Protein 5KWP (pdb70)

Nearest PDB structures (foldseek):
  5kwp-assembly1_A  TM=8.739E-01  e=9.782E-02  synthetic construct
  5kwp-assembly1_A  TM=9.108E-01  e=1.069E-01  synthetic construct
  5kwp-assembly1_A  TM=9.038E-01  e=1.187E-01  synthetic construct
  5kwp-assembly1_A  TM=9.074E-01  e=8.639E-02  synthetic construct
  5kwp-assembly1_A  TM=8.697E-01  e=1.250E-01  synthetic construct

Solvent-accessible surface area: 2198 Å² total

Structure (mmCIF, N/CA/C/O backbone):
data_5KWP
#
_entry.id   5KWP
#
loop_
_atom_site.group_PDB
_atom_site.id
_atom_site.type_symbol
_atom_site.label_atom_id
_atom_site.label_alt_id
_atom_site.label_comp_id
_atom_site.label_asym_id
_atom_site.label_entity_id
_atom_site.label_seq_id
_atom_site.pdbx_PDB_ins_code
_atom_site.Cartn_x
_atom_site.Cartn_y
_atom_site.Cartn_z
_atom_site.occupancy
_atom_site.B_iso_or_equiv
_atom_site.auth_seq_id
_atom_site.auth_comp_id
_atom_site.auth_asym_id
_atom_site.auth_atom_id
_atom_site.pdbx_PDB_model_num
ATOM 1 N N . THR A 1 1 ? -3.806 -7.267 1.559 1.00 0.00 1 THR A N 1
ATOM 2 C CA . THR A 1 1 ? -3.726 -6.264 2.571 1.00 0.00 1 THR A CA 1
ATOM 3 C C . THR A 1 1 ? -3.686 -4.885 1.898 1.00 0.00 1 THR A C 1
ATOM 4 O O . THR A 1 1 ? -2.903 -4.667 0.961 1.00 0.00 1 THR A O 1
ATOM 17 N N . CYS A 1 2 ? -4.524 -3.983 2.344 1.00 0.00 2 CYS A N 1
ATOM 18 C CA . CYS A 1 2 ? -4.603 -2.667 1.759 1.00 0.00 2 CYS A CA 1
ATOM 19 C C . CYS A 1 2 ? -4.123 -1.614 2.731 1.00 0.00 2 CYS A C 1
ATOM 20 O O . CYS A 1 2 ? -4.683 -1.460 3.817 1.00 0.00 2 CYS A O 1
ATOM 27 N N . VAL A 1 3 ? -3.078 -0.930 2.364 1.00 0.00 3 VAL A N 1
ATOM 28 C CA . VAL A 1 3 ? -2.586 0.178 3.135 1.00 0.00 3 VAL A CA 1
ATOM 29 C C . VAL A 1 3 ? -3.029 1.449 2.437 1.00 0.00 3 VAL A C 1
ATOM 30 O O . VAL A 1 3 ? -2.984 1.541 1.201 1.00 0.00 3 VAL A O 1
ATOM 43 N N . GLU A 1 4 ? -3.516 2.385 3.188 1.00 0.00 4 GLU A N 1
ATOM 44 C CA . GLU A 1 4 ? -4.068 3.583 2.618 1.00 0.00 4 GLU A CA 1
ATOM 45 C C . GLU A 1 4 ? -3.355 4.796 3.169 1.00 0.00 4 GLU A C 1
ATOM 46 O O . GLU A 1 4 ? -3.253 4.972 4.394 1.00 0.00 4 GLU A O 1
ATOM 58 N N . CYS A 1 5 ? -2.842 5.601 2.289 1.00 0.00 5 CYS A N 1
ATOM 59 C CA . CYS A 1 5 ? -2.113 6.786 2.657 1.00 0.00 5 CYS A CA 1
ATOM 60 C C . CYS A 1 5 ? -2.537 7.948 1.775 1.00 0.00 5 CYS A C 1
ATOM 61 O O . CYS A 1 5 ? -2.432 7.876 0.560 1.00 0.00 5 CYS A O 1
ATOM 92 N N . VAL A 1 8 ? -4.524 7.327 -1.302 1.00 0.00 8 VAL A N 1
ATOM 93 C CA . VAL A 1 8 ? -3.880 6.299 -2.099 1.00 0.00 8 VAL A CA 1
ATOM 94 C C . VAL A 1 8 ? -4.147 4.966 -1.427 1.00 0.00 8 VAL A C 1
ATOM 95 O O . VAL A 1 8 ? -3.941 4.823 -0.225 1.00 0.00 8 VAL A O 1
ATOM 108 N N . LYS A 1 9 ? -4.635 4.025 -2.182 1.00 0.00 9 LYS A N 1
ATOM 109 C CA . LYS A 1 9 ? -5.040 2.748 -1.663 1.00 0.00 9 LYS A CA 1
ATOM 110 C C . LYS A 1 9 ? -4.160 1.676 -2.295 1.00 0.00 9 LYS A C 1
ATOM 111 O O . LYS A 1 9 ? -4.277 1.392 -3.491 1.00 0.00 9 LYS A O 1
ATOM 130 N N . VAL A 1 10 ? -3.256 1.128 -1.536 1.00 0.00 10 VAL A N 1
ATOM 131 C CA . VAL A 1 10 ? -2.369 0.118 -2.062 1.00 0.00 10 VAL A CA 1
ATOM 132 C C . VAL A 1 10 ? -2.756 -1.252 -1.532 1.00 0.00 10 VAL A C 1
ATOM 133 O O . VAL A 1 10 ? -2.591 -1.543 -0.339 1.00 0.00 10 VAL A O 1
ATOM 146 N N . CYS A 1 11 ? -3.287 -2.071 -2.399 1.00 0.00 11 CYS A N 1
ATOM 147 C CA . CYS A 1 11 ? -3.704 -3.401 -2.035 1.00 0.00 11 CYS A CA 1
ATOM 148 C C . CYS A 1 11 ? -2.778 -4.429 -2.650 1.00 0.00 11 CYS A C 1
ATOM 149 O O . CYS A 1 11 ? -2.772 -4.632 -3.867 1.00 0.00 11 CYS A O 1
ATOM 156 N N . ARG A 1 12 ? -1.987 -5.058 -1.818 1.00 0.00 12 ARG A N 1
ATOM 157 C CA . ARG A 1 12 ? -1.061 -6.093 -2.245 1.00 0.00 12 ARG A CA 1
ATOM 158 C C . ARG A 1 12 ? -1.199 -7.249 -1.262 1.00 0.00 12 ARG A C 1
ATOM 159 O O . ARG A 1 12 ? -1.680 -7.028 -0.144 1.00 0.00 12 ARG A O 1
ATOM 180 N N . PRO A 1 13 ? -0.811 -8.486 -1.643 1.00 0.00 13 PRO A N 1
ATOM 181 C CA . PRO A 1 13 ? -0.927 -9.658 -0.761 1.00 0.00 13 PRO A CA 1
ATOM 182 C C . PRO A 1 13 ? -0.213 -9.455 0.569 1.00 0.00 13 PRO A C 1
ATOM 183 O O . PRO A 1 13 ? -0.770 -9.714 1.636 1.00 0.00 13 PRO A O 1
ATOM 194 N N . ASP A 1 14 ? 1.002 -8.968 0.503 1.00 0.00 14 ASP A N 1
ATOM 195 C CA . ASP A 1 14 ? 1.785 -8.752 1.694 1.00 0.00 14 ASP A CA 1
ATOM 196 C C . ASP A 1 14 ? 1.784 -7.292 2.062 1.00 0.00 14 ASP A C 1
ATOM 197 O O . ASP A 1 14 ? 2.014 -6.434 1.201 1.00 0.00 14 ASP A O 1
ATOM 206 N N . PRO A 1 15 ? 1.532 -6.975 3.347 1.00 0.00 15 PRO A N 1
ATOM 207 C CA . PRO A 1 15 ? 1.504 -5.588 3.847 1.00 0.00 15 PRO A CA 1
ATOM 208 C C . PRO A 1 15 ? 2.837 -4.879 3.631 1.00 0.00 15 PRO A C 1
ATOM 209 O O . PRO A 1 15 ? 2.886 -3.691 3.333 1.00 0.00 15 PRO A O 1
ATOM 220 N N . GLU A 1 16 ? 3.902 -5.638 3.750 1.00 0.00 16 GLU A N 1
ATOM 221 C CA . GLU A 1 16 ? 5.249 -5.135 3.592 1.00 0.00 16 GLU A CA 1
ATOM 222 C C . GLU A 1 16 ? 5.506 -4.739 2.141 1.00 0.00 16 GLU A C 1
ATOM 223 O O . GLU A 1 16 ? 6.082 -3.690 1.876 1.00 0.00 16 GLU A O 1
ATOM 235 N N . GLU A 1 17 ? 5.025 -5.557 1.210 1.00 0.00 17 GLU A N 1
ATOM 236 C CA . GLU A 1 17 ? 5.160 -5.264 -0.209 1.00 0.00 17 GLU A CA 1
ATOM 237 C C . GLU A 1 17 ? 4.316 -4.036 -0.549 1.00 0.00 17 GLU A C 1
ATOM 238 O O . GLU A 1 17 ? 4.737 -3.155 -1.320 1.00 0.00 17 GLU A O 1
ATOM 250 N N . ALA A 1 18 ? 3.132 -3.978 0.054 1.00 0.00 18 ALA A N 1
ATOM 251 C CA . ALA A 1 18 ? 2.228 -2.862 -0.117 1.00 0.00 18 ALA A CA 1
ATOM 252 C C . ALA A 1 18 ? 2.899 -1.580 0.345 1.00 0.00 18 ALA A C 1
ATOM 253 O O . ALA A 1 18 ? 2.990 -0.617 -0.407 1.00 0.00 18 ALA A O 1
ATOM 260 N N . ARG A 1 19 ? 3.418 -1.605 1.564 1.00 0.00 19 ARG A N 1
ATOM 261 C CA . ARG A 1 19 ? 4.130 -0.474 2.140 1.00 0.00 19 ARG A CA 1
ATOM 262 C C . ARG A 1 19 ? 5.319 -0.062 1.314 1.00 0.00 19 ARG A C 1
ATOM 263 O O . ARG A 1 19 ? 5.558 1.125 1.141 1.00 0.00 19 ARG A O 1
ATOM 284 N N . ARG A 1 20 ? 6.051 -1.045 0.803 1.00 0.00 20 ARG A N 1
ATOM 285 C CA . ARG A 1 20 ? 7.246 -0.799 0.011 1.00 0.00 20 ARG A CA 1
ATOM 286 C C . ARG A 1 20 ? 6.984 0.171 -1.151 1.00 0.00 20 ARG A C 1
ATOM 287 O O . ARG A 1 20 ? 7.807 1.059 -1.421 1.00 0.00 20 ARG A O 1
ATOM 308 N N . GLU A 1 21 ? 5.843 0.038 -1.813 1.00 0.00 21 GLU A N 1
ATOM 309 C CA . GLU A 1 21 ? 5.484 1.001 -2.847 1.00 0.00 21 GLU A CA 1
ATOM 310 C C . GLU A 1 21 ? 4.697 2.191 -2.265 1.00 0.00 21 GLU A C 1
ATOM 311 O O . GLU A 1 21 ? 4.899 3.331 -2.675 1.00 0.00 21 GLU A O 1
ATOM 323 N N . ALA A 1 22 ? 3.841 1.921 -1.273 1.00 0.00 22 ALA A N 1
ATOM 324 C CA . ALA A 1 22 ? 2.993 2.948 -0.654 1.00 0.00 22 ALA A CA 1
ATOM 325 C C . ALA A 1 22 ? 3.804 4.053 -0.013 1.00 0.00 22 ALA A C 1
ATOM 326 O O . ALA A 1 22 ? 3.621 5.209 -0.329 1.00 0.00 22 ALA A O 1
ATOM 333 N N . GLU A 1 23 ? 4.749 3.688 0.837 1.00 0.00 23 GLU A N 1
ATOM 334 C CA . GLU A 1 23 ? 5.564 4.665 1.562 1.00 0.00 23 GLU A CA 1
ATOM 335 C C . GLU A 1 23 ? 6.577 5.312 0.631 1.00 0.00 23 GLU A C 1
ATOM 336 O O . GLU A 1 23 ? 7.163 6.338 0.944 1.00 0.00 23 GLU A O 1
ATOM 348 N N . GLU A 1 24 ? 6.758 4.706 -0.523 1.00 0.00 24 GLU A N 1
ATOM 349 C CA . GLU A 1 24 ? 7.623 5.243 -1.548 1.00 0.00 24 GLU A CA 1
ATOM 350 C C . GLU A 1 24 ? 6.900 6.411 -2.233 1.00 0.00 24 GLU A C 1
ATOM 351 O O . GLU A 1 24 ? 7.507 7.257 -2.876 1.00 0.00 24 GLU A O 1
ATOM 363 N N . ARG A 1 25 ? 5.595 6.431 -2.113 1.00 0.00 25 ARG A N 1
ATOM 364 C CA . ARG A 1 25 ? 4.803 7.519 -2.640 1.00 0.00 25 ARG A CA 1
ATOM 365 C C . ARG A 1 25 ? 4.397 8.441 -1.501 1.00 0.00 25 ARG A C 1
ATOM 366 O O . ARG A 1 25 ? 4.514 9.655 -1.595 1.00 0.00 25 ARG A O 1
ATOM 387 N N . CYS A 1 26 ? 3.945 7.846 -0.432 1.00 0.00 26 CYS A N 1
ATOM 388 C CA . CYS A 1 26 ? 3.503 8.559 0.734 1.00 0.00 26 CYS A CA 1
ATOM 389 C C . CYS A 1 26 ? 4.641 8.646 1.747 1.00 0.00 26 CYS A C 1
ATOM 390 O O . CYS A 1 26 ? 4.749 7.824 2.667 1.00 0.00 26 CYS A O 1
ATOM 400 N N . THR A 1 1 ? -3.983 -7.347 1.411 1.00 0.00 1 THR A N 2
ATOM 401 C CA . THR A 1 1 ? -3.932 -6.244 2.342 1.00 0.00 1 THR A CA 2
ATOM 402 C C . THR A 1 1 ? -3.879 -4.920 1.580 1.00 0.00 1 THR A C 2
ATOM 403 O O . THR A 1 1 ? -2.953 -4.682 0.798 1.00 0.00 1 THR A O 2
ATOM 416 N N . CYS A 1 2 ? -4.873 -4.092 1.777 1.00 0.00 2 CYS A N 2
ATOM 417 C CA . CYS A 1 2 ? -4.907 -2.789 1.176 1.00 0.00 2 CYS A CA 2
ATOM 418 C C . CYS A 1 2 ? -4.556 -1.747 2.213 1.00 0.00 2 CYS A C 2
ATOM 419 O O . CYS A 1 2 ? -5.224 -1.626 3.242 1.00 0.00 2 CYS A O 2
ATOM 426 N N . VAL A 1 3 ? -3.486 -1.046 1.975 1.00 0.00 3 VAL A N 2
ATOM 427 C CA . VAL A 1 3 ? -3.044 -0.005 2.859 1.00 0.00 3 VAL A CA 2
ATOM 428 C C . VAL A 1 3 ? -3.414 1.341 2.280 1.00 0.00 3 VAL A C 2
ATOM 429 O O . VAL A 1 3 ? -3.575 1.480 1.048 1.00 0.00 3 VAL A O 2
ATOM 442 N N . GLU A 1 4 ? -3.567 2.307 3.139 1.00 0.00 4 GLU A N 2
ATOM 443 C CA . GLU A 1 4 ? -3.975 3.612 2.740 1.00 0.00 4 GLU A CA 2
ATOM 444 C C . GLU A 1 4 ? -3.073 4.664 3.374 1.00 0.00 4 GLU A C 2
ATOM 445 O O . GLU A 1 4 ? -2.652 4.513 4.530 1.00 0.00 4 GLU A O 2
ATOM 457 N N . CYS A 1 5 ? -2.749 5.682 2.617 1.00 0.00 5 CYS A N 2
ATOM 458 C CA . CYS A 1 5 ? -2.038 6.840 3.129 1.00 0.00 5 CYS A CA 2
ATOM 459 C C . CYS A 1 5 ? -2.299 8.041 2.251 1.00 0.00 5 CYS A C 2
ATOM 460 O O . CYS A 1 5 ? -1.881 8.056 1.105 1.00 0.00 5 CYS A O 2
ATOM 491 N N . VAL A 1 8 ? -3.595 7.481 -1.198 1.00 0.00 8 VAL A N 2
ATOM 492 C CA . VAL A 1 8 ? -2.884 6.366 -1.786 1.00 0.00 8 VAL A CA 2
ATOM 493 C C . VAL A 1 8 ? -3.459 5.046 -1.274 1.00 0.00 8 VAL A C 2
ATOM 494 O O . VAL A 1 8 ? -3.495 4.806 -0.062 1.00 0.00 8 VAL A O 2
ATOM 507 N N . LYS A 1 9 ? -3.952 4.243 -2.188 1.00 0.00 9 LYS A N 2
ATOM 508 C CA . LYS A 1 9 ? -4.483 2.919 -1.904 1.00 0.00 9 LYS A CA 2
ATOM 509 C C . LYS A 1 9 ? -3.569 1.888 -2.544 1.00 0.00 9 LYS A C 2
ATOM 510 O O . LYS A 1 9 ? -3.334 1.930 -3.761 1.00 0.00 9 LYS A O 2
ATOM 529 N N . VAL A 1 10 ? -3.043 0.995 -1.756 1.00 0.00 10 VAL A N 2
ATOM 530 C CA . VAL A 1 10 ? -2.150 -0.053 -2.261 1.00 0.00 10 VAL A CA 2
ATOM 531 C C . VAL A 1 10 ? -2.599 -1.417 -1.752 1.00 0.00 10 VAL A C 2
ATOM 532 O O . VAL A 1 10 ? -2.657 -1.638 -0.548 1.00 0.00 10 VAL A O 2
ATOM 545 N N . CYS A 1 11 ? -2.912 -2.314 -2.651 1.00 0.00 11 CYS A N 2
ATOM 546 C CA . CYS A 1 11 ? -3.343 -3.642 -2.278 1.00 0.00 11 CYS A CA 2
ATOM 547 C C . CYS A 1 11 ? -2.291 -4.676 -2.658 1.00 0.00 11 CYS A C 2
ATOM 548 O O . CYS A 1 11 ? -1.977 -4.860 -3.832 1.00 0.00 11 CYS A O 2
ATOM 555 N N . ARG A 1 12 ? -1.730 -5.321 -1.665 1.00 0.00 12 ARG A N 2
ATOM 556 C CA . ARG A 1 12 ? -0.734 -6.359 -1.858 1.00 0.00 12 ARG A CA 2
ATOM 557 C C . ARG A 1 12 ? -0.977 -7.490 -0.873 1.00 0.00 12 ARG A C 2
ATOM 558 O O . ARG A 1 12 ? -1.504 -7.250 0.224 1.00 0.00 12 ARG A O 2
ATOM 579 N N . PRO A 1 13 ? -0.634 -8.737 -1.253 1.00 0.00 13 PRO A N 2
ATOM 580 C CA . PRO A 1 13 ? -0.777 -9.912 -0.375 1.00 0.00 13 PRO A CA 2
ATOM 581 C C . PRO A 1 13 ? 0.020 -9.746 0.926 1.00 0.00 13 PRO A C 2
ATOM 582 O O . PRO A 1 13 ? -0.469 -10.062 2.022 1.00 0.00 13 PRO A O 2
ATOM 593 N N . ASP A 1 14 ? 1.235 -9.264 0.801 1.00 0.00 14 ASP A N 2
ATOM 594 C CA . ASP A 1 14 ? 2.067 -8.970 1.953 1.00 0.00 14 ASP A CA 2
ATOM 595 C C . ASP A 1 14 ? 1.944 -7.521 2.323 1.00 0.00 14 ASP A C 2
ATOM 596 O O . ASP A 1 14 ? 1.910 -6.650 1.438 1.00 0.00 14 ASP A O 2
ATOM 605 N N . PRO A 1 15 ? 1.910 -7.211 3.630 1.00 0.00 15 PRO A N 2
ATOM 606 C CA . PRO A 1 15 ? 1.894 -5.827 4.106 1.00 0.00 15 PRO A CA 2
ATOM 607 C C . PRO A 1 15 ? 3.233 -5.165 3.801 1.00 0.00 15 PRO A C 2
ATOM 608 O O . PRO A 1 15 ? 3.350 -3.945 3.778 1.00 0.00 15 PRO A O 2
ATOM 619 N N . GLU A 1 16 ? 4.239 -6.008 3.570 1.00 0.00 16 GLU A N 2
ATOM 620 C CA . GLU A 1 16 ? 5.560 -5.589 3.182 1.00 0.00 16 GLU A CA 2
ATOM 621 C C . GLU A 1 16 ? 5.481 -4.838 1.855 1.00 0.00 16 GLU A C 2
ATOM 622 O O . GLU A 1 16 ? 5.784 -3.652 1.781 1.00 0.00 16 GLU A O 2
ATOM 634 N N . GLU A 1 17 ? 4.974 -5.518 0.839 1.00 0.00 17 GLU A N 2
ATOM 635 C CA . GLU A 1 17 ? 4.880 -4.951 -0.493 1.00 0.00 17 GLU A CA 2
ATOM 636 C C . GLU A 1 17 ? 3.893 -3.806 -0.538 1.00 0.00 17 GLU A C 2
ATOM 637 O O . GLU A 1 17 ? 4.104 -2.825 -1.256 1.00 0.00 17 GLU A O 2
ATOM 649 N N . ALA A 1 18 ? 2.837 -3.922 0.257 1.00 0.00 18 ALA A N 2
ATOM 650 C CA . ALA A 1 18 ? 1.835 -2.883 0.357 1.00 0.00 18 ALA A CA 2
ATOM 651 C C . ALA A 1 18 ? 2.478 -1.598 0.859 1.00 0.00 18 ALA A C 2
ATOM 652 O O . ALA A 1 18 ? 2.362 -0.536 0.233 1.00 0.00 18 ALA A O 2
ATOM 659 N N . ARG A 1 19 ? 3.210 -1.722 1.956 1.00 0.00 19 ARG A N 2
ATOM 660 C CA . ARG A 1 19 ? 3.899 -0.602 2.549 1.00 0.00 19 ARG A CA 2
ATOM 661 C C . ARG A 1 19 ? 4.891 0.008 1.583 1.00 0.00 19 ARG A C 2
ATOM 662 O O . ARG A 1 19 ? 4.919 1.214 1.421 1.00 0.00 19 ARG A O 2
ATOM 683 N N . ARG A 1 20 ? 5.673 -0.830 0.919 1.00 0.00 20 ARG A N 2
ATOM 684 C CA . ARG A 1 20 ? 6.746 -0.336 0.065 1.00 0.00 20 ARG A CA 2
ATOM 685 C C . ARG A 1 20 ? 6.226 0.495 -1.094 1.00 0.00 20 ARG A C 2
ATOM 686 O O . ARG A 1 20 ? 6.814 1.531 -1.424 1.00 0.00 20 ARG A O 2
ATOM 707 N N . GLU A 1 21 ? 5.116 0.090 -1.682 1.00 0.00 21 GLU A N 2
ATOM 708 C CA . GLU A 1 21 ? 4.540 0.877 -2.755 1.00 0.00 21 GLU A CA 2
ATOM 709 C C . GLU A 1 21 ? 3.876 2.120 -2.192 1.00 0.00 21 GLU A C 2
ATOM 710 O O . GLU A 1 21 ? 3.927 3.195 -2.803 1.00 0.00 21 GLU A O 2
ATOM 722 N N . ALA A 1 22 ? 3.269 1.978 -1.021 1.00 0.00 22 ALA A N 2
ATOM 723 C CA . ALA A 1 22 ? 2.602 3.083 -0.371 1.00 0.00 22 ALA A CA 2
ATOM 724 C C . ALA A 1 22 ? 3.587 4.168 0.024 1.00 0.00 22 ALA A C 2
ATOM 725 O O . ALA A 1 22 ? 3.391 5.325 -0.315 1.00 0.00 22 ALA A O 2
ATOM 732 N N . GLU A 1 23 ? 4.678 3.784 0.681 1.00 0.00 23 GLU A N 2
ATOM 733 C CA . GLU A 1 23 ? 5.657 4.742 1.194 1.00 0.00 23 GLU A CA 2
ATOM 734 C C . GLU A 1 23 ? 6.469 5.414 0.082 1.00 0.00 23 GLU A C 2
ATOM 735 O O . GLU A 1 23 ? 7.191 6.384 0.328 1.00 0.00 23 GLU A O 2
ATOM 747 N N . GLU A 1 24 ? 6.353 4.903 -1.127 1.00 0.00 24 GLU A N 2
ATOM 748 C CA . GLU A 1 24 ? 6.999 5.517 -2.265 1.00 0.00 24 GLU A CA 2
ATOM 749 C C . GLU A 1 24 ? 6.289 6.841 -2.590 1.00 0.00 24 GLU A C 2
ATOM 750 O O . GLU A 1 24 ? 6.925 7.849 -2.917 1.00 0.00 24 GLU A O 2
ATOM 762 N N . ARG A 1 25 ? 4.977 6.836 -2.464 1.00 0.00 25 ARG A N 2
ATOM 763 C CA . ARG A 1 25 ? 4.176 8.023 -2.718 1.00 0.00 25 ARG A CA 2
ATOM 764 C C . ARG A 1 25 ? 3.900 8.747 -1.391 1.00 0.00 25 ARG A C 2
ATOM 765 O O . ARG A 1 25 ? 3.871 9.970 -1.324 1.00 0.00 25 ARG A O 2
ATOM 786 N N . CYS A 1 26 ? 3.715 7.973 -0.357 1.00 0.00 26 CYS A N 2
ATOM 787 C CA . CYS A 1 26 ? 3.487 8.460 0.987 1.00 0.00 26 CYS A CA 2
ATOM 788 C C . CYS A 1 26 ? 4.803 8.498 1.758 1.00 0.00 26 CYS A C 2
ATOM 789 O O . CYS A 1 26 ? 5.189 7.524 2.403 1.00 0.00 26 CYS A O 2
ATOM 799 N N . THR A 1 1 ? -4.066 -7.458 1.131 1.00 0.00 1 THR A N 3
ATOM 800 C CA . THR A 1 1 ? -4.883 -6.447 1.756 1.00 0.00 1 THR A CA 3
ATOM 801 C C . THR A 1 1 ? -4.361 -5.071 1.281 1.00 0.00 1 THR A C 3
ATOM 802 O O . THR A 1 1 ? -3.339 -5.014 0.575 1.00 0.00 1 THR A O 3
ATOM 815 N N . CYS A 1 2 ? -5.036 -3.990 1.610 1.00 0.00 2 CYS A N 3
ATOM 816 C CA . CYS A 1 2 ? -4.611 -2.694 1.154 1.00 0.00 2 CYS A CA 3
ATOM 817 C C . CYS A 1 2 ? -4.214 -1.831 2.337 1.00 0.00 2 CYS A C 3
ATOM 818 O O . CYS A 1 2 ? -4.688 -2.050 3.454 1.00 0.00 2 CYS A O 3
ATOM 825 N N . VAL A 1 3 ? -3.307 -0.913 2.114 1.00 0.00 3 VAL A N 3
ATOM 826 C CA . VAL A 1 3 ? -2.917 0.048 3.127 1.00 0.00 3 VAL A CA 3
ATOM 827 C C . VAL A 1 3 ? -3.358 1.432 2.691 1.00 0.00 3 VAL A C 3
ATOM 828 O O . VAL A 1 3 ? -3.328 1.750 1.484 1.00 0.00 3 VAL A O 3
ATOM 841 N N . GLU A 1 4 ? -3.771 2.235 3.638 1.00 0.00 4 GLU A N 3
ATOM 842 C CA . GLU A 1 4 ? -4.261 3.561 3.352 1.00 0.00 4 GLU A CA 3
ATOM 843 C C . GLU A 1 4 ? -3.093 4.532 3.496 1.00 0.00 4 GLU A C 3
ATOM 844 O O . GLU A 1 4 ? -2.559 4.709 4.601 1.00 0.00 4 GLU A O 3
ATOM 856 N N . CYS A 1 5 ? -2.662 5.113 2.421 1.00 0.00 5 CYS A N 3
ATOM 857 C CA . CYS A 1 5 ? -1.578 6.061 2.485 1.00 0.00 5 CYS A CA 3
ATOM 858 C C . CYS A 1 5 ? -1.941 7.316 1.721 1.00 0.00 5 CYS A C 3
ATOM 859 O O . CYS A 1 5 ? -1.987 7.311 0.498 1.00 0.00 5 CYS A O 3
ATOM 890 N N . VAL A 1 8 ? -4.438 7.194 -0.993 1.00 0.00 8 VAL A N 3
ATOM 891 C CA . VAL A 1 8 ? -4.056 6.149 -1.905 1.00 0.00 8 VAL A CA 3
ATOM 892 C C . VAL A 1 8 ? -4.134 4.825 -1.174 1.00 0.00 8 VAL A C 3
ATOM 893 O O . VAL A 1 8 ? -3.498 4.640 -0.135 1.00 0.00 8 VAL A O 3
ATOM 906 N N . LYS A 1 9 ? -4.932 3.937 -1.671 1.00 0.00 9 LYS A N 3
ATOM 907 C CA . LYS A 1 9 ? -5.069 2.639 -1.084 1.00 0.00 9 LYS A CA 3
ATOM 908 C C . LYS A 1 9 ? -4.259 1.648 -1.893 1.00 0.00 9 LYS A C 3
ATOM 909 O O . LYS A 1 9 ? -4.621 1.287 -3.020 1.00 0.00 9 LYS A O 3
ATOM 928 N N . VAL A 1 10 ? -3.143 1.262 -1.349 1.00 0.00 10 VAL A N 3
ATOM 929 C CA . VAL A 1 10 ? -2.226 0.372 -2.026 1.00 0.00 10 VAL A CA 3
ATOM 930 C C . VAL A 1 10 ? -2.508 -1.058 -1.630 1.00 0.00 10 VAL A C 3
ATOM 931 O O . VAL A 1 10 ? -2.321 -1.441 -0.474 1.00 0.00 10 VAL A O 3
ATOM 944 N N . CYS A 1 11 ? -2.988 -1.814 -2.567 1.00 0.00 11 CYS A N 3
ATOM 945 C CA . CYS A 1 11 ? -3.325 -3.192 -2.354 1.00 0.00 11 CYS A CA 3
ATOM 946 C C . CYS A 1 11 ? -2.179 -4.069 -2.795 1.00 0.00 11 CYS A C 3
ATOM 947 O O . CYS A 1 11 ? -1.562 -3.816 -3.835 1.00 0.00 11 CYS A O 3
ATOM 954 N N . ARG A 1 12 ? -1.865 -5.060 -2.001 1.00 0.00 12 ARG A N 3
ATOM 955 C CA . ARG A 1 12 ? -0.756 -5.944 -2.262 1.00 0.00 12 ARG A CA 3
ATOM 956 C C . ARG A 1 12 ? -0.927 -7.155 -1.345 1.00 0.00 12 ARG A C 3
ATOM 957 O O . ARG A 1 12 ? -1.305 -6.977 -0.190 1.00 0.00 12 ARG A O 3
ATOM 978 N N . PRO A 1 13 ? -0.705 -8.392 -1.838 1.00 0.00 13 PRO A N 3
ATOM 979 C CA . PRO A 1 13 ? -0.812 -9.617 -1.006 1.00 0.00 13 PRO A CA 3
ATOM 980 C C . PRO A 1 13 ? 0.109 -9.571 0.231 1.00 0.00 13 PRO A C 3
ATOM 981 O O . PRO A 1 13 ? -0.218 -10.108 1.287 1.00 0.00 13 PRO A O 3
ATOM 992 N N . ASP A 1 14 ? 1.251 -8.938 0.080 1.00 0.00 14 ASP A N 3
ATOM 993 C CA . ASP A 1 14 ? 2.175 -8.731 1.187 1.00 0.00 14 ASP A CA 3
ATOM 994 C C . ASP A 1 14 ? 1.988 -7.353 1.763 1.00 0.00 14 ASP A C 3
ATOM 995 O O . ASP A 1 14 ? 2.207 -6.366 1.062 1.00 0.00 14 ASP A O 3
ATOM 1004 N N . PRO A 1 15 ? 1.594 -7.237 3.044 1.00 0.00 15 PRO A N 3
ATOM 1005 C CA . PRO A 1 15 ? 1.434 -5.932 3.711 1.00 0.00 15 PRO A CA 3
ATOM 1006 C C . PRO A 1 15 ? 2.770 -5.191 3.801 1.00 0.00 15 PRO A C 3
ATOM 1007 O O . PRO A 1 15 ? 2.821 -3.954 3.835 1.00 0.00 15 PRO A O 3
ATOM 1018 N N . GLU A 1 16 ? 3.843 -5.965 3.819 1.00 0.00 16 GLU A N 3
ATOM 1019 C CA . GLU A 1 16 ? 5.190 -5.438 3.827 1.00 0.00 16 GLU A CA 3
ATOM 1020 C C . GLU A 1 16 ? 5.446 -4.672 2.528 1.00 0.00 16 GLU A C 3
ATOM 1021 O O . GLU A 1 16 ? 5.827 -3.490 2.549 1.00 0.00 16 GLU A O 3
ATOM 1033 N N . GLU A 1 17 ? 5.176 -5.328 1.399 1.00 0.00 17 GLU A N 3
ATOM 1034 C CA . GLU A 1 17 ? 5.331 -4.692 0.105 1.00 0.00 17 GLU A CA 3
ATOM 1035 C C . GLU A 1 17 ? 4.320 -3.572 -0.060 1.00 0.00 17 GLU A C 3
ATOM 1036 O O . GLU A 1 17 ? 4.626 -2.564 -0.665 1.00 0.00 17 GLU A O 3
ATOM 1048 N N . ALA A 1 18 ? 3.112 -3.771 0.482 1.00 0.00 18 ALA A N 3
ATOM 1049 C CA . ALA A 1 18 ? 2.054 -2.760 0.429 1.00 0.00 18 ALA A CA 3
ATOM 1050 C C . ALA A 1 18 ? 2.555 -1.460 1.009 1.00 0.00 18 ALA A C 3
ATOM 1051 O O . ALA A 1 18 ? 2.439 -0.405 0.388 1.00 0.00 18 ALA A O 3
ATOM 1058 N N . ARG A 1 19 ? 3.153 -1.559 2.184 1.00 0.00 19 ARG A N 3
ATOM 1059 C CA . ARG A 1 19 ? 3.698 -0.418 2.866 1.00 0.00 19 ARG A CA 3
ATOM 1060 C C . ARG A 1 19 ? 4.842 0.196 2.067 1.00 0.00 19 ARG A C 3
ATOM 1061 O O . ARG A 1 19 ? 4.865 1.403 1.853 1.00 0.00 19 ARG A O 3
ATOM 1082 N N . ARG A 1 20 ? 5.768 -0.644 1.610 1.00 0.00 20 ARG A N 3
ATOM 1083 C CA . ARG A 1 20 ? 6.915 -0.172 0.837 1.00 0.00 20 ARG A CA 3
ATOM 1084 C C . ARG A 1 20 ? 6.496 0.569 -0.422 1.00 0.00 20 ARG A C 3
ATOM 1085 O O . ARG A 1 20 ? 7.026 1.640 -0.718 1.00 0.00 20 ARG A O 3
ATOM 1106 N N . GLU A 1 21 ? 5.533 0.021 -1.138 1.00 0.00 21 GLU A N 3
ATOM 1107 C CA . GLU A 1 21 ? 5.003 0.672 -2.315 1.00 0.00 21 GLU A CA 3
ATOM 1108 C C . GLU A 1 21 ? 4.357 1.997 -1.947 1.00 0.00 21 GLU A C 3
ATOM 1109 O O . GLU A 1 21 ? 4.666 3.029 -2.538 1.00 0.00 21 GLU A O 3
ATOM 1121 N N . ALA A 1 22 ? 3.509 1.963 -0.933 1.00 0.00 22 ALA A N 3
ATOM 1122 C CA . ALA A 1 22 ? 2.778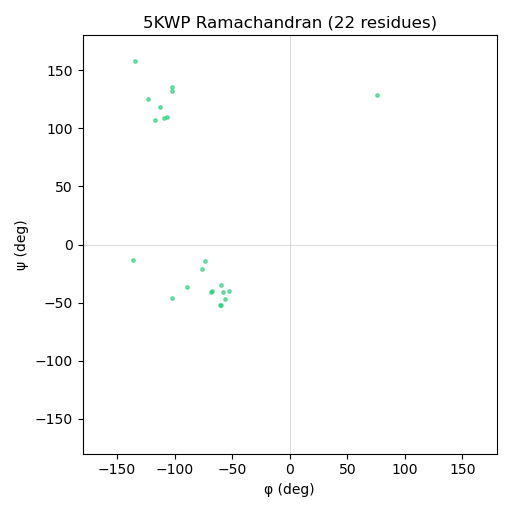 3.133 -0.480 1.00 0.00 22 ALA A CA 3
ATOM 1123 C C . ALA A 1 22 ? 3.702 4.267 -0.073 1.00 0.00 22 ALA A C 3
ATOM 1124 O O . ALA A 1 22 ? 3.635 5.352 -0.644 1.00 0.00 22 ALA A O 3
ATOM 1131 N N . GLU A 1 23 ? 4.596 3.995 0.863 1.00 0.00 23 GLU A N 3
ATOM 1132 C CA . GLU A 1 23 ? 5.470 5.015 1.429 1.00 0.00 23 GLU A CA 3
ATOM 1133 C C . GLU A 1 23 ? 6.375 5.670 0.384 1.00 0.00 23 GLU A C 3
ATOM 1134 O O . GLU A 1 23 ? 6.598 6.876 0.438 1.00 0.00 23 GLU A O 3
ATOM 1146 N N . GLU A 1 24 ? 6.866 4.890 -0.576 1.00 0.00 24 GLU A N 3
ATOM 1147 C CA . GLU A 1 24 ? 7.708 5.442 -1.639 1.00 0.00 24 GLU A CA 3
ATOM 1148 C C . GLU A 1 24 ? 6.909 6.370 -2.544 1.00 0.00 24 GLU A C 3
ATOM 1149 O O . GLU A 1 24 ? 7.419 7.401 -3.001 1.00 0.00 24 GLU A O 3
ATOM 1161 N N . ARG A 1 25 ? 5.662 6.012 -2.798 1.00 0.00 25 ARG A N 3
ATOM 1162 C CA . ARG A 1 25 ? 4.790 6.825 -3.638 1.00 0.00 25 ARG A CA 3
ATOM 1163 C C . ARG A 1 25 ? 4.374 8.077 -2.890 1.00 0.00 25 ARG A C 3
ATOM 1164 O O . ARG A 1 25 ? 4.440 9.180 -3.426 1.00 0.00 25 ARG A O 3
ATOM 1185 N N . CYS A 1 26 ? 3.952 7.888 -1.655 1.00 0.00 26 CYS A N 3
ATOM 1186 C CA . CYS A 1 26 ? 3.524 8.967 -0.783 1.00 0.00 26 CYS A CA 3
ATOM 1187 C C . CYS A 1 26 ? 4.657 9.965 -0.530 1.00 0.00 26 CYS A C 3
ATOM 1188 O O . CYS A 1 26 ? 4.636 11.087 -1.045 1.00 0.00 26 CYS A O 3
ATOM 1198 N N . THR A 1 1 ? -3.054 -6.325 3.300 1.00 0.00 1 THR A N 4
ATOM 1199 C CA . THR A 1 1 ? -3.345 -6.251 1.895 1.00 0.00 1 THR A CA 4
ATOM 1200 C C . THR A 1 1 ? -3.527 -4.791 1.436 1.00 0.00 1 THR A C 4
ATOM 1201 O O . THR A 1 1 ? -2.854 -4.346 0.517 1.00 0.00 1 THR A O 4
ATOM 1214 N N . CYS A 1 2 ? -4.399 -4.042 2.075 1.00 0.00 2 CYS A N 4
ATOM 1215 C CA . CYS A 1 2 ? -4.649 -2.685 1.644 1.00 0.00 2 CYS A CA 4
ATOM 1216 C C . CYS A 1 2 ? -4.059 -1.672 2.592 1.00 0.00 2 CYS A C 4
ATOM 1217 O O . CYS A 1 2 ? -4.492 -1.529 3.746 1.00 0.00 2 CYS A O 4
ATOM 1224 N N . VAL A 1 3 ? -3.064 -0.997 2.120 1.00 0.00 3 VAL A N 4
ATOM 1225 C CA . VAL A 1 3 ? -2.429 0.051 2.858 1.00 0.00 3 VAL A CA 4
ATOM 1226 C C . VAL A 1 3 ? -2.824 1.380 2.228 1.00 0.00 3 VAL A C 4
ATOM 1227 O O . VAL A 1 3 ? -3.263 1.418 1.072 1.00 0.00 3 VAL A O 4
ATOM 1240 N N . GLU A 1 4 ? -2.689 2.443 2.949 1.00 0.00 4 GLU A N 4
ATOM 1241 C CA . GLU A 1 4 ? -3.157 3.716 2.477 1.00 0.00 4 GLU A CA 4
ATOM 1242 C C . GLU A 1 4 ? -2.039 4.719 2.395 1.00 0.00 4 GLU A C 4
ATOM 1243 O O . GLU A 1 4 ? -1.086 4.682 3.187 1.00 0.00 4 GLU A O 4
ATOM 1255 N N . CYS A 1 5 ? -2.135 5.587 1.428 1.00 0.00 5 CYS A N 4
ATOM 1256 C CA . CYS A 1 5 ? -1.233 6.693 1.308 1.00 0.00 5 CYS A CA 4
ATOM 1257 C C . CYS A 1 5 ? -2.002 7.892 0.808 1.00 0.00 5 CYS A C 4
ATOM 1258 O O . CYS A 1 5 ? -2.349 7.966 -0.372 1.00 0.00 5 CYS A O 4
ATOM 1289 N N . VAL A 1 8 ? -5.069 7.233 -1.225 1.00 0.00 8 VAL A N 4
ATOM 1290 C CA . VAL A 1 8 ? -4.801 6.212 -2.211 1.00 0.00 8 VAL A CA 4
ATOM 1291 C C . VAL A 1 8 ? -4.771 4.865 -1.515 1.00 0.00 8 VAL A C 4
ATOM 1292 O O . VAL A 1 8 ? -4.118 4.715 -0.471 1.00 0.00 8 VAL A O 4
ATOM 1305 N N . LYS A 1 9 ? -5.489 3.920 -2.059 1.00 0.00 9 LYS A N 4
ATOM 1306 C CA . LYS A 1 9 ? -5.581 2.596 -1.504 1.00 0.00 9 LYS A CA 4
ATOM 1307 C C . LYS A 1 9 ? -4.650 1.686 -2.267 1.00 0.00 9 LYS A C 4
ATOM 1308 O O . LYS A 1 9 ? -4.866 1.402 -3.454 1.00 0.00 9 LYS A O 4
ATOM 1327 N N . VAL A 1 10 ? -3.627 1.263 -1.627 1.00 0.00 10 VAL A N 4
ATOM 1328 C CA . VAL A 1 10 ? -2.675 0.383 -2.241 1.00 0.00 10 VAL A CA 4
ATOM 1329 C C . VAL A 1 10 ? -2.937 -1.024 -1.750 1.00 0.00 10 VAL A C 4
ATOM 1330 O O . VAL A 1 10 ? -2.588 -1.382 -0.624 1.00 0.00 10 VAL A O 4
ATOM 1343 N N . CYS A 1 11 ? -3.607 -1.789 -2.554 1.00 0.00 11 CYS A N 4
ATOM 1344 C CA . CYS A 1 11 ? -3.925 -3.138 -2.207 1.00 0.00 11 CYS A CA 4
ATOM 1345 C C . CYS A 1 11 ? -2.975 -4.084 -2.890 1.00 0.00 11 CYS A C 4
ATOM 1346 O O . CYS A 1 11 ? -2.944 -4.185 -4.116 1.00 0.00 11 CYS A O 4
ATOM 1353 N N . ARG A 1 12 ? -2.168 -4.717 -2.095 1.00 0.00 12 ARG A N 4
ATOM 1354 C CA . ARG A 1 12 ? -1.192 -5.647 -2.530 1.00 0.00 12 ARG A CA 4
ATOM 1355 C C . ARG A 1 12 ? -1.101 -6.722 -1.451 1.00 0.00 12 ARG A C 4
ATOM 1356 O O . ARG A 1 12 ? -0.919 -6.395 -0.288 1.00 0.00 12 ARG A O 4
ATOM 1377 N N . PRO A 1 13 ? -1.295 -8.007 -1.826 1.00 0.00 13 PRO A N 4
ATOM 1378 C CA . PRO A 1 13 ? -1.405 -9.161 -0.885 1.00 0.00 13 PRO A CA 4
ATOM 1379 C C . PRO A 1 13 ? -0.382 -9.201 0.252 1.00 0.00 13 PRO A C 4
ATOM 1380 O O . PRO A 1 13 ? -0.729 -9.494 1.400 1.00 0.00 13 PRO A O 4
ATOM 1391 N N . ASP A 1 14 ? 0.850 -8.915 -0.057 1.00 0.00 14 ASP A N 4
ATOM 1392 C CA . ASP A 1 14 ? 1.906 -8.974 0.934 1.00 0.00 14 ASP A CA 4
ATOM 1393 C C . ASP A 1 14 ? 2.029 -7.639 1.678 1.00 0.00 14 ASP A C 4
ATOM 1394 O O . ASP A 1 14 ? 2.177 -6.596 1.055 1.00 0.00 14 ASP A O 4
ATOM 1403 N N . PRO A 1 15 ? 1.943 -7.663 3.026 1.00 0.00 15 PRO A N 4
ATOM 1404 C CA . PRO A 1 15 ? 1.955 -6.455 3.880 1.00 0.00 15 PRO A CA 4
ATOM 1405 C C . PRO A 1 15 ? 3.182 -5.531 3.711 1.00 0.00 15 PRO A C 4
ATOM 1406 O O . PRO A 1 15 ? 3.022 -4.358 3.395 1.00 0.00 15 PRO A O 4
ATOM 1417 N N . GLU A 1 16 ? 4.394 -6.066 3.894 1.00 0.00 16 GLU A N 4
ATOM 1418 C CA . GLU A 1 16 ? 5.639 -5.261 3.833 1.00 0.00 16 GLU A CA 4
ATOM 1419 C C . GLU A 1 16 ? 5.784 -4.752 2.409 1.00 0.00 16 GLU A C 4
ATOM 1420 O O . GLU A 1 16 ? 6.073 -3.584 2.166 1.00 0.00 16 GLU A O 4
ATOM 1432 N N . GLU A 1 17 ? 5.529 -5.659 1.504 1.00 0.00 17 GLU A N 4
ATOM 1433 C CA . GLU A 1 17 ? 5.509 -5.429 0.062 1.00 0.00 17 GLU A CA 4
ATOM 1434 C C . GLU A 1 17 ? 4.596 -4.216 -0.279 1.00 0.00 17 GLU A C 4
ATOM 1435 O O . GLU A 1 17 ? 4.989 -3.315 -1.020 1.00 0.00 17 GLU A O 4
ATOM 1447 N N . ALA A 1 18 ? 3.388 -4.206 0.288 1.00 0.00 18 ALA A N 4
ATOM 1448 C CA . ALA A 1 18 ? 2.426 -3.124 0.072 1.00 0.00 18 ALA A CA 4
ATOM 1449 C C . ALA A 1 18 ? 2.882 -1.834 0.746 1.00 0.00 18 ALA A C 4
ATOM 1450 O O . ALA A 1 18 ? 2.776 -0.746 0.164 1.00 0.00 18 ALA A O 4
ATOM 1457 N N . ARG A 1 19 ? 3.395 -1.964 1.972 1.00 0.00 19 ARG A N 4
ATOM 1458 C CA . ARG A 1 19 ? 3.923 -0.828 2.746 1.00 0.00 19 ARG A CA 4
ATOM 1459 C C . ARG A 1 19 ? 4.999 -0.113 1.965 1.00 0.00 19 ARG A C 4
ATOM 1460 O O . ARG A 1 19 ? 5.007 1.109 1.883 1.00 0.00 19 ARG A O 4
ATOM 1481 N N . ARG A 1 20 ? 5.871 -0.905 1.375 1.00 0.00 20 ARG A N 4
ATOM 1482 C CA . ARG A 1 20 ? 6.986 -0.450 0.559 1.00 0.00 20 ARG A CA 4
ATOM 1483 C C . ARG A 1 20 ? 6.488 0.478 -0.540 1.00 0.00 20 ARG A C 4
ATOM 1484 O O . ARG A 1 20 ? 7.004 1.579 -0.728 1.00 0.00 20 ARG A O 4
ATOM 1505 N N . GLU A 1 21 ? 5.462 0.030 -1.226 1.00 0.00 21 GLU A N 4
ATOM 1506 C CA . GLU A 1 21 ? 4.842 0.784 -2.285 1.00 0.00 21 GLU A CA 4
ATOM 1507 C C . GLU A 1 21 ? 4.233 2.077 -1.762 1.00 0.00 21 GLU A C 4
ATOM 1508 O O . GLU A 1 21 ? 4.578 3.167 -2.230 1.00 0.00 21 GLU A O 4
ATOM 1520 N N . ALA A 1 22 ? 3.373 1.953 -0.768 1.00 0.00 22 ALA A N 4
ATOM 1521 C CA . ALA A 1 22 ? 2.633 3.081 -0.223 1.00 0.00 22 ALA A CA 4
ATOM 1522 C C . ALA A 1 22 ? 3.536 4.153 0.352 1.00 0.00 22 ALA A C 4
ATOM 1523 O O . ALA A 1 22 ? 3.435 5.312 -0.026 1.00 0.00 22 ALA A O 4
ATOM 1530 N N . GLU A 1 23 ? 4.441 3.761 1.216 1.00 0.00 23 GLU A N 4
ATOM 1531 C CA . GLU A 1 23 ? 5.301 4.709 1.902 1.00 0.00 23 GLU A CA 4
ATOM 1532 C C . GLU A 1 23 ? 6.280 5.396 0.957 1.00 0.00 23 GLU A C 4
ATOM 1533 O O . GLU A 1 23 ? 6.694 6.535 1.203 1.00 0.00 23 GLU A O 4
ATOM 1545 N N . GLU A 1 24 ? 6.619 4.723 -0.135 1.00 0.00 24 GLU A N 4
ATOM 1546 C CA . GLU A 1 24 ? 7.429 5.331 -1.183 1.00 0.00 24 GLU A CA 4
ATOM 1547 C C . GLU A 1 24 ? 6.601 6.400 -1.900 1.00 0.00 24 GLU A C 4
ATOM 1548 O O . GLU A 1 24 ? 7.097 7.491 -2.219 1.00 0.00 24 GLU A O 4
ATOM 1560 N N . ARG A 1 25 ? 5.321 6.085 -2.117 1.00 0.00 25 ARG A N 4
ATOM 1561 C CA . ARG A 1 25 ? 4.386 6.993 -2.777 1.00 0.00 25 ARG A CA 4
ATOM 1562 C C . ARG A 1 25 ? 4.125 8.208 -1.913 1.00 0.00 25 ARG A C 4
ATOM 1563 O O . ARG A 1 25 ? 3.836 9.281 -2.422 1.00 0.00 25 ARG A O 4
ATOM 1584 N N . CYS A 1 26 ? 4.181 8.018 -0.615 1.00 0.00 26 CYS A N 4
ATOM 1585 C CA . CYS A 1 26 ? 4.001 9.103 0.324 1.00 0.00 26 CYS A CA 4
ATOM 1586 C C . CYS A 1 26 ? 5.200 10.052 0.268 1.00 0.00 26 CYS A C 4
ATOM 1587 O O . CYS A 1 26 ? 5.132 11.120 -0.356 1.00 0.00 26 CYS A O 4
ATOM 1597 N N . THR A 1 1 ? -3.935 -7.027 1.321 1.00 0.00 1 THR A N 5
ATOM 1598 C CA . THR A 1 1 ? -4.194 -5.968 2.278 1.00 0.00 1 THR A CA 5
ATOM 1599 C C . THR A 1 1 ? -4.055 -4.624 1.576 1.00 0.00 1 THR A C 5
ATOM 1600 O O . THR A 1 1 ? -3.258 -4.488 0.636 1.00 0.00 1 THR A O 5
ATOM 1613 N N . CYS A 1 2 ? -4.842 -3.658 1.987 1.00 0.00 2 CYS A N 5
ATOM 1614 C CA . CYS A 1 2 ? -4.802 -2.347 1.399 1.00 0.00 2 CYS A CA 5
ATOM 1615 C C . CYS A 1 2 ? -4.363 -1.323 2.422 1.00 0.00 2 CYS A C 5
ATOM 1616 O O . CYS A 1 2 ? -5.044 -1.091 3.432 1.00 0.00 2 CYS A O 5
ATOM 1623 N N . VAL A 1 3 ? -3.216 -0.755 2.202 1.00 0.00 3 VAL A N 5
ATOM 1624 C CA . VAL A 1 3 ? -2.721 0.300 3.051 1.00 0.00 3 VAL A CA 5
ATOM 1625 C C . VAL A 1 3 ? -3.147 1.625 2.443 1.00 0.00 3 VAL A C 5
ATOM 1626 O O . VAL A 1 3 ? -3.041 1.819 1.225 1.00 0.00 3 VAL A O 5
ATOM 1639 N N . GLU A 1 4 ? -3.677 2.494 3.251 1.00 0.00 4 GLU A N 5
ATOM 1640 C CA . GLU A 1 4 ? -4.240 3.722 2.758 1.00 0.00 4 GLU A CA 5
ATOM 1641 C C . GLU A 1 4 ? -3.433 4.906 3.241 1.00 0.00 4 GLU A C 5
ATOM 1642 O O . GLU A 1 4 ? -3.476 5.258 4.414 1.00 0.00 4 GLU A O 5
ATOM 1654 N N . CYS A 1 5 ? -2.681 5.494 2.366 1.00 0.00 5 CYS A N 5
ATOM 1655 C CA . CYS A 1 5 ? -1.906 6.650 2.711 1.00 0.00 5 CYS A CA 5
ATOM 1656 C C . CYS A 1 5 ? -2.442 7.871 1.981 1.00 0.00 5 CYS A C 5
ATOM 1657 O O . CYS A 1 5 ? -2.258 8.021 0.784 1.00 0.00 5 CYS A O 5
ATOM 1688 N N . VAL A 1 8 ? -4.276 7.358 -1.252 1.00 0.00 8 VAL A N 5
ATOM 1689 C CA . VAL A 1 8 ? -3.568 6.380 -2.040 1.00 0.00 8 VAL A CA 5
ATOM 1690 C C . VAL A 1 8 ? -3.723 5.025 -1.363 1.00 0.00 8 VAL A C 5
ATOM 1691 O O . VAL A 1 8 ? -3.249 4.827 -0.245 1.00 0.00 8 VAL A O 5
ATOM 1704 N N . LYS A 1 9 ? -4.441 4.126 -1.995 1.00 0.00 9 LYS A N 5
ATOM 1705 C CA . LYS A 1 9 ? -4.656 2.818 -1.435 1.00 0.00 9 LYS A CA 5
ATOM 1706 C C . LYS A 1 9 ? -3.805 1.810 -2.165 1.00 0.00 9 LYS A C 5
ATOM 1707 O O . LYS A 1 9 ? -4.019 1.545 -3.348 1.00 0.00 9 LYS A O 5
ATOM 1726 N N . VAL A 1 10 ? -2.838 1.277 -1.490 1.00 0.00 10 VAL A N 5
ATOM 1727 C CA . VAL A 1 10 ? -1.984 0.278 -2.073 1.00 0.00 10 VAL A CA 5
ATOM 1728 C C . VAL A 1 10 ? -2.441 -1.091 -1.613 1.00 0.00 10 VAL A C 5
ATOM 1729 O O . VAL A 1 10 ? -2.360 -1.422 -0.422 1.00 0.00 10 VAL A O 5
ATOM 1742 N N . CYS A 1 11 ? -2.964 -1.847 -2.526 1.00 0.00 11 CYS A N 5
ATOM 1743 C CA . CYS A 1 11 ? -3.445 -3.167 -2.230 1.00 0.00 11 CYS A CA 5
ATOM 1744 C C . CYS A 1 11 ? -2.468 -4.206 -2.744 1.00 0.00 11 CYS A C 5
ATOM 1745 O O . CYS A 1 11 ? -2.191 -4.275 -3.938 1.00 0.00 11 CYS A O 5
ATOM 1752 N N . ARG A 1 12 ? -1.920 -4.976 -1.847 1.00 0.00 12 ARG A N 5
ATOM 1753 C CA . ARG A 1 12 ? -0.989 -6.019 -2.199 1.00 0.00 12 ARG A CA 5
ATOM 1754 C C . ARG A 1 12 ? -1.204 -7.154 -1.194 1.00 0.00 12 ARG A C 5
ATOM 1755 O O . ARG A 1 12 ? -1.504 -6.876 -0.025 1.00 0.00 12 ARG A O 5
ATOM 1776 N N . PRO A 1 13 ? -1.129 -8.440 -1.614 1.00 0.00 13 PRO A N 5
ATOM 1777 C CA . PRO A 1 13 ? -1.296 -9.583 -0.695 1.00 0.00 13 PRO A CA 5
ATOM 1778 C C . PRO A 1 13 ? -0.212 -9.630 0.381 1.00 0.00 13 PRO A C 5
ATOM 1779 O O . PRO A 1 13 ? -0.428 -10.148 1.478 1.00 0.00 13 PRO A O 5
ATOM 1790 N N . ASP A 1 14 ? 0.930 -9.070 0.068 1.00 0.00 14 ASP A N 5
ATOM 1791 C CA . ASP A 1 14 ? 2.039 -9.040 0.989 1.00 0.00 14 ASP A CA 5
ATOM 1792 C C . ASP A 1 14 ? 2.102 -7.672 1.645 1.00 0.00 14 ASP A C 5
ATOM 1793 O O . ASP A 1 14 ? 2.314 -6.660 0.962 1.00 0.00 14 ASP A O 5
ATOM 1802 N N . PRO A 1 15 ? 1.909 -7.610 2.976 1.00 0.00 15 PRO A N 5
ATOM 1803 C CA . PRO A 1 15 ? 1.863 -6.344 3.730 1.00 0.00 15 PRO A CA 5
ATOM 1804 C C . PRO A 1 15 ? 3.164 -5.541 3.661 1.00 0.00 15 PRO A C 5
ATOM 1805 O O . PRO A 1 15 ? 3.135 -4.314 3.579 1.00 0.00 15 PRO A O 5
ATOM 1816 N N . GLU A 1 16 ? 4.292 -6.233 3.677 1.00 0.00 16 GLU A N 5
ATOM 1817 C CA . GLU A 1 16 ? 5.593 -5.574 3.639 1.00 0.00 16 GLU A CA 5
ATOM 1818 C C . GLU A 1 16 ? 5.761 -4.857 2.292 1.00 0.00 16 GLU A C 5
ATOM 1819 O O . GLU A 1 16 ? 6.185 -3.691 2.228 1.00 0.00 16 GLU A O 5
ATOM 1831 N N . GLU A 1 17 ? 5.370 -5.557 1.230 1.00 0.00 17 GLU A N 5
ATOM 1832 C CA . GLU A 1 17 ? 5.408 -5.027 -0.128 1.00 0.00 17 GLU A CA 5
ATOM 1833 C C . GLU A 1 17 ? 4.515 -3.793 -0.229 1.00 0.00 17 GLU A C 5
ATOM 1834 O O . GLU A 1 17 ? 4.944 -2.747 -0.718 1.00 0.00 17 GLU A O 5
ATOM 1846 N N . ALA A 1 18 ? 3.292 -3.922 0.290 1.00 0.00 18 ALA A N 5
ATOM 1847 C CA . ALA A 1 18 ? 2.311 -2.840 0.289 1.00 0.00 18 ALA A CA 5
ATOM 1848 C C . ALA A 1 18 ? 2.857 -1.609 0.997 1.00 0.00 18 ALA A C 5
ATOM 1849 O O . ALA A 1 18 ? 2.749 -0.504 0.495 1.00 0.00 18 ALA A O 5
ATOM 1856 N N . ARG A 1 19 ? 3.473 -1.830 2.144 1.00 0.00 19 ARG A N 5
ATOM 1857 C CA . ARG A 1 19 ? 4.060 -0.771 2.957 1.00 0.00 19 ARG A CA 5
ATOM 1858 C C . ARG A 1 19 ? 5.142 -0.025 2.175 1.00 0.00 19 ARG A C 5
ATOM 1859 O O . ARG A 1 19 ? 5.185 1.234 2.160 1.00 0.00 19 ARG A O 5
ATOM 1880 N N . ARG A 1 20 ? 6.006 -0.790 1.522 1.00 0.00 20 ARG A N 5
ATOM 1881 C CA . ARG A 1 20 ? 7.083 -0.219 0.733 1.00 0.00 20 ARG A CA 5
ATOM 1882 C C . ARG A 1 20 ? 6.520 0.627 -0.402 1.00 0.00 20 ARG A C 5
ATOM 1883 O O . ARG A 1 20 ? 6.917 1.786 -0.581 1.00 0.00 20 ARG A O 5
ATOM 1904 N N . GLU A 1 21 ? 5.583 0.048 -1.146 1.00 0.00 21 GLU A N 5
ATOM 1905 C CA . GLU A 1 21 ? 4.953 0.719 -2.274 1.00 0.00 21 GLU A CA 5
ATOM 1906 C C . GLU A 1 21 ? 4.198 1.966 -1.821 1.00 0.00 21 GLU A C 5
ATOM 1907 O O . GLU A 1 21 ? 4.228 2.997 -2.499 1.00 0.00 21 GLU A O 5
ATOM 1919 N N . ALA A 1 22 ? 3.551 1.871 -0.665 1.00 0.00 22 ALA A N 5
ATOM 1920 C CA . ALA A 1 22 ? 2.825 2.985 -0.083 1.00 0.00 22 ALA A CA 5
ATOM 1921 C C . ALA A 1 22 ? 3.741 4.155 0.150 1.00 0.00 22 ALA A C 5
ATOM 1922 O O . ALA A 1 22 ? 3.507 5.228 -0.366 1.00 0.00 22 ALA A O 5
ATOM 1929 N N . GLU A 1 23 ? 4.826 3.939 0.870 1.00 0.00 23 GLU A N 5
ATOM 1930 C CA . GLU A 1 23 ? 5.731 5.041 1.176 1.00 0.00 23 GLU A CA 5
ATOM 1931 C C . GLU A 1 23 ? 6.589 5.473 -0.007 1.00 0.00 23 GLU A C 5
ATOM 1932 O O . GLU A 1 23 ? 7.258 6.512 0.040 1.00 0.00 23 GLU A O 5
ATOM 1944 N N . GLU A 1 24 ? 6.563 4.685 -1.062 1.00 0.00 24 GLU A N 5
ATOM 1945 C CA . GLU A 1 24 ? 7.236 5.037 -2.296 1.00 0.00 24 GLU A CA 5
ATOM 1946 C C . GLU A 1 24 ? 6.426 6.135 -3.001 1.00 0.00 24 GLU A C 5
ATOM 1947 O O . GLU A 1 24 ? 6.960 6.954 -3.746 1.00 0.00 24 GLU A O 5
ATOM 1959 N N . ARG A 1 25 ? 5.140 6.149 -2.748 1.00 0.00 25 ARG A N 5
ATOM 1960 C CA . ARG A 1 25 ? 4.282 7.179 -3.283 1.00 0.00 25 ARG A CA 5
ATOM 1961 C C . ARG A 1 25 ? 4.016 8.243 -2.212 1.00 0.00 25 ARG A C 5
ATOM 1962 O O . ARG A 1 25 ? 4.078 9.442 -2.479 1.00 0.00 25 ARG A O 5
ATOM 1983 N N . CYS A 1 26 ? 3.731 7.791 -1.023 1.00 0.00 26 CYS A N 5
ATOM 1984 C CA . CYS A 1 26 ? 3.426 8.651 0.094 1.00 0.00 26 CYS A CA 5
ATOM 1985 C C . CYS A 1 26 ? 4.665 8.834 0.968 1.00 0.00 26 CYS A C 5
ATOM 1986 O O . CYS A 1 26 ? 4.907 8.063 1.905 1.00 0.00 26 CYS A O 5
ATOM 1996 N N . THR A 1 1 ? -3.888 -7.514 0.923 1.00 0.00 1 THR A N 6
ATOM 1997 C CA . THR A 1 1 ? -4.191 -6.542 1.952 1.00 0.00 1 THR A CA 6
ATOM 1998 C C . THR A 1 1 ? -4.021 -5.134 1.387 1.00 0.00 1 THR A C 6
ATOM 1999 O O . THR A 1 1 ? -3.156 -4.896 0.526 1.00 0.00 1 THR A O 6
ATOM 2012 N N . CYS A 1 2 ? -4.847 -4.223 1.828 1.00 0.00 2 CYS A N 6
ATOM 2013 C CA . CYS A 1 2 ? -4.791 -2.863 1.360 1.00 0.00 2 CYS A CA 6
ATOM 2014 C C . CYS A 1 2 ? -4.330 -1.952 2.469 1.00 0.00 2 CYS A C 6
ATOM 2015 O O . CYS A 1 2 ? -4.761 -2.092 3.626 1.00 0.00 2 CYS A O 6
ATOM 2022 N N . VAL A 1 3 ? -3.434 -1.065 2.145 1.00 0.00 3 VAL A N 6
ATOM 2023 C CA . VAL A 1 3 ? -2.984 -0.064 3.071 1.00 0.00 3 VAL A CA 6
ATOM 2024 C C . VAL A 1 3 ? -3.269 1.291 2.446 1.00 0.00 3 VAL A C 6
ATOM 2025 O O . VAL A 1 3 ? -3.291 1.418 1.203 1.00 0.00 3 VAL A O 6
ATOM 2038 N N . GLU A 1 4 ? -3.525 2.268 3.254 1.00 0.00 4 GLU A N 6
ATOM 2039 C CA . GLU A 1 4 ? -3.842 3.574 2.763 1.00 0.00 4 GLU A CA 6
ATOM 2040 C C . GLU A 1 4 ? -2.862 4.585 3.287 1.00 0.00 4 GLU A C 6
ATOM 2041 O O . GLU A 1 4 ? -2.559 4.616 4.491 1.00 0.00 4 GLU A O 6
ATOM 2053 N N . CYS A 1 5 ? -2.346 5.365 2.397 1.00 0.00 5 CYS A N 6
ATOM 2054 C CA . CYS A 1 5 ? -1.394 6.389 2.714 1.00 0.00 5 CYS A CA 6
ATOM 2055 C C . CYS A 1 5 ? -1.721 7.623 1.905 1.00 0.00 5 CYS A C 6
ATOM 2056 O O . CYS A 1 5 ? -1.661 7.595 0.681 1.00 0.00 5 CYS A O 6
ATOM 2087 N N . VAL A 1 8 ? -3.875 7.457 -1.162 1.00 0.00 8 VAL A N 6
ATOM 2088 C CA . VAL A 1 8 ? -3.389 6.387 -1.985 1.00 0.00 8 VAL A CA 6
ATOM 2089 C C . VAL A 1 8 ? -3.762 5.071 -1.335 1.00 0.00 8 VAL A C 6
ATOM 2090 O O . VAL A 1 8 ? -3.358 4.787 -0.199 1.00 0.00 8 VAL A O 6
ATOM 2103 N N . LYS A 1 9 ? -4.567 4.313 -2.021 1.00 0.00 9 LYS A N 6
ATOM 2104 C CA . LYS A 1 9 ? -5.005 3.020 -1.560 1.00 0.00 9 LYS A CA 6
ATOM 2105 C C . LYS A 1 9 ? -4.254 1.981 -2.353 1.00 0.00 9 LYS A C 6
ATOM 2106 O O . LYS A 1 9 ? -4.473 1.848 -3.560 1.00 0.00 9 LYS A O 6
ATOM 2125 N N . VAL A 1 10 ? -3.363 1.288 -1.723 1.00 0.00 10 VAL A N 6
ATOM 2126 C CA . VAL A 1 10 ? -2.586 0.301 -2.413 1.00 0.00 10 VAL A CA 6
ATOM 2127 C C . VAL A 1 10 ? -2.800 -1.079 -1.801 1.00 0.00 10 VAL A C 6
ATOM 2128 O O . VAL A 1 10 ? -2.774 -1.247 -0.575 1.00 0.00 10 VAL A O 6
ATOM 2141 N N . CYS A 1 11 ? -3.054 -2.041 -2.647 1.00 0.00 11 CYS A N 6
ATOM 2142 C CA . CYS A 1 11 ? -3.345 -3.379 -2.225 1.00 0.00 11 CYS A CA 6
ATOM 2143 C C . CYS A 1 11 ? -2.314 -4.341 -2.788 1.00 0.00 11 CYS A C 6
ATOM 2144 O O . CYS A 1 11 ? -2.085 -4.383 -4.002 1.00 0.00 11 CYS A O 6
ATOM 21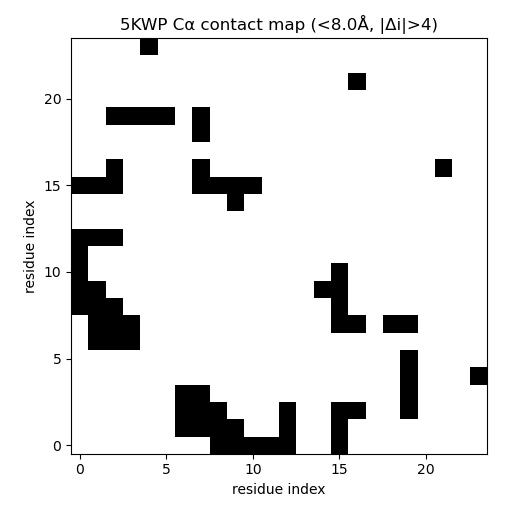51 N N . ARG A 1 12 ? -1.669 -5.070 -1.907 1.00 0.00 12 ARG A N 6
ATOM 2152 C CA . ARG A 1 12 ? -0.659 -6.049 -2.270 1.00 0.00 12 ARG A CA 6
ATOM 2153 C C . ARG A 1 12 ? -0.878 -7.273 -1.397 1.00 0.00 12 ARG A C 6
ATOM 2154 O O . ARG A 1 12 ? -1.476 -7.143 -0.322 1.00 0.00 12 ARG A O 6
ATOM 2175 N N . PRO A 1 13 ? -0.457 -8.473 -1.836 1.00 0.00 13 PRO A N 6
ATOM 2176 C CA . PRO A 1 13 ? -0.595 -9.698 -1.038 1.00 0.00 13 PRO A CA 6
ATOM 2177 C C . PRO A 1 13 ? 0.112 -9.584 0.310 1.00 0.00 13 PRO A C 6
ATOM 2178 O O . PRO A 1 13 ? -0.493 -9.780 1.363 1.00 0.00 13 PRO A O 6
ATOM 2189 N N . ASP A 1 14 ? 1.373 -9.235 0.278 1.00 0.00 14 ASP A N 6
ATOM 2190 C CA . ASP A 1 14 ? 2.138 -9.121 1.497 1.00 0.00 14 ASP A CA 6
ATOM 2191 C C . ASP A 1 14 ? 2.078 -7.704 2.025 1.00 0.00 14 ASP A C 6
ATOM 2192 O O . ASP A 1 14 ? 2.213 -6.739 1.254 1.00 0.00 14 ASP A O 6
ATOM 2201 N N . PRO A 1 15 ? 1.877 -7.542 3.350 1.00 0.00 15 PRO A N 6
ATOM 2202 C CA . PRO A 1 15 ? 1.771 -6.222 3.989 1.00 0.00 15 PRO A CA 6
ATOM 2203 C C . PRO A 1 15 ? 3.040 -5.400 3.818 1.00 0.00 15 PRO A C 6
ATOM 2204 O O . PRO A 1 15 ? 2.987 -4.181 3.707 1.00 0.00 15 PRO A O 6
ATOM 2215 N N . GLU A 1 16 ? 4.169 -6.087 3.762 1.00 0.00 16 GLU A N 6
ATOM 2216 C CA . GLU A 1 16 ? 5.467 -5.453 3.592 1.00 0.00 16 GLU A CA 6
ATOM 2217 C C . GLU A 1 16 ? 5.529 -4.724 2.263 1.00 0.00 16 GLU A C 6
ATOM 2218 O O . GLU A 1 16 ? 5.946 -3.566 2.190 1.00 0.00 16 GLU A O 6
ATOM 2230 N N . GLU A 1 17 ? 5.074 -5.403 1.227 1.00 0.00 17 GLU A N 6
ATOM 2231 C CA . GLU A 1 17 ? 5.056 -4.863 -0.110 1.00 0.00 17 GLU A CA 6
ATOM 2232 C C . GLU A 1 17 ? 4.112 -3.673 -0.167 1.00 0.00 17 GLU A C 6
ATOM 2233 O O . GLU A 1 17 ? 4.452 -2.622 -0.706 1.00 0.00 17 GLU A O 6
ATOM 2245 N N . ALA A 1 18 ? 2.947 -3.846 0.441 1.00 0.00 18 ALA A N 6
ATOM 2246 C CA . ALA A 1 18 ? 1.930 -2.810 0.491 1.00 0.00 18 ALA A CA 6
ATOM 2247 C C . ALA A 1 18 ? 2.476 -1.550 1.159 1.00 0.00 18 ALA A C 6
ATOM 2248 O O . ALA A 1 18 ? 2.317 -0.446 0.637 1.00 0.00 18 ALA A O 6
ATOM 2255 N N . ARG A 1 19 ? 3.152 -1.736 2.293 1.00 0.00 19 ARG A N 6
ATOM 2256 C CA . ARG A 1 19 ? 3.786 -0.641 3.025 1.00 0.00 19 ARG A CA 6
ATOM 2257 C C . ARG A 1 19 ? 4.808 0.075 2.170 1.00 0.00 19 ARG A C 6
ATOM 2258 O O . ARG A 1 19 ? 4.810 1.308 2.088 1.00 0.00 19 ARG A O 6
ATOM 2279 N N . ARG A 1 20 ? 5.669 -0.705 1.530 1.00 0.00 20 ARG A N 6
ATOM 2280 C CA . ARG A 1 20 ? 6.724 -0.168 0.695 1.00 0.00 20 ARG A CA 6
ATOM 2281 C C . ARG A 1 20 ? 6.154 0.651 -0.453 1.00 0.00 20 ARG A C 6
ATOM 2282 O O . ARG A 1 20 ? 6.632 1.748 -0.732 1.00 0.00 20 ARG A O 6
ATOM 2303 N N . GLU A 1 21 ? 5.132 0.127 -1.091 1.00 0.00 21 GLU A N 6
ATOM 2304 C CA . GLU A 1 21 ? 4.452 0.841 -2.147 1.00 0.00 21 GLU A CA 6
ATOM 2305 C C . GLU A 1 21 ? 3.883 2.153 -1.626 1.00 0.00 21 GLU A C 6
ATOM 2306 O O . GLU A 1 21 ? 4.115 3.208 -2.212 1.00 0.00 21 GLU A O 6
ATOM 2318 N N . ALA A 1 22 ? 3.194 2.080 -0.496 1.00 0.00 22 ALA A N 6
ATOM 2319 C CA . ALA A 1 22 ? 2.548 3.229 0.118 1.00 0.00 22 ALA A CA 6
ATOM 2320 C C . ALA A 1 22 ? 3.532 4.356 0.419 1.00 0.00 22 ALA A C 6
ATOM 2321 O O . ALA A 1 22 ? 3.311 5.500 0.012 1.00 0.00 22 ALA A O 6
ATOM 2328 N N . GLU A 1 23 ? 4.631 4.031 1.091 1.00 0.00 23 GLU A N 6
ATOM 2329 C CA . GLU A 1 23 ? 5.613 5.043 1.474 1.00 0.00 23 GLU A CA 6
ATOM 2330 C C . GLU A 1 23 ? 6.277 5.675 0.257 1.00 0.00 23 GLU A C 6
ATOM 2331 O O . GLU A 1 23 ? 6.599 6.859 0.272 1.00 0.00 23 GLU A O 6
ATOM 2343 N N . GLU A 1 24 ? 6.465 4.902 -0.802 1.00 0.00 24 GLU A N 6
ATOM 2344 C CA . GLU A 1 24 ? 7.053 5.449 -2.002 1.00 0.00 24 GLU A CA 6
ATOM 2345 C C . GLU A 1 24 ? 6.058 6.320 -2.738 1.00 0.00 24 GLU A C 6
ATOM 2346 O O . GLU A 1 24 ? 6.439 7.308 -3.365 1.00 0.00 24 GLU A O 6
ATOM 2358 N N . ARG A 1 25 ? 4.782 5.965 -2.662 1.00 0.00 25 ARG A N 6
ATOM 2359 C CA . ARG A 1 25 ? 3.743 6.763 -3.305 1.00 0.00 25 ARG A CA 6
ATOM 2360 C C . ARG A 1 25 ? 3.606 8.098 -2.582 1.00 0.00 25 ARG A C 6
ATOM 2361 O O . ARG A 1 25 ? 3.406 9.137 -3.202 1.00 0.00 25 ARG A O 6
ATOM 2382 N N . CYS A 1 26 ? 3.719 8.047 -1.279 1.00 0.00 26 CYS A N 6
ATOM 2383 C CA . CYS A 1 26 ? 3.649 9.225 -0.442 1.00 0.00 26 CYS A CA 6
ATOM 2384 C C . CYS A 1 26 ? 4.997 9.932 -0.379 1.00 0.00 26 CYS A C 6
ATOM 2385 O O . CYS A 1 26 ? 5.830 9.634 0.474 1.00 0.00 26 CYS A O 6
ATOM 2395 N N . THR A 1 1 ? -3.819 -6.674 3.074 1.00 0.00 1 THR A N 7
ATOM 2396 C CA . THR A 1 1 ? -4.230 -6.592 1.689 1.00 0.00 1 THR A CA 7
ATOM 2397 C C . THR A 1 1 ? -4.008 -5.178 1.153 1.00 0.00 1 THR A C 7
ATOM 2398 O O . THR A 1 1 ? -3.266 -4.985 0.211 1.00 0.00 1 THR A O 7
ATOM 2411 N N . CYS A 1 2 ? -4.624 -4.191 1.758 1.00 0.00 2 CYS A N 7
ATOM 2412 C CA . CYS A 1 2 ? -4.484 -2.837 1.283 1.00 0.00 2 CYS A CA 7
ATOM 2413 C C . CYS A 1 2 ? -3.996 -1.934 2.387 1.00 0.00 2 CYS A C 7
ATOM 2414 O O . CYS A 1 2 ? -4.271 -2.184 3.563 1.00 0.00 2 CYS A O 7
ATOM 2421 N N . VAL A 1 3 ? -3.219 -0.954 2.028 1.00 0.00 3 VAL A N 7
ATOM 2422 C CA . VAL A 1 3 ? -2.785 0.064 2.944 1.00 0.00 3 VAL A CA 7
ATOM 2423 C C . VAL A 1 3 ? -3.212 1.411 2.395 1.00 0.00 3 VAL A C 7
ATOM 2424 O O . VAL A 1 3 ? -3.088 1.675 1.184 1.00 0.00 3 VAL A O 7
ATOM 2437 N N . GLU A 1 4 ? -3.785 2.207 3.234 1.00 0.00 4 GLU A N 7
ATOM 2438 C CA . GLU A 1 4 ? -4.220 3.505 2.853 1.00 0.00 4 GLU A CA 7
ATOM 2439 C C . GLU A 1 4 ? -3.147 4.502 3.218 1.00 0.00 4 GLU A C 7
ATOM 2440 O O . GLU A 1 4 ? -2.791 4.635 4.390 1.00 0.00 4 GLU A O 7
ATOM 2452 N N . CYS A 1 5 ? -2.593 5.147 2.242 1.00 0.00 5 CYS A N 7
ATOM 2453 C CA . CYS A 1 5 ? -1.595 6.159 2.484 1.00 0.00 5 CYS A CA 7
ATOM 2454 C C . CYS A 1 5 ? -1.961 7.387 1.694 1.00 0.00 5 CYS A C 7
ATOM 2455 O O . CYS A 1 5 ? -2.051 7.334 0.466 1.00 0.00 5 CYS A O 7
ATOM 2486 N N . VAL A 1 8 ? -4.612 7.149 -0.935 1.00 0.00 8 VAL A N 7
ATOM 2487 C CA . VAL A 1 8 ? -4.250 6.176 -1.937 1.00 0.00 8 VAL A CA 7
ATOM 2488 C C . VAL A 1 8 ? -4.296 4.778 -1.342 1.00 0.00 8 VAL A C 7
ATOM 2489 O O . VAL A 1 8 ? -3.653 4.507 -0.317 1.00 0.00 8 VAL A O 7
ATOM 2502 N N . LYS A 1 9 ? -5.087 3.913 -1.944 1.00 0.00 9 LYS A N 7
ATOM 2503 C CA . LYS A 1 9 ? -5.156 2.539 -1.512 1.00 0.00 9 LYS A CA 7
ATOM 2504 C C . LYS A 1 9 ? -4.141 1.730 -2.285 1.00 0.00 9 LYS A C 7
ATOM 2505 O O . LYS A 1 9 ? -4.249 1.585 -3.507 1.00 0.00 9 LYS A O 7
ATOM 2524 N N . VAL A 1 10 ? -3.154 1.249 -1.602 1.00 0.00 10 VAL A N 7
ATOM 2525 C CA . VAL A 1 10 ? -2.158 0.399 -2.205 1.00 0.00 10 VAL A CA 7
ATOM 2526 C C . VAL A 1 10 ? -2.443 -1.022 -1.763 1.00 0.00 10 VAL A C 7
ATOM 2527 O O . VAL A 1 10 ? -2.463 -1.303 -0.570 1.00 0.00 10 VAL A O 7
ATOM 2540 N N . CYS A 1 11 ? -2.693 -1.896 -2.694 1.00 0.00 11 CYS A N 7
ATOM 2541 C CA . CYS A 1 11 ? -3.062 -3.244 -2.365 1.00 0.00 11 CYS A CA 7
ATOM 2542 C C . CYS A 1 11 ? -2.034 -4.242 -2.861 1.00 0.00 11 CYS A C 7
ATOM 2543 O O . CYS A 1 11 ? -1.550 -4.155 -3.992 1.00 0.00 11 CYS A O 7
ATOM 2550 N N . ARG A 1 12 ? -1.687 -5.153 -1.999 1.00 0.00 12 ARG A N 7
ATOM 2551 C CA . ARG A 1 12 ? -0.754 -6.193 -2.275 1.00 0.00 12 ARG A CA 7
ATOM 2552 C C . ARG A 1 12 ? -1.018 -7.283 -1.228 1.00 0.00 12 ARG A C 7
ATOM 2553 O O . ARG A 1 12 ? -1.232 -6.956 -0.060 1.00 0.00 12 ARG A O 7
ATOM 2574 N N . PRO A 1 13 ? -1.063 -8.581 -1.617 1.00 0.00 13 PRO A N 7
ATOM 2575 C CA . PRO A 1 13 ? -1.247 -9.716 -0.663 1.00 0.00 13 PRO A CA 7
ATOM 2576 C C . PRO A 1 13 ? -0.154 -9.755 0.422 1.00 0.00 13 PRO A C 7
ATOM 2577 O O . PRO A 1 13 ? -0.260 -10.469 1.433 1.00 0.00 13 PRO A O 7
ATOM 2588 N N . ASP A 1 14 ? 0.890 -9.002 0.185 1.00 0.00 14 ASP A N 7
ATOM 2589 C CA . ASP A 1 14 ? 1.983 -8.854 1.099 1.00 0.00 14 ASP A CA 7
ATOM 2590 C C . ASP A 1 14 ? 1.919 -7.444 1.661 1.00 0.00 14 ASP A C 7
ATOM 2591 O O . ASP A 1 14 ? 2.211 -6.479 0.946 1.00 0.00 14 ASP A O 7
ATOM 2600 N N . PRO A 1 15 ? 1.510 -7.287 2.930 1.00 0.00 15 PRO A N 7
ATOM 2601 C CA . PRO A 1 15 ? 1.325 -5.967 3.554 1.00 0.00 15 PRO A CA 7
ATOM 2602 C C . PRO A 1 15 ? 2.612 -5.150 3.617 1.00 0.00 15 PRO A C 7
ATOM 2603 O O . PRO A 1 15 ? 2.578 -3.925 3.494 1.00 0.00 15 PRO A O 7
ATOM 2614 N N . GLU A 1 16 ? 3.746 -5.830 3.781 1.00 0.00 16 GLU A N 7
ATOM 2615 C CA . GLU A 1 16 ? 5.031 -5.158 3.821 1.00 0.00 16 GLU A CA 7
ATOM 2616 C C . GLU A 1 16 ? 5.314 -4.510 2.472 1.00 0.00 16 GLU A C 7
ATOM 2617 O O . GLU A 1 16 ? 5.704 -3.351 2.405 1.00 0.00 16 GLU A O 7
ATOM 2629 N N . GLU A 1 17 ? 5.059 -5.255 1.403 1.00 0.00 17 GLU A N 7
ATOM 2630 C CA . GLU A 1 17 ? 5.257 -4.757 0.047 1.00 0.00 17 GLU A CA 7
ATOM 2631 C C . GLU A 1 17 ? 4.280 -3.625 -0.245 1.00 0.00 17 GLU A C 7
ATOM 2632 O O . GLU A 1 17 ? 4.635 -2.647 -0.887 1.00 0.00 17 GLU A O 7
ATOM 2644 N N . ALA A 1 18 ? 3.063 -3.757 0.267 1.00 0.00 18 ALA A N 7
ATOM 2645 C CA . ALA A 1 18 ? 2.046 -2.724 0.114 1.00 0.00 18 ALA A CA 7
ATOM 2646 C C . ALA A 1 18 ? 2.512 -1.422 0.768 1.00 0.00 18 ALA A C 7
ATOM 2647 O O . ALA A 1 18 ? 2.486 -0.358 0.142 1.00 0.00 18 ALA A O 7
ATOM 2654 N N . ARG A 1 19 ? 2.965 -1.522 2.020 1.00 0.00 19 ARG A N 7
ATOM 2655 C CA . ARG A 1 19 ? 3.468 -0.371 2.772 1.00 0.00 19 ARG A CA 7
ATOM 2656 C C . ARG A 1 19 ? 4.671 0.223 2.035 1.00 0.00 19 ARG A C 7
ATOM 2657 O O . ARG A 1 19 ? 4.785 1.427 1.878 1.00 0.00 19 ARG A O 7
ATOM 2678 N N . ARG A 1 20 ? 5.538 -0.664 1.582 1.00 0.00 20 ARG A N 7
ATOM 2679 C CA . ARG A 1 20 ? 6.742 -0.337 0.824 1.00 0.00 20 ARG A CA 7
ATOM 2680 C C . ARG A 1 20 ? 6.399 0.516 -0.401 1.00 0.00 20 ARG A C 7
ATOM 2681 O O . ARG A 1 20 ? 6.997 1.584 -0.618 1.00 0.00 20 ARG A O 7
ATOM 2702 N N . GLU A 1 21 ? 5.432 0.055 -1.181 1.00 0.00 21 GLU A N 7
ATOM 2703 C CA . GLU A 1 21 ? 4.964 0.777 -2.348 1.00 0.00 21 GLU A CA 7
ATOM 2704 C C . GLU A 1 21 ? 4.336 2.110 -1.945 1.00 0.00 21 GLU A C 7
ATOM 2705 O O . GLU A 1 21 ? 4.574 3.129 -2.581 1.00 0.00 21 GLU A O 7
ATOM 2717 N N . ALA A 1 22 ? 3.565 2.091 -0.872 1.00 0.00 22 ALA A N 7
ATOM 2718 C CA . ALA A 1 22 ? 2.887 3.282 -0.363 1.00 0.00 22 ALA A CA 7
ATOM 2719 C C . ALA A 1 22 ? 3.876 4.368 0.058 1.00 0.00 22 ALA A C 7
ATOM 2720 O O . ALA A 1 22 ? 3.795 5.498 -0.420 1.00 0.00 22 ALA A O 7
ATOM 2727 N N . GLU A 1 23 ? 4.830 4.012 0.908 1.00 0.00 23 GLU A N 7
ATOM 2728 C CA . GLU A 1 23 ? 5.831 4.961 1.420 1.00 0.00 23 GLU A CA 7
ATOM 2729 C C . GLU A 1 23 ? 6.657 5.573 0.284 1.00 0.00 23 GLU A C 7
ATOM 2730 O O . GLU A 1 23 ? 7.030 6.742 0.333 1.00 0.00 23 GLU A O 7
ATOM 2742 N N . GLU A 1 24 ? 6.888 4.790 -0.757 1.00 0.00 24 GLU A N 7
ATOM 2743 C CA . GLU A 1 24 ? 7.684 5.222 -1.902 1.00 0.00 24 GLU A CA 7
ATOM 2744 C C . GLU A 1 24 ? 6.880 6.218 -2.780 1.00 0.00 24 GLU A C 7
ATOM 2745 O O . GLU A 1 24 ? 7.425 6.893 -3.652 1.00 0.00 24 GLU A O 7
ATOM 2757 N N . ARG A 1 25 ? 5.587 6.295 -2.544 1.00 0.00 25 ARG A N 7
ATOM 2758 C CA . ARG A 1 25 ? 4.727 7.204 -3.289 1.00 0.00 25 ARG A CA 7
ATOM 2759 C C . ARG A 1 25 ? 4.345 8.392 -2.423 1.00 0.00 25 ARG A C 7
ATOM 2760 O O . ARG A 1 25 ? 4.239 9.523 -2.908 1.00 0.00 25 ARG A O 7
ATOM 2781 N N . CYS A 1 26 ? 4.175 8.142 -1.148 1.00 0.00 26 CYS A N 7
ATOM 2782 C CA . CYS A 1 26 ? 3.853 9.175 -0.182 1.00 0.00 26 CYS A CA 7
ATOM 2783 C C . CYS A 1 26 ? 5.104 9.959 0.210 1.00 0.00 26 CYS A C 7
ATOM 2784 O O . CYS A 1 26 ? 5.820 9.591 1.144 1.00 0.00 26 CYS A O 7
ATOM 2794 N N . THR A 1 1 ? -3.085 -7.368 2.091 1.00 0.00 1 THR A N 8
ATOM 2795 C CA . THR A 1 1 ? -4.310 -6.916 1.483 1.00 0.00 1 THR A CA 8
ATOM 2796 C C . THR A 1 1 ? -4.194 -5.460 0.997 1.00 0.00 1 THR A C 8
ATOM 2797 O O . THR A 1 1 ? -3.773 -5.232 -0.113 1.00 0.00 1 THR A O 8
ATOM 2810 N N . CYS A 1 2 ? -4.478 -4.479 1.843 1.00 0.00 2 CYS A N 8
ATOM 2811 C CA . CYS A 1 2 ? -4.460 -3.087 1.410 1.00 0.00 2 CYS A CA 8
ATOM 2812 C C . CYS A 1 2 ? -3.935 -2.177 2.508 1.00 0.00 2 CYS A C 8
ATOM 2813 O O . CYS A 1 2 ? -4.227 -2.382 3.693 1.00 0.00 2 CYS A O 8
ATOM 2820 N N . VAL A 1 3 ? -3.137 -1.213 2.122 1.00 0.00 3 VAL A N 8
ATOM 2821 C CA . VAL A 1 3 ? -2.644 -0.192 3.024 1.00 0.00 3 VAL A CA 8
ATOM 2822 C C . VAL A 1 3 ? -3.074 1.158 2.477 1.00 0.00 3 VAL A C 8
ATOM 2823 O O . VAL A 1 3 ? -3.254 1.304 1.253 1.00 0.00 3 VAL A O 8
ATOM 2836 N N . GLU A 1 4 ? -3.261 2.125 3.340 1.00 0.00 4 GLU A N 8
ATOM 2837 C CA . GLU A 1 4 ? -3.726 3.422 2.909 1.00 0.00 4 GLU A CA 8
ATOM 2838 C C . GLU A 1 4 ? -2.878 4.531 3.498 1.00 0.00 4 GLU A C 8
ATOM 2839 O O . GLU A 1 4 ? -2.794 4.689 4.724 1.00 0.00 4 GLU A O 8
ATOM 2851 N N . CYS A 1 5 ? -2.245 5.276 2.632 1.00 0.00 5 CYS A N 8
ATOM 2852 C CA . CYS A 1 5 ? -1.414 6.389 3.025 1.00 0.00 5 CYS A CA 8
ATOM 2853 C C . CYS A 1 5 ? -1.912 7.632 2.327 1.00 0.00 5 CYS A C 8
ATOM 2854 O O . CYS A 1 5 ? -1.780 7.741 1.115 1.00 0.00 5 CYS A O 8
ATOM 2885 N N . VAL A 1 8 ? -3.872 7.281 -0.863 1.00 0.00 8 VAL A N 8
ATOM 2886 C CA . VAL A 1 8 ? -3.210 6.299 -1.681 1.00 0.00 8 VAL A CA 8
ATOM 2887 C C . VAL A 1 8 ? -3.474 4.924 -1.084 1.00 0.00 8 VAL A C 8
ATOM 2888 O O . VAL A 1 8 ? -3.004 4.613 0.014 1.00 0.00 8 VAL A O 8
ATOM 2901 N N . LYS A 1 9 ? -4.260 4.145 -1.772 1.00 0.00 9 LYS A N 8
ATOM 2902 C CA . LYS A 1 9 ? -4.606 2.814 -1.341 1.00 0.00 9 LYS A CA 8
ATOM 2903 C C . LYS A 1 9 ? -3.826 1.824 -2.186 1.00 0.00 9 LYS A C 8
ATOM 2904 O O . LYS A 1 9 ? -4.004 1.772 -3.414 1.00 0.00 9 LYS A O 8
ATOM 2923 N N . VAL A 1 10 ? -2.967 1.071 -1.559 1.00 0.00 10 VAL A N 8
ATOM 2924 C CA . VAL A 1 10 ? -2.168 0.093 -2.258 1.00 0.00 10 VAL A CA 8
ATOM 2925 C C . VAL A 1 10 ? -2.563 -1.292 -1.794 1.00 0.00 10 VAL A C 8
ATOM 2926 O O . VAL A 1 10 ? -2.488 -1.600 -0.595 1.00 0.00 10 VAL A O 8
ATOM 2939 N N . CYS A 1 11 ? -3.012 -2.097 -2.710 1.00 0.00 11 CYS A N 8
ATOM 2940 C CA . CYS A 1 11 ? -3.429 -3.424 -2.398 1.00 0.00 11 CYS A CA 8
ATOM 2941 C C . CYS A 1 11 ? -2.476 -4.473 -2.957 1.00 0.00 11 CYS A C 8
ATOM 2942 O O . CYS A 1 11 ? -2.355 -4.652 -4.171 1.00 0.00 11 CYS A O 8
ATOM 2949 N N . ARG A 1 12 ? -1.800 -5.151 -2.050 1.00 0.00 12 ARG A N 8
ATOM 2950 C CA . ARG A 1 12 ? -0.855 -6.214 -2.351 1.00 0.00 12 ARG A CA 8
ATOM 2951 C C . ARG A 1 12 ? -1.123 -7.310 -1.358 1.00 0.00 12 ARG A C 8
ATOM 2952 O O . ARG A 1 12 ? -1.569 -7.010 -0.233 1.00 0.00 12 ARG A O 8
ATOM 2973 N N . PRO A 1 13 ? -0.864 -8.580 -1.713 1.00 0.00 13 PRO A N 8
ATOM 2974 C CA . PRO A 1 13 ? -1.066 -9.706 -0.799 1.00 0.00 13 PRO A CA 8
ATOM 2975 C C . PRO A 1 13 ? -0.300 -9.476 0.496 1.00 0.00 13 PRO A C 8
ATOM 2976 O O . PRO A 1 13 ? -0.846 -9.585 1.592 1.00 0.00 13 PRO A O 8
ATOM 2987 N N . ASP A 1 14 ? 0.941 -9.073 0.342 1.00 0.00 14 ASP A N 8
ATOM 2988 C CA . ASP A 1 14 ? 1.798 -8.771 1.459 1.00 0.00 14 ASP A CA 8
ATOM 2989 C C . ASP A 1 14 ? 1.599 -7.318 1.871 1.00 0.00 14 ASP A C 8
ATOM 2990 O O . ASP A 1 14 ? 1.872 -6.405 1.081 1.00 0.00 14 ASP A O 8
ATOM 2999 N N . PRO A 1 15 ? 1.115 -7.075 3.098 1.00 0.00 15 PRO A N 8
ATOM 3000 C CA . PRO A 1 15 ? 0.854 -5.717 3.603 1.00 0.00 15 PRO A CA 8
ATOM 3001 C C . PRO A 1 15 ? 2.116 -4.853 3.636 1.00 0.00 15 PRO A C 8
ATOM 3002 O O . PRO A 1 15 ? 2.085 -3.680 3.279 1.00 0.00 15 PRO A O 8
ATOM 3013 N N . GLU A 1 16 ? 3.225 -5.455 4.016 1.00 0.00 16 GLU A N 8
ATOM 3014 C CA . GLU A 1 16 ? 4.487 -4.752 4.112 1.00 0.00 16 GLU A CA 8
ATOM 3015 C C . GLU A 1 16 ? 5.023 -4.401 2.718 1.00 0.00 16 GLU A C 8
ATOM 3016 O O . GLU A 1 16 ? 5.642 -3.340 2.522 1.00 0.00 16 GLU A O 8
ATOM 3028 N N . GLU A 1 17 ? 4.732 -5.263 1.748 1.00 0.00 17 GLU A N 8
ATOM 3029 C CA . GLU A 1 17 ? 5.080 -5.017 0.355 1.00 0.00 17 GLU A CA 8
ATOM 3030 C C . GLU A 1 17 ? 4.323 -3.797 -0.130 1.00 0.00 17 GLU A C 8
ATOM 3031 O O . GLU A 1 17 ? 4.904 -2.884 -0.747 1.00 0.00 17 GLU A O 8
ATOM 3043 N N . ALA A 1 18 ? 3.034 -3.780 0.189 1.00 0.00 18 ALA A N 8
ATOM 3044 C CA . ALA A 1 18 ? 2.157 -2.682 -0.151 1.00 0.00 18 ALA A CA 8
ATOM 3045 C C . ALA A 1 18 ? 2.642 -1.411 0.506 1.00 0.00 18 ALA A C 8
ATOM 3046 O O . ALA A 1 18 ? 2.760 -0.384 -0.142 1.00 0.00 18 ALA A O 8
ATOM 3053 N N . ARG A 1 19 ? 2.950 -1.512 1.797 1.00 0.00 19 ARG A N 8
ATOM 3054 C CA . ARG A 1 19 ? 3.437 -0.396 2.598 1.00 0.00 19 ARG A CA 8
ATOM 3055 C C . ARG A 1 19 ? 4.674 0.232 1.970 1.00 0.00 19 ARG A C 8
ATOM 3056 O O . ARG A 1 19 ? 4.775 1.446 1.889 1.00 0.00 19 ARG A O 8
ATOM 3077 N N . ARG A 1 20 ? 5.587 -0.605 1.500 1.00 0.00 20 ARG A N 8
ATOM 3078 C CA . ARG A 1 20 ? 6.834 -0.122 0.924 1.00 0.00 20 ARG A CA 8
ATOM 3079 C C . ARG A 1 20 ? 6.599 0.748 -0.312 1.00 0.00 20 ARG A C 8
ATOM 3080 O O . ARG A 1 20 ? 7.084 1.880 -0.372 1.00 0.00 20 ARG A O 8
ATOM 3101 N N . GLU A 1 21 ? 5.822 0.258 -1.262 1.00 0.00 21 GLU A N 8
ATOM 3102 C CA . GLU A 1 21 ? 5.574 1.040 -2.461 1.00 0.00 21 GLU A CA 8
ATOM 3103 C C . GLU A 1 21 ? 4.619 2.209 -2.172 1.00 0.00 21 GLU A C 8
ATOM 3104 O O . GLU A 1 21 ? 4.655 3.243 -2.854 1.00 0.00 21 GLU A O 8
ATOM 3116 N N . ALA A 1 22 ? 3.785 2.044 -1.145 1.00 0.00 22 ALA A N 8
ATOM 3117 C CA . ALA A 1 22 ? 2.893 3.098 -0.703 1.00 0.00 22 ALA A CA 8
ATOM 3118 C C . ALA A 1 22 ? 3.701 4.271 -0.204 1.00 0.00 22 ALA A C 8
ATOM 3119 O O . ALA A 1 22 ? 3.579 5.358 -0.728 1.00 0.00 22 ALA A O 8
ATOM 3126 N N . GLU A 1 23 ? 4.580 4.023 0.768 1.00 0.00 23 GLU A N 8
ATOM 3127 C CA . GLU A 1 23 ? 5.434 5.070 1.357 1.00 0.00 23 GLU A CA 8
ATOM 3128 C C . GLU A 1 23 ? 6.302 5.736 0.298 1.00 0.00 23 GLU A C 8
ATOM 3129 O O . GLU A 1 23 ? 6.616 6.928 0.387 1.00 0.00 23 GLU A O 8
ATOM 3141 N N . GLU A 1 24 ? 6.667 4.967 -0.704 1.00 0.00 24 GLU A N 8
ATOM 3142 C CA . GLU A 1 24 ? 7.497 5.434 -1.784 1.00 0.00 24 GLU A CA 8
ATOM 3143 C C . GLU A 1 24 ? 6.770 6.498 -2.630 1.00 0.00 24 GLU A C 8
ATOM 3144 O O . GLU A 1 24 ? 7.363 7.503 -3.023 1.00 0.00 24 GLU A O 8
ATOM 3156 N N . ARG A 1 25 ? 5.496 6.286 -2.894 1.00 0.00 25 ARG A N 8
ATOM 3157 C CA . ARG A 1 25 ? 4.745 7.203 -3.753 1.00 0.00 25 ARG A CA 8
ATOM 3158 C C . ARG A 1 25 ? 3.888 8.184 -2.946 1.00 0.00 25 ARG A C 8
ATOM 3159 O O . ARG A 1 25 ? 3.418 9.197 -3.470 1.00 0.00 25 ARG A O 8
ATOM 3180 N N . CYS A 1 26 ? 3.683 7.874 -1.694 1.00 0.00 26 CYS A N 8
ATOM 3181 C CA . CYS A 1 26 ? 2.913 8.710 -0.789 1.00 0.00 26 CYS A CA 8
ATOM 3182 C C . CYS A 1 26 ? 3.778 9.867 -0.285 1.00 0.00 26 CYS A C 8
ATOM 3183 O O . CYS A 1 26 ? 3.551 11.025 -0.642 1.00 0.00 26 CYS A O 8
ATOM 3193 N N . THR A 1 1 ? -3.363 -6.254 3.703 1.00 0.00 1 THR A N 9
ATOM 3194 C CA . THR A 1 1 ? -3.444 -6.305 2.254 1.00 0.00 1 THR A CA 9
ATOM 3195 C C . THR A 1 1 ? -3.544 -4.885 1.662 1.00 0.00 1 THR A C 9
ATOM 3196 O O . THR A 1 1 ? -2.804 -4.541 0.738 1.00 0.00 1 THR A O 9
ATOM 3209 N N . CYS A 1 2 ? -4.430 -4.065 2.195 1.00 0.00 2 CYS A N 9
ATOM 3210 C CA . CYS A 1 2 ? -4.595 -2.722 1.703 1.00 0.00 2 CYS A CA 9
ATOM 3211 C C . CYS A 1 2 ? -4.258 -1.713 2.773 1.00 0.00 2 CYS A C 9
ATOM 3212 O O . CYS A 1 2 ? -4.646 -1.869 3.947 1.00 0.00 2 CYS A O 9
ATOM 3219 N N . VAL A 1 3 ? -3.511 -0.725 2.389 1.00 0.00 3 VAL A N 9
ATOM 3220 C CA . VAL A 1 3 ? -3.175 0.387 3.244 1.00 0.00 3 VAL A CA 9
ATOM 3221 C C . VAL A 1 3 ? -3.450 1.686 2.502 1.00 0.00 3 VAL A C 9
ATOM 3222 O O . VAL A 1 3 ? -3.060 1.838 1.333 1.00 0.00 3 VAL A O 9
ATOM 3235 N N . GLU A 1 4 ? -4.144 2.589 3.140 1.00 0.00 4 GLU A N 9
ATOM 3236 C CA . GLU A 1 4 ? -4.479 3.844 2.528 1.00 0.00 4 GLU A CA 9
ATOM 3237 C C . GLU A 1 4 ? -3.636 4.931 3.147 1.00 0.00 4 GLU A C 9
ATOM 3238 O O . GLU A 1 4 ? -3.785 5.254 4.327 1.00 0.00 4 GLU A O 9
ATOM 3250 N N . CYS A 1 5 ? -2.754 5.473 2.386 1.00 0.00 5 CYS A N 9
ATOM 3251 C CA . CYS A 1 5 ? -1.898 6.513 2.864 1.00 0.00 5 CYS A CA 9
ATOM 3252 C C . CYS A 1 5 ? -2.063 7.725 1.986 1.00 0.00 5 CYS A C 9
ATOM 3253 O O . CYS A 1 5 ? -1.744 7.671 0.797 1.00 0.00 5 CYS A O 9
ATOM 3284 N N . VAL A 1 8 ? -3.503 7.438 -1.455 1.00 0.00 8 VAL A N 9
ATOM 3285 C CA . VAL A 1 8 ? -2.876 6.328 -2.127 1.00 0.00 8 VAL A CA 9
ATOM 3286 C C . VAL A 1 8 ? -3.236 5.044 -1.401 1.00 0.00 8 VAL A C 9
ATOM 3287 O O . VAL A 1 8 ? -2.805 4.817 -0.270 1.00 0.00 8 VAL A O 9
ATOM 3300 N N . LYS A 1 9 ? -4.045 4.238 -2.027 1.00 0.00 9 LYS A N 9
ATOM 3301 C CA . LYS A 1 9 ? -4.437 2.972 -1.469 1.00 0.00 9 LYS A CA 9
ATOM 3302 C C . LYS A 1 9 ? -3.666 1.854 -2.139 1.00 0.00 9 LYS A C 9
ATOM 3303 O O . LYS A 1 9 ? -3.848 1.573 -3.326 1.00 0.00 9 LYS A O 9
ATOM 3322 N N . VAL A 1 10 ? -2.781 1.258 -1.412 1.00 0.00 10 VAL A N 9
ATOM 3323 C CA . VAL A 1 10 ? -1.961 0.202 -1.944 1.00 0.00 10 VAL A CA 9
ATOM 3324 C C . VAL A 1 10 ? -2.486 -1.129 -1.475 1.00 0.00 10 VAL A C 9
ATOM 3325 O O . VAL A 1 10 ? -2.651 -1.345 -0.275 1.00 0.00 10 VAL A O 9
ATOM 3338 N N . CYS A 1 11 ? -2.779 -1.987 -2.405 1.00 0.00 11 CYS A N 9
ATOM 3339 C CA . CYS A 1 11 ? -3.252 -3.302 -2.102 1.00 0.00 11 CYS A CA 9
ATOM 3340 C C . CYS A 1 11 ? -2.331 -4.344 -2.692 1.00 0.00 11 CYS A C 9
ATOM 3341 O O . CYS A 1 11 ? -2.194 -4.454 -3.910 1.00 0.00 11 CYS A O 9
ATOM 3348 N N . ARG A 1 12 ? -1.667 -5.063 -1.832 1.00 0.00 12 ARG A N 9
ATOM 3349 C CA . ARG A 1 12 ? -0.786 -6.137 -2.218 1.00 0.00 12 ARG A CA 9
ATOM 3350 C C . ARG A 1 12 ? -1.080 -7.305 -1.298 1.00 0.00 12 ARG A C 9
ATOM 3351 O O . ARG A 1 12 ? -1.403 -7.088 -0.131 1.00 0.00 12 ARG A O 9
ATOM 3372 N N . PRO A 1 13 ? -0.998 -8.551 -1.791 1.00 0.00 13 PRO A N 9
ATOM 3373 C CA . PRO A 1 13 ? -1.219 -9.749 -0.957 1.00 0.00 13 PRO A CA 9
ATOM 3374 C C . PRO A 1 13 ? -0.154 -9.876 0.147 1.00 0.00 13 PRO A C 9
ATOM 3375 O O . PRO A 1 13 ? -0.331 -10.591 1.139 1.00 0.00 13 PRO A O 9
ATOM 3386 N N . ASP A 1 14 ? 0.933 -9.162 -0.039 1.00 0.00 14 ASP A N 9
ATOM 3387 C CA . ASP A 1 14 ? 2.014 -9.112 0.910 1.00 0.00 14 ASP A CA 9
ATOM 3388 C C . ASP A 1 14 ? 1.989 -7.774 1.600 1.00 0.00 14 ASP A C 9
ATOM 3389 O O . ASP A 1 14 ? 2.039 -6.735 0.929 1.00 0.00 14 ASP A O 9
ATOM 3398 N N . PRO A 1 15 ? 1.937 -7.753 2.938 1.00 0.00 15 PRO A N 9
ATOM 3399 C CA . PRO A 1 15 ? 1.908 -6.499 3.710 1.00 0.00 15 PRO A CA 9
ATOM 3400 C C . PRO A 1 15 ? 3.187 -5.685 3.500 1.00 0.00 15 PRO A C 9
ATOM 3401 O O . PRO A 1 15 ? 3.168 -4.448 3.493 1.00 0.00 15 PRO A O 9
ATOM 3412 N N . GLU A 1 16 ? 4.280 -6.401 3.286 1.00 0.00 16 GLU A N 9
ATOM 3413 C CA . GLU A 1 16 ? 5.582 -5.806 3.077 1.00 0.00 16 GLU A CA 9
ATOM 3414 C C . GLU A 1 16 ? 5.603 -4.980 1.800 1.00 0.00 16 GLU A C 9
ATOM 3415 O O . GLU A 1 16 ? 5.985 -3.794 1.809 1.00 0.00 16 GLU A O 9
ATOM 3427 N N . GLU A 1 17 ? 5.148 -5.595 0.720 1.00 0.00 17 GLU A N 9
ATOM 3428 C CA . GLU A 1 17 ? 5.124 -4.967 -0.589 1.00 0.00 17 GLU A CA 9
ATOM 3429 C C . GLU A 1 17 ? 4.182 -3.772 -0.562 1.00 0.00 17 GLU A C 9
ATOM 3430 O O . GLU A 1 17 ? 4.464 -2.721 -1.151 1.00 0.00 17 GLU A O 9
ATOM 3442 N N . ALA A 1 18 ? 3.077 -3.939 0.160 1.00 0.00 18 ALA A N 9
ATOM 3443 C CA . ALA A 1 18 ? 2.082 -2.900 0.303 1.00 0.00 18 ALA A CA 9
ATOM 3444 C C . ALA A 1 18 ? 2.665 -1.684 1.001 1.00 0.00 18 ALA A C 9
ATOM 3445 O O . ALA A 1 18 ? 2.533 -0.570 0.510 1.00 0.00 18 ALA A O 9
ATOM 3452 N N . ARG A 1 19 ? 3.363 -1.912 2.116 1.00 0.00 19 ARG A N 9
ATOM 3453 C CA . ARG A 1 19 ? 3.955 -0.821 2.887 1.00 0.00 19 ARG A CA 9
ATOM 3454 C C . ARG A 1 19 ? 5.010 -0.095 2.059 1.00 0.00 19 ARG A C 9
ATOM 3455 O O . ARG A 1 19 ? 5.090 1.141 2.082 1.00 0.00 19 ARG A O 9
ATOM 3476 N N . ARG A 1 20 ? 5.795 -0.875 1.309 1.00 0.00 20 ARG A N 9
ATOM 3477 C CA . ARG A 1 20 ? 6.841 -0.336 0.445 1.00 0.00 20 ARG A CA 9
ATOM 3478 C C . ARG A 1 20 ? 6.258 0.693 -0.521 1.00 0.00 20 ARG A C 9
ATOM 3479 O O . ARG A 1 20 ? 6.673 1.855 -0.527 1.00 0.00 20 ARG A O 9
ATOM 3500 N N . GLU A 1 21 ? 5.273 0.261 -1.310 1.00 0.00 21 GLU A N 9
ATOM 3501 C CA . GLU A 1 21 ? 4.644 1.128 -2.297 1.00 0.00 21 GLU A CA 9
ATOM 3502 C C . GLU A 1 21 ? 3.900 2.274 -1.633 1.00 0.00 21 GLU A C 9
ATOM 3503 O O . GLU A 1 21 ? 3.859 3.393 -2.170 1.00 0.00 21 GLU A O 9
ATOM 3515 N N . ALA A 1 22 ? 3.327 1.995 -0.466 1.00 0.00 22 ALA A N 9
ATOM 3516 C CA . ALA A 1 22 ? 2.572 2.977 0.282 1.00 0.00 22 ALA A CA 9
ATOM 3517 C C . ALA A 1 22 ? 3.414 4.178 0.604 1.00 0.00 22 ALA A C 9
ATOM 3518 O O . ALA A 1 22 ? 3.136 5.254 0.133 1.00 0.00 22 ALA A O 9
ATOM 3525 N N . GLU A 1 23 ? 4.490 3.989 1.331 1.00 0.00 23 GLU A N 9
ATOM 3526 C CA . GLU A 1 23 ? 5.308 5.125 1.733 1.00 0.00 23 GLU A CA 9
ATOM 3527 C C . GLU A 1 23 ? 6.138 5.690 0.577 1.00 0.00 23 GLU A C 9
ATOM 3528 O O . GLU A 1 23 ? 6.652 6.801 0.664 1.00 0.00 23 GLU A O 9
ATOM 3540 N N . GLU A 1 24 ? 6.246 4.936 -0.497 1.00 0.00 24 GLU A N 9
ATOM 3541 C CA . GLU A 1 24 ? 6.974 5.373 -1.672 1.00 0.00 24 GLU A CA 9
ATOM 3542 C C . GLU A 1 24 ? 6.156 6.417 -2.432 1.00 0.00 24 GLU A C 9
ATOM 3543 O O . GLU A 1 24 ? 6.670 7.454 -2.843 1.00 0.00 24 GLU A O 9
ATOM 3555 N N . ARG A 1 25 ? 4.880 6.135 -2.607 1.00 0.00 25 ARG A N 9
ATOM 3556 C CA . ARG A 1 25 ? 4.012 7.019 -3.362 1.00 0.00 25 ARG A CA 9
ATOM 3557 C C . ARG A 1 25 ? 3.208 7.958 -2.473 1.00 0.00 25 ARG A C 9
ATOM 3558 O O . ARG A 1 25 ? 2.611 8.914 -2.952 1.00 0.00 25 ARG A O 9
ATOM 3579 N N . CYS A 1 26 ? 3.187 7.678 -1.202 1.00 0.00 26 CYS A N 9
ATOM 3580 C CA . CYS A 1 26 ? 2.543 8.544 -0.234 1.00 0.00 26 CYS A CA 9
ATOM 3581 C C . CYS A 1 26 ? 3.586 9.425 0.441 1.00 0.00 26 CYS A C 9
ATOM 3582 O O . CYS A 1 26 ? 3.752 10.591 0.081 1.00 0.00 26 CYS A O 9
ATOM 3592 N N . THR A 1 1 ? -2.742 -7.032 2.334 1.00 0.00 1 THR A N 10
ATOM 3593 C CA . THR A 1 1 ? -4.055 -6.689 1.841 1.00 0.00 1 THR A CA 10
ATOM 3594 C C . THR A 1 1 ? -4.067 -5.278 1.243 1.00 0.00 1 THR A C 10
ATOM 3595 O O . THR A 1 1 ? -3.668 -5.085 0.094 1.00 0.00 1 THR A O 10
ATOM 3608 N N . CYS A 1 2 ? -4.455 -4.287 2.026 1.00 0.00 2 CYS A N 10
ATOM 3609 C CA . CYS A 1 2 ? -4.521 -2.928 1.547 1.00 0.00 2 CYS A CA 10
ATOM 3610 C C . CYS A 1 2 ? -4.119 -1.938 2.630 1.00 0.00 2 CYS A C 10
ATOM 3611 O O . CYS A 1 2 ? -4.394 -2.139 3.819 1.00 0.00 2 CYS A O 10
ATOM 3618 N N . VAL A 1 3 ? -3.437 -0.904 2.223 1.00 0.00 3 VAL A N 10
ATOM 3619 C CA . VAL A 1 3 ? -3.080 0.196 3.074 1.00 0.00 3 VAL A CA 10
ATOM 3620 C C . VAL A 1 3 ? -3.487 1.473 2.365 1.00 0.00 3 VAL A C 10
ATOM 3621 O O . VAL A 1 3 ? -3.391 1.571 1.139 1.00 0.00 3 VAL A O 10
ATOM 3634 N N . GLU A 1 4 ? -3.997 2.398 3.093 1.00 0.00 4 GLU A N 10
ATOM 3635 C CA . GLU A 1 4 ? -4.434 3.639 2.531 1.00 0.00 4 GLU A CA 10
ATOM 3636 C C . GLU A 1 4 ? -3.552 4.749 3.010 1.00 0.00 4 GLU A C 10
ATOM 3637 O O . GLU A 1 4 ? -3.620 5.165 4.169 1.00 0.00 4 GLU A O 10
ATOM 3649 N N . CYS A 1 5 ? -2.719 5.215 2.135 1.00 0.00 5 CYS A N 10
ATOM 3650 C CA . CYS A 1 5 ? -1.757 6.216 2.477 1.00 0.00 5 CYS A CA 10
ATOM 3651 C C . CYS A 1 5 ? -2.149 7.529 1.843 1.00 0.00 5 CYS A C 10
ATOM 3652 O O . CYS A 1 5 ? -2.039 7.692 0.638 1.00 0.00 5 CYS A O 10
ATOM 3683 N N . VAL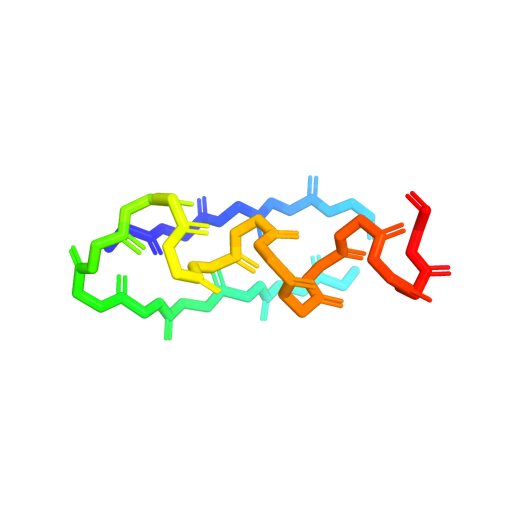 A 1 8 ? -4.335 7.417 -1.113 1.00 0.00 8 VAL A N 10
ATOM 3684 C CA . VAL A 1 8 ? -3.785 6.475 -2.063 1.00 0.00 8 VAL A CA 10
ATOM 3685 C C . VAL A 1 8 ? -4.107 5.058 -1.604 1.00 0.00 8 VAL A C 10
ATOM 3686 O O . VAL A 1 8 ? -3.709 4.629 -0.504 1.00 0.00 8 VAL A O 10
ATOM 3699 N N . LYS A 1 9 ? -4.855 4.372 -2.422 1.00 0.00 9 LYS A N 10
ATOM 3700 C CA . LYS A 1 9 ? -5.310 3.031 -2.158 1.00 0.00 9 LYS A CA 10
ATOM 3701 C C . LYS A 1 9 ? -4.226 2.060 -2.601 1.00 0.00 9 LYS A C 10
ATOM 3702 O O . LYS A 1 9 ? -4.044 1.822 -3.793 1.00 0.00 9 LYS A O 10
ATOM 3721 N N . VAL A 1 10 ? -3.481 1.546 -1.670 1.00 0.00 10 VAL A N 10
ATOM 3722 C CA . VAL A 1 10 ? -2.407 0.640 -1.985 1.00 0.00 10 VAL A CA 10
ATOM 3723 C C . VAL A 1 10 ? -2.786 -0.774 -1.587 1.00 0.00 10 VAL A C 10
ATOM 3724 O O . VAL A 1 10 ? -2.915 -1.077 -0.408 1.00 0.00 10 VAL A O 10
ATOM 3737 N N . CYS A 1 11 ? -2.996 -1.616 -2.554 1.00 0.00 11 CYS A N 10
ATOM 3738 C CA . CYS A 1 11 ? -3.322 -2.993 -2.288 1.00 0.00 11 CYS A CA 10
ATOM 3739 C C . CYS A 1 11 ? -2.231 -3.909 -2.809 1.00 0.00 11 CYS A C 10
ATOM 3740 O O . CYS A 1 11 ? -1.679 -3.686 -3.904 1.00 0.00 11 CYS A O 10
ATOM 3747 N N . ARG A 1 12 ? -1.892 -4.895 -2.007 1.00 0.00 12 ARG A N 10
ATOM 3748 C CA . ARG A 1 12 ? -0.823 -5.830 -2.272 1.00 0.00 12 ARG A CA 10
ATOM 3749 C C . ARG A 1 12 ? -0.992 -6.974 -1.264 1.00 0.00 12 ARG A C 10
ATOM 3750 O O . ARG A 1 12 ? -1.329 -6.700 -0.099 1.00 0.00 12 ARG A O 10
ATOM 3771 N N . PRO A 1 13 ? -0.805 -8.249 -1.675 1.00 0.00 13 PRO A N 10
ATOM 3772 C CA . PRO A 1 13 ? -0.927 -9.403 -0.765 1.00 0.00 13 PRO A CA 10
ATOM 3773 C C . PRO A 1 13 ? -0.047 -9.248 0.481 1.00 0.00 13 PRO A C 10
ATOM 3774 O O . PRO A 1 13 ? -0.549 -9.253 1.610 1.00 0.00 13 PRO A O 10
ATOM 3785 N N . ASP A 1 14 ? 1.241 -9.062 0.278 1.00 0.00 14 ASP A N 10
ATOM 3786 C CA . ASP A 1 14 ? 2.149 -8.847 1.395 1.00 0.00 14 ASP A CA 10
ATOM 3787 C C . ASP A 1 14 ? 1.999 -7.452 1.910 1.00 0.00 14 ASP A C 10
ATOM 3788 O O . ASP A 1 14 ? 2.104 -6.490 1.138 1.00 0.00 14 ASP A O 10
ATOM 3797 N N . PRO A 1 15 ? 1.771 -7.291 3.215 1.00 0.00 15 PRO A N 10
ATOM 3798 C CA . PRO A 1 15 ? 1.627 -5.978 3.819 1.00 0.00 15 PRO A CA 10
ATOM 3799 C C . PRO A 1 15 ? 2.934 -5.199 3.746 1.00 0.00 15 PRO A C 10
ATOM 3800 O O . PRO A 1 15 ? 2.936 -3.983 3.656 1.00 0.00 15 PRO A O 10
ATOM 3811 N N . GLU A 1 16 ? 4.042 -5.923 3.720 1.00 0.00 16 GLU A N 10
ATOM 3812 C CA . GLU A 1 16 ? 5.344 -5.310 3.628 1.00 0.00 16 GLU A CA 10
ATOM 3813 C C . GLU A 1 16 ? 5.585 -4.763 2.244 1.00 0.00 16 GLU A C 10
ATOM 3814 O O . GLU A 1 16 ? 6.168 -3.688 2.091 1.00 0.00 16 GLU A O 10
ATOM 3826 N N . GLU A 1 17 ? 5.097 -5.469 1.232 1.00 0.00 17 GLU A N 10
ATOM 3827 C CA . GLU A 1 17 ? 5.186 -4.970 -0.125 1.00 0.00 17 GLU A CA 10
ATOM 3828 C C . GLU A 1 17 ? 4.218 -3.808 -0.299 1.00 0.00 17 GLU A C 10
ATOM 3829 O O . GLU A 1 17 ? 4.490 -2.868 -1.053 1.00 0.00 17 GLU A O 10
ATOM 3841 N N . ALA A 1 18 ? 3.089 -3.879 0.409 1.00 0.00 18 ALA A N 10
ATOM 3842 C CA . ALA A 1 18 ? 2.102 -2.811 0.414 1.00 0.00 18 ALA A CA 10
ATOM 3843 C C . ALA A 1 18 ? 2.711 -1.552 0.999 1.00 0.00 18 ALA A C 10
ATOM 3844 O O . ALA A 1 18 ? 2.689 -0.504 0.370 1.00 0.00 18 ALA A O 10
ATOM 3851 N N . ARG A 1 19 ? 3.300 -1.678 2.195 1.00 0.00 19 ARG A N 10
ATOM 3852 C CA . ARG A 1 19 ? 3.946 -0.548 2.852 1.00 0.00 19 ARG A CA 10
ATOM 3853 C C . ARG A 1 19 ? 5.085 -0.020 2.006 1.00 0.00 19 ARG A C 10
ATOM 3854 O O . ARG A 1 19 ? 5.266 1.175 1.906 1.00 0.00 19 ARG A O 10
ATOM 3875 N N . ARG A 1 20 ? 5.815 -0.930 1.365 1.00 0.00 20 ARG A N 10
ATOM 3876 C CA . ARG A 1 20 ? 6.957 -0.572 0.519 1.00 0.00 20 ARG A CA 10
ATOM 3877 C C . ARG A 1 20 ? 6.555 0.437 -0.551 1.00 0.00 20 ARG A C 10
ATOM 3878 O O . ARG A 1 20 ? 7.182 1.503 -0.689 1.00 0.00 20 ARG A O 10
ATOM 3899 N N . GLU A 1 21 ? 5.497 0.129 -1.281 1.00 0.00 21 GLU A N 10
ATOM 3900 C CA . GLU A 1 21 ? 5.054 1.014 -2.328 1.00 0.00 21 GLU A CA 10
ATOM 3901 C C . GLU A 1 21 ? 4.230 2.177 -1.792 1.00 0.00 21 GLU A C 10
ATOM 3902 O O . GLU A 1 21 ? 4.220 3.246 -2.386 1.00 0.00 21 GLU A O 10
ATOM 3914 N N . ALA A 1 22 ? 3.568 1.980 -0.660 1.00 0.00 22 ALA A N 10
ATOM 3915 C CA . ALA A 1 22 ? 2.819 3.057 -0.020 1.00 0.00 22 ALA A CA 10
ATOM 3916 C C . ALA A 1 22 ? 3.772 4.155 0.393 1.00 0.00 22 ALA A C 10
ATOM 3917 O O . ALA A 1 22 ? 3.566 5.317 0.078 1.00 0.00 22 ALA A O 10
ATOM 3924 N N . GLU A 1 23 ? 4.843 3.765 1.045 1.00 0.00 23 GLU A N 10
ATOM 3925 C CA . GLU A 1 23 ? 5.870 4.687 1.468 1.00 0.00 23 GLU A CA 10
ATOM 3926 C C . GLU A 1 23 ? 6.580 5.297 0.265 1.00 0.00 23 GLU A C 10
ATOM 3927 O O . GLU A 1 23 ? 7.001 6.447 0.308 1.00 0.00 23 GLU A O 10
ATOM 3939 N N . GLU A 1 24 ? 6.696 4.526 -0.807 1.00 0.00 24 GLU A N 10
ATOM 3940 C CA . GLU A 1 24 ? 7.327 5.013 -2.023 1.00 0.00 24 GLU A CA 10
ATOM 3941 C C . GLU A 1 24 ? 6.448 6.100 -2.649 1.00 0.00 24 GLU A C 10
ATOM 3942 O O . GLU A 1 24 ? 6.930 7.166 -3.014 1.00 0.00 24 GLU A O 10
ATOM 3954 N N . ARG A 1 25 ? 5.154 5.836 -2.721 1.00 0.00 25 ARG A N 10
ATOM 3955 C CA . ARG A 1 25 ? 4.198 6.784 -3.283 1.00 0.00 25 ARG A CA 10
ATOM 3956 C C . ARG A 1 25 ? 3.996 7.990 -2.373 1.00 0.00 25 ARG A C 10
ATOM 3957 O O . ARG A 1 25 ? 3.711 9.091 -2.842 1.00 0.00 25 ARG A O 10
ATOM 3978 N N . CYS A 1 26 ? 4.118 7.784 -1.096 1.00 0.00 26 CYS A N 10
ATOM 3979 C CA . CYS A 1 26 ? 3.975 8.856 -0.143 1.00 0.00 26 CYS A CA 10
ATOM 3980 C C . CYS A 1 26 ? 5.332 9.491 0.185 1.00 0.00 26 CYS A C 10
ATOM 3981 O O . CYS A 1 26 ? 5.801 10.375 -0.540 1.00 0.00 26 CYS A O 10
ATOM 3991 N N . THR A 1 1 ? -3.503 -6.345 3.284 1.00 0.00 1 THR A N 11
ATOM 3992 C CA . THR A 1 1 ? -3.456 -6.401 1.838 1.00 0.00 1 THR A CA 11
ATOM 3993 C C . THR A 1 1 ? -3.515 -4.976 1.251 1.00 0.00 1 THR A C 11
ATOM 3994 O O . THR A 1 1 ? -2.611 -4.553 0.518 1.00 0.00 1 THR A O 11
ATOM 4007 N N . CYS A 1 2 ? -4.551 -4.230 1.585 1.00 0.00 2 CYS A N 11
ATOM 4008 C CA . CYS A 1 2 ? -4.685 -2.886 1.091 1.00 0.00 2 CYS A CA 11
ATOM 4009 C C . CYS A 1 2 ? -4.409 -1.878 2.187 1.00 0.00 2 CYS A C 11
ATOM 4010 O O . CYS A 1 2 ? -5.160 -1.780 3.171 1.00 0.00 2 CYS A O 11
ATOM 4017 N N . VAL A 1 3 ? -3.326 -1.177 2.047 1.00 0.00 3 VAL A N 11
ATOM 4018 C CA . VAL A 1 3 ? -2.978 -0.118 2.959 1.00 0.00 3 VAL A CA 11
ATOM 4019 C C . VAL A 1 3 ? -3.445 1.180 2.346 1.00 0.00 3 VAL A C 11
ATOM 4020 O O . VAL A 1 3 ? -3.711 1.235 1.133 1.00 0.00 3 VAL A O 11
ATOM 4033 N N . GLU A 1 4 ? -3.572 2.196 3.127 1.00 0.00 4 GLU A N 11
ATOM 4034 C CA . GLU A 1 4 ? -4.033 3.441 2.613 1.00 0.00 4 GLU A CA 11
ATOM 4035 C C . GLU A 1 4 ? -3.115 4.537 3.110 1.00 0.00 4 GLU A C 11
ATOM 4036 O O . GLU A 1 4 ? -2.908 4.687 4.311 1.00 0.00 4 GLU A O 11
ATOM 4048 N N . CYS A 1 5 ? -2.528 5.249 2.198 1.00 0.00 5 CYS A N 11
ATOM 4049 C CA . CYS A 1 5 ? -1.587 6.280 2.530 1.00 0.00 5 CYS A CA 11
ATOM 4050 C C . CYS A 1 5 ? -1.932 7.526 1.744 1.00 0.00 5 CYS A C 11
ATOM 4051 O O . CYS A 1 5 ? -1.990 7.493 0.509 1.00 0.00 5 CYS A O 11
ATOM 4082 N N . VAL A 1 8 ? -4.529 7.393 -0.952 1.00 0.00 8 VAL A N 11
ATOM 4083 C CA . VAL A 1 8 ? -4.146 6.431 -1.959 1.00 0.00 8 VAL A CA 11
ATOM 4084 C C . VAL A 1 8 ? -4.179 5.034 -1.365 1.00 0.00 8 VAL A C 11
ATOM 4085 O O . VAL A 1 8 ? -3.482 4.753 -0.385 1.00 0.00 8 VAL A O 11
ATOM 4098 N N . LYS A 1 9 ? -5.003 4.181 -1.923 1.00 0.00 9 LYS A N 11
ATOM 4099 C CA . LYS A 1 9 ? -5.089 2.812 -1.469 1.00 0.00 9 LYS A CA 11
ATOM 4100 C C . LYS A 1 9 ? -4.100 1.974 -2.256 1.00 0.00 9 LYS A C 11
ATOM 4101 O O . LYS A 1 9 ? -4.074 2.030 -3.494 1.00 0.00 9 LYS A O 11
ATOM 4120 N N . VAL A 1 10 ? -3.285 1.239 -1.563 1.00 0.00 10 VAL A N 11
ATOM 4121 C CA . VAL A 1 10 ? -2.279 0.402 -2.172 1.00 0.00 10 VAL A CA 11
ATOM 4122 C C . VAL A 1 10 ? -2.556 -1.046 -1.810 1.00 0.00 10 VAL A C 11
ATOM 4123 O O . VAL A 1 10 ? -2.560 -1.404 -0.632 1.00 0.00 10 VAL A O 11
ATOM 4136 N N . CYS A 1 11 ? -2.791 -1.861 -2.800 1.00 0.00 11 CYS A N 11
ATOM 4137 C CA . CYS A 1 11 ? -3.130 -3.247 -2.572 1.00 0.00 11 CYS A CA 11
ATOM 4138 C C . CYS A 1 11 ? -2.043 -4.168 -3.081 1.00 0.00 11 CYS A C 11
ATOM 4139 O O . CYS A 1 11 ? -1.789 -4.245 -4.280 1.00 0.00 11 CYS A O 11
ATOM 4146 N N . ARG A 1 12 ? -1.386 -4.836 -2.165 1.00 0.00 12 ARG A N 11
ATOM 4147 C CA . ARG A 1 12 ? -0.343 -5.792 -2.476 1.00 0.00 12 ARG A CA 11
ATOM 4148 C C . ARG A 1 12 ? -0.600 -7.034 -1.629 1.00 0.00 12 ARG A C 11
ATOM 4149 O O . ARG A 1 12 ? -1.282 -6.924 -0.614 1.00 0.00 12 ARG A O 11
ATOM 4170 N N . PRO A 1 13 ? -0.088 -8.228 -2.026 1.00 0.00 13 PRO A N 11
ATOM 4171 C CA . PRO A 1 13 ? -0.345 -9.482 -1.292 1.00 0.00 13 PRO A CA 11
ATOM 4172 C C . PRO A 1 13 ? 0.080 -9.409 0.177 1.00 0.00 13 PRO A C 11
ATOM 4173 O O . PRO A 1 13 ? -0.728 -9.648 1.072 1.00 0.00 13 PRO A O 11
ATOM 4184 N N . ASP A 1 14 ? 1.322 -9.069 0.423 1.00 0.00 14 ASP A N 11
ATOM 4185 C CA . ASP A 1 14 ? 1.799 -8.928 1.789 1.00 0.00 14 ASP A CA 11
ATOM 4186 C C . ASP A 1 14 ? 1.745 -7.490 2.211 1.00 0.00 14 ASP A C 11
ATOM 4187 O O . ASP A 1 14 ? 1.952 -6.584 1.383 1.00 0.00 14 ASP A O 11
ATOM 4196 N N . PRO A 1 15 ? 1.493 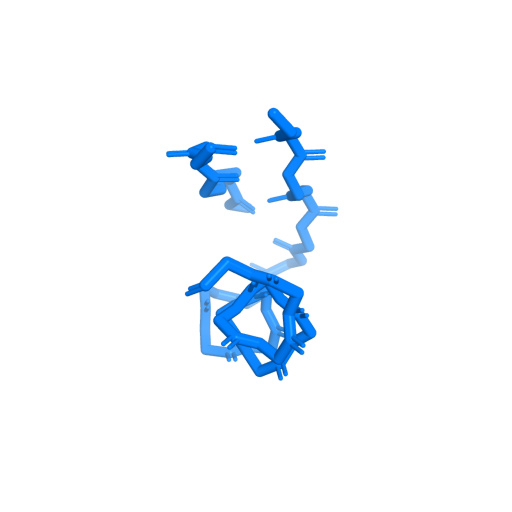-7.239 3.511 1.00 0.00 15 PRO A N 11
ATOM 4197 C CA . PRO A 1 15 ? 1.411 -5.883 4.062 1.00 0.00 15 PRO A CA 11
ATOM 4198 C C . PRO A 1 15 ? 2.733 -5.136 3.909 1.00 0.00 15 PRO A C 11
ATOM 4199 O O . PRO A 1 15 ? 2.752 -3.918 3.760 1.00 0.00 15 PRO A O 11
ATOM 4210 N N . GLU A 1 16 ? 3.822 -5.891 3.905 1.00 0.00 16 GLU A N 11
ATOM 4211 C CA . GLU A 1 16 ? 5.149 -5.356 3.780 1.00 0.00 16 GLU A CA 11
ATOM 4212 C C . GLU A 1 16 ? 5.308 -4.680 2.408 1.00 0.00 16 GLU A C 11
ATOM 4213 O O . GLU A 1 16 ? 5.717 -3.521 2.319 1.00 0.00 16 GLU A O 11
ATOM 4225 N N . GLU A 1 17 ? 4.941 -5.400 1.346 1.00 0.00 17 GLU A N 11
ATOM 4226 C CA . GLU A 1 17 ? 5.007 -4.863 -0.017 1.00 0.00 17 GLU A CA 11
ATOM 4227 C C . GLU A 1 17 ? 4.030 -3.727 -0.193 1.00 0.00 17 GLU A C 11
ATOM 4228 O O . GLU A 1 17 ? 4.311 -2.754 -0.896 1.00 0.00 17 GLU A O 11
ATOM 4240 N N . ALA A 1 18 ? 2.889 -3.847 0.459 1.00 0.00 18 ALA A N 11
ATOM 4241 C CA . ALA A 1 18 ? 1.872 -2.819 0.405 1.00 0.00 18 ALA A CA 11
ATOM 4242 C C . ALA A 1 18 ? 2.414 -1.533 1.002 1.00 0.00 18 ALA A C 11
ATOM 4243 O O . ALA A 1 18 ? 2.307 -0.461 0.401 1.00 0.00 18 ALA A O 11
ATOM 4250 N N . ARG A 1 19 ? 3.043 -1.663 2.156 1.00 0.00 19 ARG A N 11
ATOM 4251 C CA . ARG A 1 19 ? 3.667 -0.549 2.840 1.00 0.00 19 ARG A CA 11
ATOM 4252 C C . ARG A 1 19 ? 4.780 0.043 1.982 1.00 0.00 19 ARG A C 11
ATOM 4253 O O . ARG A 1 19 ? 4.872 1.256 1.830 1.00 0.00 19 ARG A O 11
ATOM 4274 N N . ARG A 1 20 ? 5.602 -0.835 1.418 1.00 0.00 20 ARG A N 11
ATOM 4275 C CA . ARG A 1 20 ? 6.742 -0.458 0.590 1.00 0.00 20 ARG A CA 11
ATOM 4276 C C . ARG A 1 20 ? 6.289 0.478 -0.536 1.00 0.00 20 ARG A C 11
ATOM 4277 O O . ARG A 1 20 ? 6.824 1.586 -0.703 1.00 0.00 20 ARG A O 11
ATOM 4298 N N . GLU A 1 21 ? 5.278 0.038 -1.263 1.00 0.00 21 GLU A N 11
ATOM 4299 C CA . GLU A 1 21 ? 4.717 0.782 -2.374 1.00 0.00 21 GLU A CA 11
ATOM 4300 C C . GLU A 1 21 ? 4.011 2.056 -1.895 1.00 0.00 21 GLU A C 11
ATOM 4301 O O . GLU A 1 21 ? 4.042 3.088 -2.574 1.00 0.00 21 GLU A O 11
ATOM 4313 N N . ALA A 1 22 ? 3.389 1.981 -0.726 1.00 0.00 22 ALA A N 11
ATOM 4314 C CA . ALA A 1 22 ? 2.698 3.123 -0.140 1.00 0.00 22 ALA A CA 11
ATOM 4315 C C . ALA A 1 22 ? 3.676 4.215 0.234 1.00 0.00 22 ALA A C 11
ATOM 4316 O O . ALA A 1 22 ? 3.464 5.374 -0.083 1.00 0.00 22 ALA A O 11
ATOM 4323 N N . GLU A 1 23 ? 4.768 3.841 0.870 1.00 0.00 23 GLU A N 11
ATOM 4324 C CA . GLU A 1 23 ? 5.779 4.801 1.278 1.00 0.00 23 GLU A CA 11
ATOM 4325 C C . GLU A 1 23 ? 6.569 5.310 0.081 1.00 0.00 23 GLU A C 11
ATOM 4326 O O . GLU A 1 23 ? 7.203 6.359 0.141 1.00 0.00 23 GLU A O 11
ATOM 4338 N N . GLU A 1 24 ? 6.530 4.556 -1.000 1.00 0.00 24 GLU A N 11
ATOM 4339 C CA . GLU A 1 24 ? 7.112 4.984 -2.256 1.00 0.00 24 GLU A CA 11
ATOM 4340 C C . GLU A 1 24 ? 6.227 6.088 -2.846 1.00 0.00 24 GLU A C 11
ATOM 4341 O O . GLU A 1 24 ? 6.704 7.038 -3.456 1.00 0.00 24 GLU A O 11
ATOM 4353 N N . ARG A 1 25 ? 4.933 5.936 -2.637 1.00 0.00 25 ARG A N 11
ATOM 4354 C CA . ARG A 1 25 ? 3.929 6.883 -3.094 1.00 0.00 25 ARG A CA 11
ATOM 4355 C C . ARG A 1 25 ? 3.956 8.132 -2.215 1.00 0.00 25 ARG A C 11
ATOM 4356 O O . ARG A 1 25 ? 3.919 9.260 -2.706 1.00 0.00 25 ARG A O 11
ATOM 4377 N N . CYS A 1 26 ? 4.012 7.918 -0.934 1.00 0.00 26 CYS A N 11
ATOM 4378 C CA . CYS A 1 26 ? 4.054 8.989 0.026 1.00 0.00 26 CYS A CA 11
ATOM 4379 C C . CYS A 1 26 ? 5.505 9.386 0.308 1.00 0.00 26 CYS A C 11
ATOM 4380 O O . CYS A 1 26 ? 6.104 8.976 1.311 1.00 0.00 26 CYS A O 11
ATOM 4390 N N . THR A 1 1 ? -4.337 -6.440 3.159 1.00 0.00 1 THR A N 12
ATOM 4391 C CA . THR A 1 1 ? -4.559 -6.496 1.729 1.00 0.00 1 THR A CA 12
ATOM 4392 C C . THR A 1 1 ? -4.257 -5.135 1.073 1.00 0.00 1 THR A C 12
ATOM 4393 O O . THR A 1 1 ? -3.570 -5.066 0.053 1.00 0.00 1 THR A O 12
ATOM 4406 N N . CYS A 1 2 ? -4.746 -4.063 1.653 1.00 0.00 2 CYS A N 12
ATOM 4407 C CA . CYS A 1 2 ? -4.522 -2.752 1.106 1.00 0.00 2 CYS A CA 12
ATOM 4408 C C . CYS A 1 2 ? -4.092 -1.822 2.209 1.00 0.00 2 CYS A C 12
ATOM 4409 O O . CYS A 1 2 ? -4.647 -1.865 3.306 1.00 0.00 2 CYS A O 12
ATOM 4416 N N . VAL A 1 3 ? -3.086 -1.039 1.954 1.00 0.00 3 VAL A N 12
ATOM 4417 C CA . VAL A 1 3 ? -2.666 -0.030 2.895 1.00 0.00 3 VAL A CA 12
ATOM 4418 C C . VAL A 1 3 ? -3.033 1.315 2.316 1.00 0.00 3 VAL A C 12
ATOM 4419 O O . VAL A 1 3 ? -2.899 1.531 1.114 1.00 0.00 3 VAL A O 12
ATOM 4432 N N . GLU A 1 4 ? -3.549 2.178 3.120 1.00 0.00 4 GLU A N 12
ATOM 4433 C CA . GLU A 1 4 ? -3.983 3.454 2.638 1.00 0.00 4 GLU A CA 12
ATOM 4434 C C . GLU A 1 4 ? -3.027 4.525 3.066 1.00 0.00 4 GLU A C 12
ATOM 4435 O O . GLU A 1 4 ? -2.817 4.734 4.253 1.00 0.00 4 GLU A O 12
ATOM 4447 N N . CYS A 1 5 ? -2.430 5.166 2.115 1.00 0.00 5 CYS A N 12
ATOM 4448 C CA . CYS A 1 5 ? -1.545 6.252 2.375 1.00 0.00 5 CYS A CA 12
ATOM 4449 C C . CYS A 1 5 ? -2.148 7.543 1.846 1.00 0.00 5 CYS A C 12
ATOM 4450 O O . CYS A 1 5 ? -2.206 7.773 0.638 1.00 0.00 5 CYS A O 12
ATOM 4481 N N . VAL A 1 8 ? -4.718 7.216 -0.863 1.00 0.00 8 VAL A N 12
ATOM 4482 C CA . VAL A 1 8 ? -4.254 6.286 -1.870 1.00 0.00 8 VAL A CA 12
ATOM 4483 C C . VAL A 1 8 ? -4.200 4.896 -1.271 1.00 0.00 8 VAL A C 12
ATOM 4484 O O . VAL A 1 8 ? -3.444 4.653 -0.342 1.00 0.00 8 VAL A O 12
ATOM 4497 N N . LYS A 1 9 ? -5.028 4.002 -1.752 1.00 0.00 9 LYS A N 12
ATOM 4498 C CA . LYS A 1 9 ? -5.008 2.665 -1.240 1.00 0.00 9 LYS A CA 12
ATOM 4499 C C . LYS A 1 9 ? -4.142 1.783 -2.116 1.00 0.00 9 LYS A C 12
ATOM 4500 O O . LYS A 1 9 ? -4.412 1.595 -3.302 1.00 0.00 9 LYS A O 12
ATOM 4519 N N . VAL A 1 10 ? -3.095 1.296 -1.550 1.00 0.00 10 VAL A N 12
ATOM 4520 C CA . VAL A 1 10 ? -2.189 0.438 -2.236 1.00 0.00 10 VAL A CA 12
ATOM 4521 C C . VAL A 1 10 ? -2.507 -0.998 -1.876 1.00 0.00 10 VAL A C 12
ATOM 4522 O O . VAL A 1 10 ? -2.244 -1.454 -0.752 1.00 0.00 10 VAL A O 12
ATOM 4535 N N . CYS A 1 11 ? -3.138 -1.667 -2.782 1.00 0.00 11 CYS A N 12
ATOM 4536 C CA . CYS A 1 11 ? -3.503 -3.033 -2.598 1.00 0.00 11 CYS A CA 12
ATOM 4537 C C . CYS A 1 11 ? -2.411 -3.955 -3.087 1.00 0.00 11 CYS A C 12
ATOM 4538 O O . CYS A 1 11 ? -2.067 -3.968 -4.282 1.00 0.00 11 CYS A O 12
ATOM 4545 N N . ARG A 1 12 ? -1.856 -4.686 -2.160 1.00 0.00 12 ARG A N 12
ATOM 4546 C CA . ARG A 1 12 ? -0.817 -5.645 -2.397 1.00 0.00 12 ARG A CA 12
ATOM 4547 C C . ARG A 1 12 ? -0.944 -6.670 -1.278 1.00 0.00 12 ARG A C 12
ATOM 4548 O O . ARG A 1 12 ? -0.931 -6.287 -0.107 1.00 0.00 12 ARG A O 12
ATOM 4569 N N . PRO A 1 13 ? -1.133 -7.958 -1.615 1.00 0.00 13 PRO A N 12
ATOM 4570 C CA . PRO A 1 13 ? -1.327 -9.049 -0.633 1.00 0.00 13 PRO A CA 12
ATOM 4571 C C . PRO A 1 13 ? -0.323 -9.037 0.523 1.00 0.00 13 PRO A C 12
ATOM 4572 O O . PRO A 1 13 ? -0.713 -9.139 1.692 1.00 0.00 13 PRO A O 12
ATOM 4583 N N . ASP A 1 14 ? 0.949 -8.883 0.204 1.00 0.00 14 ASP A N 12
ATOM 4584 C CA . ASP A 1 14 ? 1.983 -8.820 1.227 1.00 0.00 14 ASP A CA 12
ATOM 4585 C C . ASP A 1 14 ? 1.979 -7.437 1.854 1.00 0.00 14 ASP A C 12
ATOM 4586 O O . ASP A 1 14 ? 2.256 -6.447 1.173 1.00 0.00 14 ASP A O 12
ATOM 4595 N N . PRO A 1 15 ? 1.678 -7.348 3.165 1.00 0.00 15 PRO A N 12
ATOM 4596 C CA . PRO A 1 15 ? 1.499 -6.062 3.872 1.00 0.00 15 PRO A CA 12
ATOM 4597 C C . PRO A 1 15 ? 2.736 -5.168 3.856 1.00 0.00 15 PRO A C 12
ATOM 4598 O O . PRO A 1 15 ? 2.631 -3.937 3.716 1.00 0.00 15 PRO A O 12
ATOM 4609 N N . GLU A 1 16 ? 3.895 -5.764 3.977 1.00 0.00 16 GLU A N 12
ATOM 4610 C CA . GLU A 1 16 ? 5.119 -5.005 4.000 1.00 0.00 16 GLU A CA 12
ATOM 4611 C C . GLU A 1 16 ? 5.473 -4.538 2.603 1.00 0.00 16 GLU A C 12
ATOM 4612 O O . GLU A 1 16 ? 5.948 -3.432 2.428 1.00 0.00 16 GLU A O 12
ATOM 4624 N N . GLU A 1 17 ? 5.171 -5.362 1.599 1.00 0.00 17 GLU A N 12
ATOM 4625 C CA . GLU A 1 17 ? 5.369 -4.962 0.209 1.00 0.00 17 GLU A CA 12
ATOM 4626 C C . GLU A 1 17 ? 4.441 -3.827 -0.141 1.00 0.00 17 GLU A C 12
ATOM 4627 O O . GLU A 1 17 ? 4.831 -2.899 -0.854 1.00 0.00 17 GLU A O 12
ATOM 4639 N N . ALA A 1 18 ? 3.218 -3.899 0.383 1.00 0.00 18 ALA A N 12
ATOM 4640 C CA . ALA A 1 18 ? 2.236 -2.854 0.210 1.00 0.00 18 ALA A CA 12
ATOM 4641 C C . ALA A 1 18 ? 2.784 -1.552 0.762 1.00 0.00 18 ALA A C 12
ATOM 4642 O O . ALA A 1 18 ? 2.821 -0.553 0.072 1.00 0.00 18 ALA A O 12
ATOM 4649 N N . ARG A 1 19 ? 3.269 -1.610 2.000 1.00 0.00 19 ARG A N 12
ATOM 4650 C CA . ARG A 1 19 ? 3.878 -0.463 2.686 1.00 0.00 19 ARG A CA 12
ATOM 4651 C C . ARG A 1 19 ? 5.067 0.081 1.889 1.00 0.00 19 ARG A C 12
ATOM 4652 O O . ARG A 1 19 ? 5.161 1.277 1.635 1.00 0.00 19 ARG A O 12
ATOM 4673 N N . ARG A 1 20 ? 5.935 -0.828 1.496 1.00 0.00 20 ARG A N 12
ATOM 4674 C CA . ARG A 1 20 ? 7.172 -0.552 0.775 1.00 0.00 20 ARG A CA 12
ATOM 4675 C C . ARG A 1 20 ? 6.923 0.286 -0.480 1.00 0.00 20 ARG A C 12
ATOM 4676 O O . ARG A 1 20 ? 7.582 1.315 -0.691 1.00 0.00 20 ARG A O 12
ATOM 4697 N N . GLU A 1 21 ? 5.962 -0.118 -1.285 1.00 0.00 21 GLU A N 12
ATOM 4698 C CA . GLU A 1 21 ? 5.652 0.625 -2.487 1.00 0.00 21 GLU A CA 12
ATOM 4699 C C . GLU A 1 21 ? 4.749 1.834 -2.186 1.00 0.00 21 GLU A C 12
ATOM 4700 O O . GLU A 1 21 ? 4.746 2.827 -2.926 1.00 0.00 21 GLU A O 12
ATOM 4712 N N . ALA A 1 22 ? 3.997 1.757 -1.102 1.00 0.00 22 ALA A N 12
ATOM 4713 C CA . ALA A 1 22 ? 3.114 2.842 -0.698 1.00 0.00 22 ALA A CA 12
ATOM 4714 C C . ALA A 1 22 ? 3.891 4.047 -0.220 1.00 0.00 22 ALA A C 12
ATOM 4715 O O . ALA A 1 22 ? 3.777 5.108 -0.793 1.00 0.00 22 ALA A O 12
ATOM 4722 N N . GLU A 1 23 ? 4.736 3.864 0.779 1.00 0.00 23 GLU A N 12
ATOM 4723 C CA . GLU A 1 23 ? 5.440 4.981 1.414 1.00 0.00 23 GLU A CA 12
ATOM 4724 C C . GLU A 1 23 ? 6.432 5.664 0.466 1.00 0.00 23 GLU A C 12
ATOM 4725 O O . GLU A 1 23 ? 6.770 6.836 0.641 1.00 0.00 23 GLU A O 12
ATOM 4737 N N . GLU A 1 24 ? 6.877 4.940 -0.543 1.00 0.00 24 GLU A N 12
ATOM 4738 C CA . GLU A 1 24 ? 7.794 5.492 -1.518 1.00 0.00 24 GLU A CA 12
ATOM 4739 C C . GLU A 1 24 ? 7.050 6.446 -2.454 1.00 0.00 24 GLU A C 12
ATOM 4740 O O . GLU A 1 24 ? 7.606 7.423 -2.947 1.00 0.00 24 GLU A O 12
ATOM 4752 N N . ARG A 1 25 ? 5.790 6.168 -2.670 1.00 0.00 25 ARG A N 12
ATOM 4753 C CA . ARG A 1 25 ? 4.988 6.976 -3.562 1.00 0.00 25 ARG A CA 12
ATOM 4754 C C . ARG A 1 25 ? 4.140 7.982 -2.797 1.00 0.00 25 ARG A C 12
ATOM 4755 O O . ARG A 1 25 ? 3.837 9.050 -3.297 1.00 0.00 25 ARG A O 12
ATOM 4776 N N . CYS A 1 26 ? 3.775 7.644 -1.595 1.00 0.00 26 CYS A N 12
ATOM 4777 C CA . CYS A 1 26 ? 3.045 8.545 -0.730 1.00 0.00 26 CYS A CA 12
ATOM 4778 C C . CYS A 1 26 ? 4.008 9.258 0.211 1.00 0.00 26 CYS A C 12
ATOM 4779 O O . CYS A 1 26 ? 4.191 8.852 1.361 1.00 0.00 26 CYS A O 12
ATOM 4789 N N . THR A 1 1 ? -3.641 -7.353 1.023 1.00 0.00 1 THR A N 13
ATOM 4790 C CA . THR A 1 1 ? -3.744 -6.366 2.058 1.00 0.00 1 THR A CA 13
ATOM 4791 C C . THR A 1 1 ? -3.746 -4.977 1.429 1.00 0.00 1 THR A C 13
ATOM 4792 O O . THR A 1 1 ? -2.856 -4.647 0.637 1.00 0.00 1 THR A O 13
ATOM 4805 N N . CYS A 1 2 ? -4.741 -4.186 1.750 1.00 0.00 2 CYS A N 13
ATOM 4806 C CA . CYS A 1 2 ? -4.829 -2.840 1.247 1.00 0.00 2 CYS A CA 13
ATOM 4807 C C . CYS A 1 2 ? -4.426 -1.866 2.327 1.00 0.00 2 CYS A C 13
ATOM 4808 O O . CYS A 1 2 ? -5.103 -1.742 3.350 1.00 0.00 2 CYS A O 13
ATOM 4815 N N . VAL A 1 3 ? -3.316 -1.218 2.124 1.00 0.00 3 VAL A N 13
ATOM 4816 C CA . VAL A 1 3 ? -2.841 -0.225 3.052 1.00 0.00 3 VAL A CA 13
ATOM 4817 C C . VAL A 1 3 ? -3.010 1.135 2.415 1.00 0.00 3 VAL A C 13
ATOM 4818 O O . VAL A 1 3 ? -3.019 1.250 1.172 1.00 0.00 3 VAL A O 13
ATOM 4831 N N . GLU A 1 4 ? -3.158 2.136 3.216 1.00 0.00 4 GLU A N 13
ATOM 4832 C CA . GLU A 1 4 ? -3.433 3.444 2.715 1.00 0.00 4 GLU A CA 13
ATOM 4833 C C . GLU A 1 4 ? -2.519 4.477 3.366 1.00 0.00 4 GLU A C 13
ATOM 4834 O O . GLU A 1 4 ? -2.284 4.432 4.578 1.00 0.00 4 GLU A O 13
ATOM 4846 N N . CYS A 1 5 ? -1.993 5.373 2.572 1.00 0.00 5 CYS A N 13
ATOM 4847 C CA . CYS A 1 5 ? -1.171 6.450 3.067 1.00 0.00 5 CYS A CA 13
ATOM 4848 C C . CYS A 1 5 ? -1.250 7.609 2.084 1.00 0.00 5 CYS A C 13
ATOM 4849 O O . CYS A 1 5 ? -1.109 7.410 0.872 1.00 0.00 5 CYS A O 13
ATOM 4880 N N . VAL A 1 8 ? -3.311 7.454 -1.025 1.00 0.00 8 VAL A N 13
ATOM 4881 C CA . VAL A 1 8 ? -2.878 6.355 -1.849 1.00 0.00 8 VAL A CA 13
ATOM 4882 C C . VAL A 1 8 ? -3.215 5.041 -1.171 1.00 0.00 8 VAL A C 13
ATOM 4883 O O . VAL A 1 8 ? -2.835 4.813 -0.023 1.00 0.00 8 VAL A O 13
ATOM 4896 N N . LYS A 1 9 ? -3.928 4.206 -1.871 1.00 0.00 9 LYS A N 13
ATOM 4897 C CA . LYS A 1 9 ? -4.338 2.917 -1.378 1.00 0.00 9 LYS A CA 13
ATOM 4898 C C . LYS A 1 9 ? -3.731 1.832 -2.259 1.00 0.00 9 LYS A C 13
ATOM 4899 O O . LYS A 1 9 ? -4.083 1.718 -3.436 1.00 0.00 9 LYS A O 13
ATOM 4918 N N . VAL A 1 10 ? -2.834 1.052 -1.712 1.00 0.00 10 VAL A N 13
ATOM 4919 C CA . VAL A 1 10 ? -2.186 -0.012 -2.468 1.00 0.00 10 VAL A CA 13
ATOM 4920 C C . VAL A 1 10 ? -2.569 -1.361 -1.882 1.00 0.00 10 VAL A C 13
ATOM 4921 O O . VAL A 1 10 ? -2.572 -1.537 -0.657 1.00 0.00 10 VAL A O 13
ATOM 4934 N N . CYS A 1 11 ? -2.913 -2.288 -2.740 1.00 0.00 11 CYS A N 13
ATOM 4935 C CA . CYS A 1 11 ? -3.316 -3.601 -2.323 1.00 0.00 11 CYS A CA 13
ATOM 4936 C C . CYS A 1 11 ? -2.324 -4.632 -2.826 1.00 0.00 11 CYS A C 13
ATOM 4937 O O . CYS A 1 11 ? -2.191 -4.852 -4.034 1.00 0.00 11 CYS A O 13
ATOM 4944 N N . ARG A 1 12 ? -1.609 -5.229 -1.911 1.00 0.00 12 ARG A N 13
ATOM 4945 C CA . ARG A 1 12 ? -0.621 -6.230 -2.227 1.00 0.00 12 ARG A CA 13
ATOM 4946 C C . ARG A 1 12 ? -0.758 -7.328 -1.163 1.00 0.00 12 ARG A C 13
ATOM 4947 O O . ARG A 1 12 ? -1.079 -7.007 -0.010 1.00 0.00 12 ARG A O 13
ATOM 4968 N N . PRO A 1 13 ? -0.611 -8.629 -1.532 1.00 0.00 13 PRO A N 13
ATOM 4969 C CA . PRO A 1 13 ? -0.721 -9.761 -0.581 1.00 0.00 13 PRO A CA 13
ATOM 4970 C C . PRO A 1 13 ? 0.158 -9.600 0.663 1.00 0.00 13 PRO A C 13
ATOM 4971 O O . PRO A 1 13 ? -0.250 -9.932 1.778 1.00 0.00 13 PRO A O 13
ATOM 4982 N N . ASP A 1 14 ? 1.352 -9.095 0.475 1.00 0.00 14 ASP A N 13
ATOM 4983 C CA . ASP A 1 14 ? 2.235 -8.838 1.592 1.00 0.00 14 ASP A CA 13
ATOM 4984 C C . ASP A 1 14 ? 2.028 -7.428 2.068 1.00 0.00 14 ASP A C 13
ATOM 4985 O O . ASP A 1 14 ? 2.201 -6.490 1.285 1.00 0.00 14 ASP A O 13
ATOM 4994 N N . PRO A 1 15 ? 1.653 -7.235 3.357 1.00 0.00 15 PRO A N 13
ATOM 4995 C CA . PRO A 1 15 ? 1.431 -5.898 3.931 1.00 0.00 15 PRO A CA 13
ATOM 4996 C C . PRO A 1 15 ? 2.693 -5.054 3.847 1.00 0.00 15 PRO A C 13
ATOM 4997 O O . PRO A 1 15 ? 2.635 -3.841 3.659 1.00 0.00 15 PRO A O 13
ATOM 5008 N N . GLU A 1 16 ? 3.822 -5.732 3.940 1.00 0.00 16 GLU A N 13
ATOM 5009 C CA . GLU A 1 16 ? 5.130 -5.120 3.858 1.00 0.00 16 GLU A CA 13
ATOM 5010 C C . GLU A 1 16 ? 5.318 -4.487 2.487 1.00 0.00 16 GLU A C 13
ATOM 5011 O O . GLU A 1 16 ? 5.561 -3.291 2.366 1.00 0.00 16 GLU A O 13
ATOM 5023 N N . GLU A 1 17 ? 5.136 -5.293 1.454 1.00 0.00 17 GLU A N 13
ATOM 5024 C CA . GLU A 1 17 ? 5.316 -4.839 0.092 1.00 0.00 17 GLU A CA 13
ATOM 5025 C C . GLU A 1 17 ? 4.254 -3.820 -0.289 1.00 0.00 17 GLU A C 13
ATOM 5026 O O . GLU A 1 17 ? 4.518 -2.895 -1.057 1.00 0.00 17 GLU A O 13
ATOM 5038 N N . ALA A 1 18 ? 3.062 -3.980 0.281 1.00 0.00 18 ALA A N 13
ATOM 5039 C CA . ALA A 1 18 ? 1.975 -3.040 0.071 1.00 0.00 18 ALA A CA 13
ATOM 5040 C C . ALA A 1 18 ? 2.388 -1.667 0.568 1.00 0.00 18 ALA A C 13
ATOM 5041 O O . ALA A 1 18 ? 2.231 -0.663 -0.133 1.00 0.00 18 ALA A O 13
ATOM 5048 N N . ARG A 1 19 ? 2.949 -1.636 1.776 1.00 0.00 19 ARG A N 13
ATOM 5049 C CA . ARG A 1 19 ? 3.435 -0.404 2.371 1.00 0.00 19 ARG A CA 13
ATOM 5050 C C . ARG A 1 19 ? 4.587 0.174 1.595 1.00 0.00 19 ARG A C 13
ATOM 5051 O O . ARG A 1 19 ? 4.667 1.377 1.429 1.00 0.00 19 ARG A O 13
ATOM 5072 N N . ARG A 1 20 ? 5.458 -0.683 1.103 1.00 0.00 20 ARG A N 13
ATOM 5073 C CA . ARG A 1 20 ? 6.629 -0.256 0.353 1.00 0.00 20 ARG A CA 13
ATOM 5074 C C . ARG A 1 20 ? 6.220 0.545 -0.888 1.00 0.00 20 ARG A C 13
ATOM 5075 O O . ARG A 1 20 ? 6.917 1.470 -1.303 1.00 0.00 20 ARG A O 13
ATOM 5096 N N . GLU A 1 21 ? 5.087 0.194 -1.456 1.00 0.00 21 GLU A N 13
ATOM 5097 C CA . GLU A 1 21 ? 4.546 0.916 -2.586 1.00 0.00 21 GLU A CA 13
ATOM 5098 C C . GLU A 1 21 ? 3.715 2.122 -2.109 1.00 0.00 21 GLU A C 13
ATOM 5099 O O . GLU A 1 21 ? 3.888 3.246 -2.596 1.00 0.00 21 GLU A O 13
ATOM 5111 N N . ALA A 1 22 ? 2.851 1.891 -1.125 1.00 0.00 22 ALA A N 13
ATOM 5112 C CA . ALA A 1 22 ? 1.961 2.928 -0.602 1.00 0.00 22 ALA A CA 13
ATOM 5113 C C . ALA A 1 22 ? 2.716 4.094 0.013 1.00 0.00 22 ALA A C 13
ATOM 5114 O O . ALA A 1 22 ? 2.471 5.233 -0.338 1.00 0.00 22 ALA A O 13
ATOM 5121 N N . GLU A 1 23 ? 3.661 3.807 0.888 1.00 0.00 23 GLU A N 13
ATOM 5122 C CA . GLU A 1 23 ? 4.404 4.842 1.592 1.00 0.00 23 GLU A CA 13
ATOM 5123 C C . GLU A 1 23 ? 5.329 5.603 0.649 1.00 0.00 23 GLU A C 13
ATOM 5124 O O . GLU A 1 23 ? 5.645 6.770 0.885 1.00 0.00 23 GLU A O 13
ATOM 5136 N N . GLU A 1 24 ? 5.718 4.959 -0.426 1.00 0.00 24 GLU A N 13
ATOM 5137 C CA . GLU A 1 24 ? 6.571 5.572 -1.432 1.00 0.00 24 GLU A CA 13
ATOM 5138 C C . GLU A 1 24 ? 5.774 6.581 -2.253 1.00 0.00 24 GLU A C 13
ATOM 5139 O O . GLU A 1 24 ? 6.293 7.613 -2.686 1.00 0.00 24 GLU A O 13
ATOM 5151 N N . ARG A 1 25 ? 4.519 6.278 -2.461 1.00 0.00 25 ARG A N 13
ATOM 5152 C CA . ARG A 1 25 ? 3.632 7.161 -3.189 1.00 0.00 25 ARG A CA 13
ATOM 5153 C C . ARG A 1 25 ? 3.056 8.208 -2.245 1.00 0.00 25 ARG A C 13
ATOM 5154 O O . ARG A 1 25 ? 2.672 9.301 -2.655 1.00 0.00 25 ARG A O 13
ATOM 5175 N N . CYS A 1 26 ? 3.000 7.845 -0.993 1.00 0.00 26 CYS A N 13
ATOM 5176 C CA . CYS A 1 26 ? 2.545 8.696 0.079 1.00 0.00 26 CYS A CA 13
ATOM 5177 C C . CYS A 1 26 ? 3.540 9.839 0.287 1.00 0.00 26 CYS A C 13
ATOM 5178 O O . CYS A 1 26 ? 3.265 10.985 -0.066 1.00 0.00 26 CYS A O 13
ATOM 5188 N N . THR A 1 1 ? -4.212 -6.267 3.549 1.00 0.00 1 THR A N 14
ATOM 5189 C CA . THR A 1 1 ? -3.541 -6.356 2.269 1.00 0.00 1 THR A CA 14
ATOM 5190 C C . THR A 1 1 ? -3.632 -5.038 1.503 1.00 0.00 1 THR A C 14
ATOM 5191 O O . THR A 1 1 ? -2.943 -4.838 0.500 1.00 0.00 1 THR A O 14
ATOM 5204 N N . CYS A 1 2 ? -4.477 -4.140 1.968 1.00 0.00 2 CYS A N 14
ATOM 5205 C CA . CYS A 1 2 ? -4.600 -2.844 1.356 1.00 0.00 2 CYS A CA 14
ATOM 5206 C C . CYS A 1 2 ? -4.280 -1.766 2.363 1.00 0.00 2 CYS A C 14
ATOM 5207 O O . CYS A 1 2 ? -4.917 -1.674 3.420 1.00 0.00 2 CYS A O 14
ATOM 5214 N N . VAL A 1 3 ? -3.290 -0.984 2.060 1.00 0.00 3 VAL A N 14
ATOM 5215 C CA . VAL A 1 3 ? -2.892 0.104 2.917 1.00 0.00 3 VAL A CA 14
ATOM 5216 C C . VAL A 1 3 ? -3.246 1.421 2.243 1.00 0.00 3 VAL A C 14
ATOM 5217 O O . VAL A 1 3 ? -3.076 1.570 1.020 1.00 0.00 3 VAL A O 14
ATOM 5230 N N . GLU A 1 4 ? -3.771 2.341 3.013 1.00 0.00 4 GLU A N 14
ATOM 5231 C CA . GLU A 1 4 ? -4.234 3.606 2.500 1.00 0.00 4 GLU A CA 14
ATOM 5232 C C . GLU A 1 4 ? -3.502 4.730 3.218 1.00 0.00 4 GLU A C 14
ATOM 5233 O O . GLU A 1 4 ? -3.757 5.004 4.388 1.00 0.00 4 GLU A O 14
ATOM 5245 N N . CYS A 1 5 ? -2.587 5.346 2.533 1.00 0.00 5 CYS A N 14
ATOM 5246 C CA . CYS A 1 5 ? -1.774 6.395 3.104 1.00 0.00 5 CYS A CA 14
ATOM 5247 C C . CYS A 1 5 ? -1.908 7.642 2.268 1.00 0.00 5 CYS A C 14
ATOM 5248 O O . CYS A 1 5 ? -1.543 7.644 1.095 1.00 0.00 5 CYS A O 14
ATOM 5279 N N . VAL A 1 8 ? -3.375 7.468 -1.123 1.00 0.00 8 VAL A N 14
ATOM 5280 C CA . VAL A 1 8 ? -2.709 6.424 -1.860 1.00 0.00 8 VAL A CA 14
ATOM 5281 C C . VAL A 1 8 ? -3.057 5.092 -1.244 1.00 0.00 8 VAL A C 14
ATOM 5282 O O . VAL A 1 8 ? -2.645 4.790 -0.121 1.00 0.00 8 VAL A O 14
ATOM 5295 N N . LYS A 1 9 ? -3.824 4.325 -1.941 1.00 0.00 9 LYS A N 14
ATOM 5296 C CA . LYS A 1 9 ? -4.207 3.041 -1.476 1.00 0.00 9 LYS A CA 14
ATOM 5297 C C . LYS A 1 9 ? -3.720 1.994 -2.421 1.00 0.00 9 LYS A C 14
ATOM 5298 O O . LYS A 1 9 ? -4.038 2.006 -3.619 1.00 0.00 9 LYS A O 14
ATOM 5317 N N . VAL A 1 10 ? -2.927 1.124 -1.901 1.00 0.00 10 VAL A N 14
ATOM 5318 C CA . VAL A 1 10 ? -2.333 0.073 -2.660 1.00 0.00 10 VAL A CA 14
ATOM 5319 C C . VAL A 1 10 ? -2.644 -1.264 -2.020 1.00 0.00 10 VAL A C 14
ATOM 5320 O O . VAL A 1 10 ? -2.771 -1.364 -0.784 1.00 0.00 10 VAL A O 14
ATOM 5333 N N . CYS A 1 11 ? -2.802 -2.261 -2.838 1.00 0.00 11 CYS A N 14
ATOM 5334 C CA . CYS A 1 11 ? -3.121 -3.583 -2.376 1.00 0.00 11 CYS A CA 14
ATOM 5335 C C . CYS A 1 11 ? -2.069 -4.554 -2.860 1.00 0.00 11 CYS A C 14
ATOM 5336 O O . CYS A 1 11 ? -1.643 -4.493 -4.019 1.00 0.00 11 CYS A O 14
ATOM 5343 N N . ARG A 1 12 ? -1.615 -5.404 -1.980 1.00 0.00 12 ARG A N 14
ATOM 5344 C CA . ARG A 1 12 ? -0.596 -6.370 -2.295 1.00 0.00 12 ARG A CA 14
ATOM 5345 C C . ARG A 1 12 ? -0.745 -7.507 -1.280 1.00 0.00 12 ARG A C 14
ATOM 5346 O O . ARG A 1 12 ? -1.159 -7.240 -0.145 1.00 0.00 12 ARG A O 14
ATOM 5367 N N . PRO A 1 13 ? -0.482 -8.783 -1.678 1.00 0.00 13 PRO A N 14
ATOM 5368 C CA . PRO A 1 13 ? -0.568 -9.953 -0.778 1.00 0.00 13 PRO A CA 14
ATOM 5369 C C . PRO A 1 13 ? 0.078 -9.732 0.599 1.00 0.00 13 PRO A C 14
ATOM 5370 O O . PRO A 1 13 ? -0.514 -10.066 1.627 1.00 0.00 13 PRO A O 14
ATOM 5381 N N . ASP A 1 14 ? 1.276 -9.179 0.628 1.00 0.00 14 ASP A N 14
ATOM 5382 C CA . ASP A 1 14 ? 1.933 -8.910 1.900 1.00 0.00 14 ASP A CA 14
ATOM 5383 C C . ASP A 1 14 ? 1.829 -7.441 2.248 1.00 0.00 14 ASP A C 14
ATOM 5384 O O . ASP A 1 14 ? 2.051 -6.585 1.383 1.00 0.00 14 ASP A O 14
ATOM 5393 N N . PRO A 1 15 ? 1.510 -7.121 3.527 1.00 0.00 15 PRO A N 14
ATOM 5394 C CA . PRO A 1 15 ? 1.374 -5.731 4.012 1.00 0.00 15 PRO A CA 14
ATOM 5395 C C . PRO A 1 15 ? 2.635 -4.909 3.753 1.00 0.00 15 PRO A C 14
ATOM 5396 O O . PRO A 1 15 ? 2.567 -3.752 3.350 1.00 0.00 15 PRO A O 14
ATOM 5407 N N . GLU A 1 16 ? 3.778 -5.532 3.945 1.00 0.00 16 GLU A N 14
ATOM 5408 C CA . GLU A 1 16 ? 5.057 -4.889 3.736 1.00 0.00 16 GLU A CA 14
ATOM 5409 C C . GLU A 1 16 ? 5.301 -4.579 2.260 1.00 0.00 16 GLU A C 14
ATOM 5410 O O . GLU A 1 16 ? 5.841 -3.522 1.913 1.00 0.00 16 GLU A O 14
ATOM 5422 N N . GLU A 1 17 ? 4.855 -5.463 1.397 1.00 0.00 17 GLU A N 14
ATOM 5423 C CA . GLU A 1 17 ? 5.071 -5.305 -0.018 1.00 0.00 17 GLU A CA 14
ATOM 5424 C C . GLU A 1 17 ? 4.096 -4.239 -0.532 1.00 0.00 17 GLU A C 14
ATOM 5425 O O . GLU A 1 17 ? 4.371 -3.533 -1.490 1.00 0.00 17 GLU A O 14
ATOM 5437 N N . ALA A 1 18 ? 2.957 -4.124 0.146 1.00 0.00 18 ALA A N 14
ATOM 5438 C CA . ALA A 1 18 ? 1.999 -3.072 -0.138 1.00 0.00 18 ALA A CA 14
ATOM 5439 C C . ALA A 1 18 ? 2.589 -1.749 0.307 1.00 0.00 18 ALA A C 14
ATOM 5440 O O . ALA A 1 18 ? 2.560 -0.755 -0.421 1.00 0.00 18 ALA A O 14
ATOM 5447 N N . ARG A 1 19 ? 3.173 -1.753 1.504 1.00 0.00 19 ARG A N 14
ATOM 5448 C CA . ARG A 1 19 ? 3.810 -0.570 2.048 1.00 0.00 19 ARG A CA 14
ATOM 5449 C C . ARG A 1 19 ? 4.963 -0.103 1.201 1.00 0.00 19 ARG A C 14
ATOM 5450 O O . ARG A 1 19 ? 5.242 1.072 1.172 1.00 0.00 19 ARG A O 14
ATOM 5471 N N . ARG A 1 20 ? 5.614 -1.027 0.506 1.00 0.00 20 ARG A N 14
ATOM 5472 C CA . ARG A 1 20 ? 6.694 -0.687 -0.438 1.00 0.00 20 ARG A CA 14
ATOM 5473 C C . ARG A 1 20 ? 6.216 0.414 -1.398 1.00 0.00 20 ARG A C 14
ATOM 5474 O O . ARG A 1 20 ? 6.931 1.381 -1.680 1.00 0.00 20 ARG A O 14
ATOM 5495 N N . GLU A 1 21 ? 4.999 0.251 -1.863 1.00 0.00 21 GLU A N 14
ATOM 5496 C CA . GLU A 1 21 ? 4.376 1.173 -2.776 1.00 0.00 21 GLU A CA 14
ATOM 5497 C C . GLU A 1 21 ? 3.837 2.376 -2.007 1.00 0.00 21 GLU A C 14
ATOM 5498 O O . GLU A 1 21 ? 4.002 3.525 -2.427 1.00 0.00 21 GLU A O 14
ATOM 5510 N N . ALA A 1 22 ? 3.210 2.098 -0.870 1.00 0.00 22 ALA A N 14
ATOM 5511 C CA . ALA A 1 22 ? 2.592 3.122 -0.037 1.00 0.00 22 ALA A CA 14
ATOM 5512 C C . ALA A 1 22 ? 3.582 4.158 0.461 1.00 0.00 22 ALA A C 14
ATOM 5513 O O . ALA A 1 22 ? 3.408 5.327 0.206 1.00 0.00 22 ALA A O 14
ATOM 5520 N N . GLU A 1 23 ? 4.645 3.716 1.120 1.00 0.00 23 GLU A N 14
ATOM 5521 C CA . GLU A 1 23 ? 5.639 4.621 1.730 1.00 0.00 23 GLU A CA 14
ATOM 5522 C C . GLU A 1 23 ? 6.270 5.510 0.669 1.00 0.00 23 GLU A C 14
ATOM 5523 O O . GLU A 1 23 ? 6.571 6.685 0.909 1.00 0.00 23 GLU A O 14
ATOM 5535 N N . GLU A 1 24 ? 6.416 4.945 -0.501 1.00 0.00 24 GLU A N 14
ATOM 5536 C CA . GLU A 1 24 ? 7.049 5.582 -1.625 1.00 0.00 24 GLU A CA 14
ATOM 5537 C C . GLU A 1 24 ? 6.135 6.643 -2.267 1.00 0.00 24 GLU A C 14
ATOM 5538 O O . GLU A 1 24 ? 6.594 7.704 -2.664 1.00 0.00 24 GLU A O 14
ATOM 5550 N N . ARG A 1 25 ? 4.853 6.364 -2.330 1.00 0.00 25 ARG A N 14
ATOM 5551 C CA . ARG A 1 25 ? 3.904 7.265 -2.989 1.00 0.00 25 ARG A CA 14
ATOM 5552 C C . ARG A 1 25 ? 3.135 8.150 -1.996 1.00 0.00 25 ARG A C 14
ATOM 5553 O O . ARG A 1 25 ? 2.392 9.047 -2.388 1.00 0.00 25 ARG A O 14
ATOM 5574 N N . CYS A 1 26 ? 3.304 7.895 -0.731 1.00 0.00 26 CYS A N 14
ATOM 5575 C CA . CYS A 1 26 ? 2.646 8.677 0.298 1.00 0.00 26 CYS A CA 14
ATOM 5576 C C . CYS A 1 26 ? 3.593 9.748 0.806 1.00 0.00 26 CYS A C 14
ATOM 5577 O O . CYS A 1 26 ? 4.461 9.480 1.643 1.00 0.00 26 CYS A O 14
ATOM 5587 N N . THR A 1 1 ? -4.518 -6.127 3.753 1.00 0.00 1 THR A N 15
ATOM 5588 C CA . THR A 1 1 ? -3.813 -6.293 2.491 1.00 0.00 1 THR A CA 15
ATOM 5589 C C . THR A 1 1 ? -3.844 -5.014 1.659 1.00 0.00 1 THR A C 15
ATOM 5590 O O . THR A 1 1 ? -3.114 -4.877 0.675 1.00 0.00 1 THR A O 15
ATOM 5603 N N . CYS A 1 2 ? -4.672 -4.081 2.043 1.00 0.00 2 CYS A N 15
ATOM 5604 C CA . CYS A 1 2 ? -4.750 -2.835 1.345 1.00 0.00 2 CYS A CA 15
ATOM 5605 C C . CYS A 1 2 ? -4.352 -1.729 2.278 1.00 0.00 2 CYS A C 15
ATOM 5606 O O . CYS A 1 2 ? -5.077 -1.422 3.230 1.00 0.00 2 CYS A O 15
ATOM 5613 N N . VAL A 1 3 ? -3.204 -1.149 2.044 1.00 0.00 3 VAL A N 15
ATOM 5614 C CA . VAL A 1 3 ? -2.774 -0.070 2.885 1.00 0.00 3 VAL A CA 15
ATOM 5615 C C . VAL A 1 3 ? -3.278 1.230 2.318 1.00 0.00 3 VAL A C 15
ATOM 5616 O O . VAL A 1 3 ? -3.367 1.399 1.087 1.00 0.00 3 VAL A O 15
ATOM 5629 N N . GLU A 1 4 ? -3.645 2.109 3.192 1.00 0.00 4 GLU A N 15
ATOM 5630 C CA . GLU A 1 4 ? -4.223 3.365 2.834 1.00 0.00 4 GLU A CA 15
ATOM 5631 C C . GLU A 1 4 ? -3.352 4.470 3.403 1.00 0.00 4 GLU A C 15
ATOM 5632 O O . GLU A 1 4 ? -3.222 4.606 4.628 1.00 0.00 4 GLU A O 15
ATOM 5644 N N . CYS A 1 5 ? -2.704 5.194 2.531 1.00 0.00 5 CYS A N 15
ATOM 5645 C CA . CYS A 1 5 ? -1.788 6.240 2.913 1.00 0.00 5 CYS A CA 15
ATOM 5646 C C . CYS A 1 5 ? -2.115 7.514 2.155 1.00 0.00 5 CYS A C 15
ATOM 5647 O O . CYS A 1 5 ? -1.830 7.616 0.968 1.00 0.00 5 CYS A O 15
ATOM 5678 N N . VAL A 1 8 ? -3.731 7.253 -1.166 1.00 0.00 8 VAL A N 15
ATOM 5679 C CA . VAL A 1 8 ? -3.028 6.250 -1.931 1.00 0.00 8 VAL A CA 15
ATOM 5680 C C . VAL A 1 8 ? -3.315 4.900 -1.309 1.00 0.00 8 VAL A C 15
ATOM 5681 O O . VAL A 1 8 ? -2.925 4.634 -0.165 1.00 0.00 8 VAL A O 15
ATOM 5694 N N . LYS A 1 9 ? -4.051 4.081 -2.010 1.00 0.00 9 LYS A N 15
ATOM 5695 C CA . LYS A 1 9 ? -4.403 2.791 -1.508 1.00 0.00 9 LYS A CA 15
ATOM 5696 C C . LYS A 1 9 ? -3.812 1.733 -2.386 1.00 0.00 9 LYS A C 15
ATOM 5697 O O . LYS A 1 9 ? -3.927 1.799 -3.616 1.00 0.00 9 LYS A O 15
ATOM 5716 N N . VAL A 1 10 ? -3.163 0.784 -1.790 1.00 0.00 10 VAL A N 15
ATOM 5717 C CA . VAL A 1 10 ? -2.606 -0.310 -2.532 1.00 0.00 10 VAL A CA 15
ATOM 5718 C C . VAL A 1 10 ? -2.939 -1.644 -1.898 1.00 0.00 10 VAL A C 15
ATOM 5719 O O . VAL A 1 10 ? -2.677 -1.869 -0.710 1.00 0.00 10 VAL A O 15
ATOM 5732 N N . CYS A 1 11 ? -3.579 -2.482 -2.667 1.00 0.00 11 CYS A N 15
ATOM 5733 C CA . CYS A 1 11 ? -3.861 -3.827 -2.257 1.00 0.00 11 CYS A CA 15
ATOM 5734 C C . CYS A 1 11 ? -2.760 -4.728 -2.762 1.00 0.00 11 CYS A C 15
ATOM 5735 O O . CYS A 1 11 ? -2.445 -4.738 -3.960 1.00 0.00 11 CYS A O 15
ATOM 5742 N N . ARG A 1 12 ? -2.150 -5.426 -1.867 1.00 0.00 12 ARG A N 15
ATOM 5743 C CA . ARG A 1 12 ? -1.044 -6.273 -2.173 1.00 0.00 12 ARG A CA 15
ATOM 5744 C C . ARG A 1 12 ? -1.158 -7.453 -1.215 1.00 0.00 12 ARG A C 15
ATOM 5745 O O . ARG A 1 12 ? -1.578 -7.250 -0.078 1.00 0.00 12 ARG A O 15
ATOM 5766 N N . PRO A 1 13 ? -0.848 -8.691 -1.645 1.00 0.00 13 PRO A N 15
ATOM 5767 C CA . PRO A 1 13 ? -0.929 -9.880 -0.767 1.00 0.00 13 PRO A CA 15
ATOM 5768 C C . PRO A 1 13 ? -0.068 -9.718 0.483 1.00 0.00 13 PRO A C 15
ATOM 5769 O O . PRO A 1 13 ? -0.448 -10.122 1.586 1.00 0.00 13 PRO A O 15
ATOM 5780 N N . ASP A 1 14 ? 1.082 -9.114 0.305 1.00 0.00 14 ASP A N 15
ATOM 5781 C CA . ASP A 1 14 ? 1.968 -8.843 1.404 1.00 0.00 14 ASP A CA 15
ATOM 5782 C C . ASP A 1 14 ? 1.839 -7.388 1.779 1.00 0.00 14 ASP A C 15
ATOM 5783 O O . ASP A 1 14 ? 2.160 -6.512 0.965 1.00 0.00 14 ASP A O 15
ATOM 5792 N N . PRO A 1 15 ? 1.371 -7.089 3.007 1.00 0.00 15 PRO A N 15
ATOM 5793 C CA . PRO A 1 15 ? 1.201 -5.703 3.483 1.00 0.00 15 PRO A CA 15
ATOM 5794 C C . PRO A 1 15 ? 2.535 -4.959 3.509 1.00 0.00 15 PRO A C 15
ATOM 5795 O O . PRO A 1 15 ? 2.587 -3.741 3.338 1.00 0.00 15 PRO A O 15
ATOM 5806 N N . GLU A 1 16 ? 3.603 -5.722 3.689 1.00 0.00 16 GLU A N 15
ATOM 5807 C CA . GLU A 1 16 ? 4.965 -5.215 3.674 1.00 0.00 16 GLU A CA 15
ATOM 5808 C C . GLU A 1 16 ? 5.249 -4.598 2.322 1.00 0.00 16 GLU A C 15
ATOM 5809 O O . GLU A 1 16 ? 5.674 -3.456 2.221 1.00 0.00 16 GLU A O 15
ATOM 5821 N N . GLU A 1 17 ? 4.950 -5.371 1.281 1.00 0.00 17 GLU A N 15
ATOM 5822 C CA . GLU A 1 17 ? 5.187 -4.978 -0.095 1.00 0.00 17 GLU A CA 15
ATOM 5823 C C . GLU A 1 17 ? 4.310 -3.771 -0.426 1.00 0.00 17 GLU A C 15
ATOM 5824 O O . GLU A 1 17 ? 4.734 -2.849 -1.133 1.00 0.00 17 GLU A O 15
ATOM 5836 N N . ALA A 1 18 ? 3.093 -3.789 0.121 1.00 0.00 18 ALA A N 15
ATOM 5837 C CA . ALA A 1 18 ? 2.133 -2.711 -0.048 1.00 0.00 18 ALA A CA 15
ATOM 5838 C C . ALA A 1 18 ? 2.693 -1.412 0.507 1.00 0.00 18 ALA A C 15
ATOM 5839 O O . ALA A 1 18 ? 2.775 -0.414 -0.203 1.00 0.00 18 ALA A O 15
ATOM 5846 N N . ARG A 1 19 ? 3.108 -1.439 1.769 1.00 0.00 19 ARG A N 15
ATOM 5847 C CA . ARG A 1 19 ? 3.685 -0.266 2.418 1.00 0.00 19 ARG A CA 15
ATOM 5848 C C . ARG A 1 19 ? 4.928 0.190 1.683 1.00 0.00 19 ARG A C 15
ATOM 5849 O O . ARG A 1 19 ? 5.098 1.368 1.415 1.00 0.00 19 ARG A O 15
ATOM 5870 N N . ARG A 1 20 ? 5.748 -0.768 1.325 1.00 0.00 20 ARG A N 15
ATOM 5871 C CA . ARG A 1 20 ? 7.007 -0.552 0.630 1.00 0.00 20 ARG A CA 15
ATOM 5872 C C . ARG A 1 20 ? 6.820 0.276 -0.653 1.00 0.00 20 ARG A C 15
ATOM 5873 O O . ARG A 1 20 ? 7.653 1.113 -0.977 1.00 0.00 20 ARG A O 15
ATOM 5894 N N . GLU A 1 21 ? 5.743 0.045 -1.380 1.00 0.00 21 GLU A N 15
ATOM 5895 C CA . GLU A 1 21 ? 5.484 0.839 -2.568 1.00 0.00 21 GLU A CA 15
ATOM 5896 C C . GLU A 1 21 ? 4.679 2.116 -2.250 1.00 0.00 21 GLU A C 15
ATOM 5897 O O . GLU A 1 21 ? 4.936 3.180 -2.827 1.00 0.00 21 GLU A O 15
ATOM 5909 N N . ALA A 1 22 ? 3.753 2.022 -1.305 1.00 0.00 22 ALA A N 15
ATOM 5910 C CA . ALA A 1 22 ? 2.904 3.158 -0.928 1.00 0.00 22 ALA A CA 15
ATOM 5911 C C . ALA A 1 22 ? 3.696 4.288 -0.274 1.00 0.00 22 ALA A C 15
ATOM 5912 O O . ALA A 1 22 ? 3.508 5.456 -0.607 1.00 0.00 22 ALA A O 15
ATOM 5919 N N . GLU A 1 23 ? 4.615 3.943 0.616 1.00 0.00 23 GLU A N 15
ATOM 5920 C CA . GLU A 1 23 ? 5.391 4.945 1.359 1.00 0.00 23 GLU A CA 15
ATOM 5921 C C . GLU A 1 23 ? 6.377 5.687 0.455 1.00 0.00 23 GLU A C 15
ATOM 5922 O O . GLU A 1 23 ? 6.923 6.714 0.830 1.00 0.00 23 GLU A O 15
ATOM 5934 N N . GLU A 1 24 ? 6.584 5.157 -0.729 1.00 0.00 24 GLU A N 15
ATOM 5935 C CA . GLU A 1 24 ? 7.402 5.812 -1.736 1.00 0.00 24 GLU A CA 15
ATOM 5936 C C . GLU A 1 24 ? 6.607 6.928 -2.392 1.00 0.00 24 GLU A C 15
ATOM 5937 O O . GLU A 1 24 ? 7.158 7.929 -2.830 1.00 0.00 24 GLU A O 15
ATOM 5949 N N . ARG A 1 25 ? 5.302 6.747 -2.440 1.00 0.00 25 ARG A N 15
ATOM 5950 C CA . ARG A 1 25 ? 4.411 7.743 -3.004 1.00 0.00 25 ARG A CA 15
ATOM 5951 C C . ARG A 1 25 ? 4.120 8.794 -1.962 1.00 0.00 25 ARG A C 15
ATOM 5952 O O . ARG A 1 25 ? 3.996 9.972 -2.267 1.00 0.00 25 ARG A O 15
ATOM 5973 N N . CYS A 1 26 ? 4.020 8.352 -0.732 1.00 0.00 26 CYS A N 15
ATOM 5974 C CA . CYS A 1 26 ? 3.811 9.237 0.386 1.00 0.00 26 CYS A CA 15
ATOM 5975 C C . CYS A 1 26 ? 5.136 9.885 0.783 1.00 0.00 26 CYS A C 15
ATOM 5976 O O . CYS A 1 26 ? 5.888 9.345 1.603 1.00 0.00 26 CYS A O 15
ATOM 5986 N N . THR A 1 1 ? -4.037 -7.545 1.102 1.00 0.00 1 THR A N 16
ATOM 5987 C CA . THR A 1 1 ? -3.781 -6.548 2.118 1.00 0.00 1 THR A CA 16
ATOM 5988 C C . THR A 1 1 ? -3.698 -5.162 1.471 1.00 0.00 1 THR A C 16
ATOM 5989 O O . THR A 1 1 ? -2.803 -4.895 0.661 1.00 0.00 1 THR A O 16
ATOM 6002 N N . CYS A 1 2 ? -4.622 -4.302 1.799 1.00 0.00 2 CYS A N 16
ATOM 6003 C CA . CYS A 1 2 ? -4.637 -2.975 1.251 1.00 0.00 2 CYS A CA 16
ATOM 6004 C C . CYS A 1 2 ? -4.193 -1.982 2.306 1.00 0.00 2 CYS A C 16
ATOM 6005 O O . CYS A 1 2 ? -4.563 -2.103 3.476 1.00 0.00 2 CYS A O 16
ATOM 6012 N N . VAL A 1 3 ? -3.359 -1.050 1.916 1.00 0.00 3 VAL A N 16
ATOM 6013 C CA . VAL A 1 3 ? -2.906 -0.013 2.811 1.00 0.00 3 VAL A CA 16
ATOM 6014 C C . VAL A 1 3 ? -3.325 1.328 2.255 1.00 0.00 3 VAL A C 16
ATOM 6015 O O . VAL A 1 3 ? -3.353 1.512 1.026 1.00 0.00 3 VAL A O 16
ATOM 6028 N N . GLU A 1 4 ? -3.686 2.232 3.130 1.00 0.00 4 GLU A N 16
ATOM 6029 C CA . GLU A 1 4 ? -4.171 3.536 2.740 1.00 0.00 4 GLU A CA 16
ATOM 6030 C C . GLU A 1 4 ? -3.308 4.602 3.391 1.00 0.00 4 GLU A C 16
ATOM 6031 O O . GLU A 1 4 ? -3.174 4.630 4.622 1.00 0.00 4 GLU A O 16
ATOM 6043 N N . CYS A 1 5 ? -2.702 5.428 2.598 1.00 0.00 5 CYS A N 16
ATOM 6044 C CA . CYS A 1 5 ? -1.880 6.501 3.091 1.00 0.00 5 CYS A CA 16
ATOM 6045 C C . CYS A 1 5 ? -2.119 7.787 2.310 1.00 0.00 5 CYS A C 16
ATOM 6046 O O . CYS A 1 5 ? -1.890 7.848 1.114 1.00 0.00 5 CYS A O 16
ATOM 6077 N N . VAL A 1 8 ? -3.876 7.631 -1.031 1.00 0.00 8 VAL A N 16
ATOM 6078 C CA . VAL A 1 8 ? -3.295 6.607 -1.874 1.00 0.00 8 VAL A CA 16
ATOM 6079 C C . VAL A 1 8 ? -3.494 5.251 -1.211 1.00 0.00 8 VAL A C 16
ATOM 6080 O O . VAL A 1 8 ? -3.033 5.034 -0.091 1.00 0.00 8 VAL A O 16
ATOM 6093 N N . LYS A 1 9 ? -4.236 4.375 -1.851 1.00 0.00 9 LYS A N 16
ATOM 6094 C CA . LYS A 1 9 ? -4.439 3.059 -1.333 1.00 0.00 9 LYS A CA 16
ATOM 6095 C C . LYS A 1 9 ? -3.989 2.006 -2.340 1.00 0.00 9 LYS A C 16
ATOM 6096 O O . LYS A 1 9 ? -4.326 2.079 -3.534 1.00 0.00 9 LYS A O 16
ATOM 6115 N N . VAL A 1 10 ? -3.207 1.071 -1.882 1.00 0.00 10 VAL A N 16
ATOM 6116 C CA . VAL A 1 10 ? -2.684 0.017 -2.734 1.00 0.00 10 VAL A CA 16
ATOM 6117 C C . VAL A 1 10 ? -2.877 -1.345 -2.060 1.00 0.00 10 VAL A C 16
ATOM 6118 O O . VAL A 1 10 ? -2.861 -1.436 -0.824 1.00 0.00 10 VAL A O 16
ATOM 6131 N N . CYS A 1 11 ? -3.084 -2.376 -2.850 1.00 0.00 11 CYS A N 16
ATOM 6132 C CA . CYS A 1 11 ? -3.300 -3.706 -2.334 1.00 0.00 11 CYS A CA 16
ATOM 6133 C C . CYS A 1 11 ? -2.203 -4.660 -2.811 1.00 0.00 11 CYS A C 16
ATOM 6134 O O . CYS A 1 11 ? -1.897 -4.736 -4.002 1.00 0.00 11 CYS A O 16
ATOM 6141 N N . ARG A 1 12 ? -1.600 -5.349 -1.875 1.00 0.00 12 ARG A N 16
ATOM 6142 C CA . ARG A 1 12 ? -0.561 -6.336 -2.131 1.00 0.00 12 ARG A CA 16
ATOM 6143 C C . ARG A 1 12 ? -0.797 -7.488 -1.162 1.00 0.00 12 ARG A C 16
ATOM 6144 O O . ARG A 1 12 ? -1.500 -7.297 -0.163 1.00 0.00 12 ARG A O 16
ATOM 6165 N N . PRO A 1 13 ? -0.258 -8.693 -1.424 1.00 0.00 13 PRO A N 16
ATOM 6166 C CA . PRO A 1 13 ? -0.467 -9.843 -0.534 1.00 0.00 13 PRO A CA 16
ATOM 6167 C C . PRO A 1 13 ? 0.078 -9.573 0.872 1.00 0.00 13 PRO A C 16
ATOM 6168 O O . PRO A 1 13 ? -0.645 -9.670 1.869 1.00 0.00 13 PRO A O 16
ATOM 6179 N N . ASP A 1 14 ? 1.331 -9.204 0.945 1.00 0.00 14 ASP A N 16
ATOM 6180 C CA . ASP A 1 14 ? 1.949 -8.883 2.218 1.00 0.00 14 ASP A CA 16
ATOM 6181 C C . ASP A 1 14 ? 1.820 -7.406 2.510 1.00 0.00 14 ASP A C 16
ATOM 6182 O O . ASP A 1 14 ? 1.932 -6.581 1.593 1.00 0.00 14 ASP A O 16
ATOM 6191 N N . PRO A 1 15 ? 1.571 -7.035 3.787 1.00 0.00 15 PRO A N 16
ATOM 6192 C CA . PRO A 1 15 ? 1.468 -5.631 4.202 1.00 0.00 15 PRO A CA 16
ATOM 6193 C C . PRO A 1 15 ? 2.761 -4.876 3.928 1.00 0.00 15 PRO A C 16
ATOM 6194 O O . PRO A 1 15 ? 2.733 -3.698 3.553 1.00 0.00 15 PRO A O 16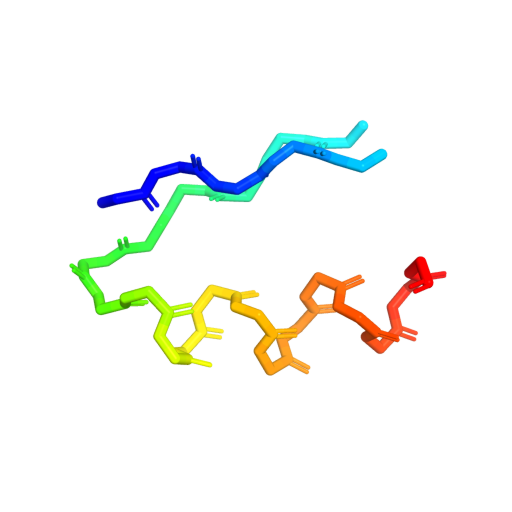
ATOM 6205 N N . GLU A 1 16 ? 3.894 -5.572 4.089 1.00 0.00 16 GLU A N 16
ATOM 6206 C CA . GLU A 1 16 ? 5.188 -4.989 3.787 1.00 0.00 16 GLU A CA 16
ATOM 6207 C C . GLU A 1 16 ? 5.262 -4.600 2.316 1.00 0.00 16 GLU A C 16
ATOM 6208 O O . GLU A 1 16 ? 5.679 -3.520 1.996 1.00 0.00 16 GLU A O 16
ATOM 6220 N N . GLU A 1 17 ? 4.782 -5.480 1.443 1.00 0.00 17 GLU A N 16
ATOM 6221 C CA . GLU A 1 17 ? 4.776 -5.246 0.007 1.00 0.00 17 GLU A CA 16
ATOM 6222 C C . GLU A 1 17 ? 3.868 -4.091 -0.351 1.00 0.00 17 GLU A C 16
ATOM 6223 O O . GLU A 1 17 ? 4.179 -3.296 -1.240 1.00 0.00 17 GLU A O 16
ATOM 6235 N N . ALA A 1 18 ? 2.752 -4.003 0.335 1.00 0.00 18 ALA A N 16
ATOM 6236 C CA . ALA A 1 18 ? 1.806 -2.935 0.110 1.00 0.00 18 ALA A CA 16
ATOM 6237 C C . ALA A 1 18 ? 2.440 -1.606 0.473 1.00 0.00 18 ALA A C 16
ATOM 6238 O O . ALA A 1 18 ? 2.527 -0.687 -0.363 1.00 0.00 18 ALA A O 16
ATOM 6245 N N . ARG A 1 19 ? 2.958 -1.525 1.691 1.00 0.00 19 ARG A N 16
ATOM 6246 C CA . ARG A 1 19 ? 3.592 -0.311 2.147 1.00 0.00 19 ARG A CA 16
ATOM 6247 C C . ARG A 1 19 ? 4.839 -0.002 1.348 1.00 0.00 19 ARG A C 16
ATOM 6248 O O . ARG A 1 19 ? 5.102 1.128 1.074 1.00 0.00 19 ARG A O 16
ATOM 6269 N N . ARG A 1 20 ? 5.550 -1.031 0.936 1.00 0.00 20 ARG A N 16
ATOM 6270 C CA . ARG A 1 20 ? 6.770 -0.921 0.117 1.00 0.00 20 ARG A CA 16
ATOM 6271 C C . ARG A 1 20 ? 6.587 0.058 -1.052 1.00 0.00 20 ARG A C 16
ATOM 6272 O O . ARG A 1 20 ? 7.400 0.973 -1.248 1.00 0.0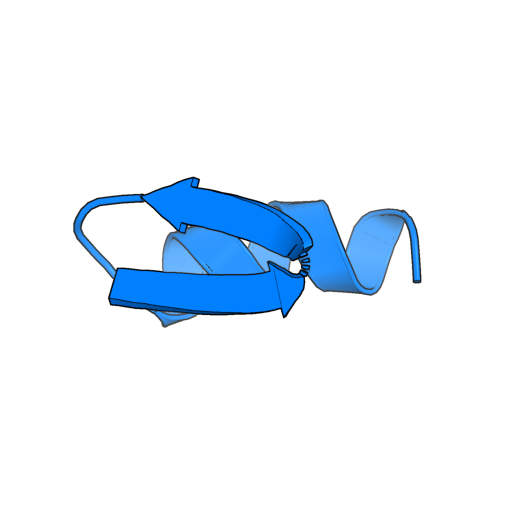0 20 ARG A O 16
ATOM 6293 N N . GLU A 1 21 ? 5.525 -0.113 -1.809 1.00 0.00 21 GLU A N 16
ATOM 6294 C CA . GLU A 1 21 ? 5.278 0.783 -2.906 1.00 0.00 21 GLU A CA 16
ATOM 6295 C C . GLU A 1 21 ? 4.470 2.003 -2.475 1.00 0.00 21 GLU A C 16
ATOM 6296 O O . GLU A 1 21 ? 4.575 3.071 -3.088 1.00 0.00 21 GLU A O 16
ATOM 6308 N N . ALA A 1 22 ? 3.682 1.854 -1.419 1.00 0.00 22 ALA A N 16
ATOM 6309 C CA . ALA A 1 22 ? 2.901 2.967 -0.885 1.00 0.00 22 ALA A CA 16
ATOM 6310 C C . ALA A 1 22 ? 3.792 4.077 -0.312 1.00 0.00 22 ALA A C 16
ATOM 6311 O O . ALA A 1 22 ? 3.648 5.229 -0.692 1.00 0.00 22 ALA A O 16
ATOM 6318 N N . GLU A 1 23 ? 4.756 3.703 0.552 1.00 0.00 23 GLU A N 16
ATOM 6319 C CA . GLU A 1 23 ? 5.661 4.656 1.256 1.00 0.00 23 GLU A CA 16
ATOM 6320 C C . GLU A 1 23 ? 6.376 5.560 0.259 1.00 0.00 23 GLU A C 16
ATOM 6321 O O . GLU A 1 23 ? 6.666 6.716 0.549 1.00 0.00 23 GLU A O 16
ATOM 6333 N N . GLU A 1 24 ? 6.639 5.011 -0.914 1.00 0.00 24 GLU A N 16
ATOM 6334 C CA . GLU A 1 24 ? 7.348 5.694 -1.982 1.00 0.00 24 GLU A CA 16
ATOM 6335 C C . GLU A 1 24 ? 6.559 6.924 -2.459 1.00 0.00 24 GLU A C 16
ATOM 6336 O O . GLU A 1 24 ? 7.131 7.964 -2.772 1.00 0.00 24 GLU A O 16
ATOM 6348 N N . ARG A 1 25 ? 5.250 6.799 -2.490 1.00 0.00 25 ARG A N 16
ATOM 6349 C CA . ARG A 1 25 ? 4.398 7.874 -2.970 1.00 0.00 25 ARG A CA 16
ATOM 6350 C C . ARG A 1 25 ? 3.827 8.655 -1.800 1.00 0.00 25 ARG A C 16
ATOM 6351 O O . ARG A 1 25 ? 3.714 9.873 -1.849 1.00 0.00 25 ARG A O 16
ATOM 6372 N N . CYS A 1 26 ? 3.475 7.942 -0.758 1.00 0.00 26 CYS A N 16
ATOM 6373 C CA . CYS A 1 26 ? 2.912 8.528 0.435 1.00 0.00 26 CYS A CA 16
ATOM 6374 C C . CYS A 1 26 ? 3.998 9.216 1.270 1.00 0.00 26 CYS A C 16
ATOM 6375 O O . CYS A 1 26 ? 4.193 10.425 1.167 1.00 0.00 26 CYS A O 16
ATOM 6385 N N . THR A 1 1 ? -4.055 -6.444 3.526 1.00 0.00 1 THR A N 17
ATOM 6386 C CA . THR A 1 1 ? -4.142 -6.494 2.090 1.00 0.00 1 THR A CA 17
ATOM 6387 C C . THR A 1 1 ? -4.082 -5.076 1.480 1.00 0.00 1 THR A C 17
ATOM 6388 O O . THR A 1 1 ? -3.501 -4.889 0.443 1.00 0.00 1 THR A O 17
ATOM 6401 N N . CYS A 1 2 ? -4.637 -4.070 2.132 1.00 0.00 2 CYS A N 17
ATOM 6402 C CA . CYS A 1 2 ? -4.610 -2.739 1.555 1.00 0.00 2 CYS A CA 17
ATOM 6403 C C . CYS A 1 2 ? -4.127 -1.734 2.570 1.00 0.00 2 CYS A C 17
ATOM 6404 O O . CYS A 1 2 ? -4.525 -1.776 3.734 1.00 0.00 2 CYS A O 17
ATOM 6411 N N . VAL A 1 3 ? -3.237 -0.877 2.150 1.00 0.00 3 VAL A N 17
ATOM 6412 C CA . VAL A 1 3 ? -2.763 0.191 2.991 1.00 0.00 3 VAL A CA 17
ATOM 6413 C C . VAL A 1 3 ? -3.248 1.525 2.434 1.00 0.00 3 VAL A C 17
ATOM 6414 O O . VAL A 1 3 ? -3.079 1.809 1.235 1.00 0.00 3 VAL A O 17
ATOM 6427 N N . GLU A 1 4 ? -3.882 2.304 3.273 1.00 0.00 4 GLU A N 17
ATOM 6428 C CA . GLU A 1 4 ? -4.446 3.574 2.873 1.00 0.00 4 GLU A CA 17
ATOM 6429 C C . GLU A 1 4 ? -3.543 4.691 3.349 1.00 0.00 4 GLU A C 17
ATOM 6430 O O . GLU A 1 4 ? -3.310 4.835 4.560 1.00 0.00 4 GLU A O 17
ATOM 6442 N N . CYS A 1 5 ? -3.015 5.461 2.443 1.00 0.00 5 CYS A N 17
ATOM 6443 C CA . CYS A 1 5 ? -2.204 6.583 2.825 1.00 0.00 5 CYS A CA 17
ATOM 6444 C C . CYS A 1 5 ? -2.176 7.610 1.724 1.00 0.00 5 CYS A C 17
ATOM 6445 O O . CYS A 1 5 ? -1.990 7.270 0.553 1.00 0.00 5 CYS A O 17
ATOM 6476 N N . VAL A 1 8 ? -4.143 7.229 -1.471 1.00 0.00 8 VAL A N 17
ATOM 6477 C CA . VAL A 1 8 ? -3.682 6.088 -2.233 1.00 0.00 8 VAL A CA 17
ATOM 6478 C C . VAL A 1 8 ? -3.933 4.820 -1.444 1.00 0.00 8 VAL A C 17
ATOM 6479 O O . VAL A 1 8 ? -3.681 4.777 -0.234 1.00 0.00 8 VAL A O 17
ATOM 6492 N N . LYS A 1 9 ? -4.446 3.816 -2.112 1.00 0.00 9 LYS A N 17
ATOM 6493 C CA . LYS A 1 9 ? -4.664 2.543 -1.510 1.00 0.00 9 LYS A CA 17
ATOM 6494 C C . LYS A 1 9 ? -3.847 1.495 -2.245 1.00 0.00 9 LYS A C 17
ATOM 6495 O O . LYS A 1 9 ? -4.072 1.218 -3.435 1.00 0.00 9 LYS A O 17
ATOM 6514 N N . VAL A 1 10 ? -2.875 0.960 -1.582 1.00 0.00 10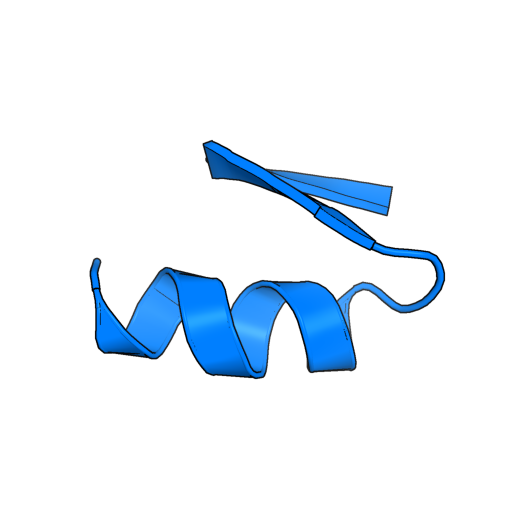 VAL A N 17
ATOM 6515 C CA . VAL A 1 10 ? -2.055 -0.056 -2.185 1.00 0.00 10 VAL A CA 17
ATOM 6516 C C . VAL A 1 10 ? -2.511 -1.406 -1.690 1.00 0.00 10 VAL A C 17
ATOM 6517 O O . VAL A 1 10 ? -2.346 -1.735 -0.510 1.00 0.00 10 VAL A O 17
ATOM 6530 N N . CYS A 1 11 ? -3.132 -2.143 -2.560 1.00 0.00 11 CYS A N 17
ATOM 6531 C CA . CYS A 1 11 ? -3.625 -3.444 -2.225 1.00 0.00 11 CYS A CA 17
ATOM 6532 C C . CYS A 1 11 ? -2.678 -4.516 -2.712 1.00 0.00 11 CYS A C 17
ATOM 6533 O O . CYS A 1 11 ? -2.424 -4.649 -3.909 1.00 0.00 11 CYS A O 17
ATOM 6540 N N . ARG A 1 12 ? -2.125 -5.231 -1.786 1.00 0.00 12 ARG A N 17
ATOM 6541 C CA . ARG A 1 12 ? -1.199 -6.277 -2.044 1.00 0.00 12 ARG A CA 17
ATOM 6542 C C . ARG A 1 12 ? -1.307 -7.244 -0.862 1.00 0.00 12 ARG A C 17
ATOM 6543 O O . ARG A 1 12 ? -1.346 -6.791 0.279 1.00 0.00 12 ARG A O 17
ATOM 6564 N N . PRO A 1 13 ? -1.403 -8.568 -1.102 1.00 0.00 13 PRO A N 17
ATOM 6565 C CA . PRO A 1 13 ? -1.492 -9.565 -0.014 1.00 0.00 13 PRO A CA 17
ATOM 6566 C C . PRO A 1 13 ? -0.279 -9.497 0.912 1.00 0.00 13 PRO A C 17
ATOM 6567 O O . PRO A 1 13 ? -0.381 -9.732 2.115 1.00 0.00 13 PRO A O 17
ATOM 6578 N N . ASP A 1 14 ? 0.859 -9.157 0.331 1.00 0.00 14 ASP A N 17
ATOM 6579 C CA . ASP A 1 14 ? 2.097 -8.971 1.066 1.00 0.00 14 ASP A CA 17
ATOM 6580 C C . ASP A 1 14 ? 2.082 -7.588 1.698 1.00 0.00 14 ASP A C 17
ATOM 6581 O O . ASP A 1 14 ? 2.208 -6.580 0.981 1.00 0.00 14 ASP A O 17
ATOM 6590 N N . PRO A 1 15 ? 1.941 -7.497 3.039 1.00 0.00 15 PRO A N 17
ATOM 6591 C CA . PRO A 1 15 ? 1.815 -6.209 3.736 1.00 0.00 15 PRO A CA 17
ATOM 6592 C C . PRO A 1 15 ? 3.034 -5.308 3.542 1.00 0.00 15 PRO A C 17
ATOM 6593 O O . PRO A 1 15 ? 2.900 -4.100 3.335 1.00 0.00 15 PRO A O 17
ATOM 6604 N N . GLU A 1 16 ? 4.214 -5.899 3.550 1.00 0.00 16 GLU A N 17
ATOM 6605 C CA . GLU A 1 16 ? 5.431 -5.134 3.414 1.00 0.00 16 GLU A CA 17
ATOM 6606 C C . GLU A 1 16 ? 5.646 -4.686 1.993 1.00 0.00 16 GLU A C 17
ATOM 6607 O O . GLU A 1 16 ? 6.286 -3.666 1.753 1.00 0.00 16 GLU A O 17
ATOM 6619 N N . GLU A 1 17 ? 5.100 -5.420 1.046 1.00 0.00 17 GLU A N 17
ATOM 6620 C CA . GLU A 1 17 ? 5.199 -4.998 -0.336 1.00 0.00 17 GLU A CA 17
ATOM 6621 C C . GLU A 1 17 ? 4.240 -3.846 -0.567 1.00 0.00 17 GLU A C 17
ATOM 6622 O O . GLU A 1 17 ? 4.571 -2.883 -1.259 1.00 0.00 17 GLU A O 17
ATOM 6634 N N . ALA A 1 18 ? 3.073 -3.927 0.068 1.00 0.00 18 ALA A N 17
ATOM 6635 C CA . ALA A 1 18 ? 2.089 -2.862 0.007 1.00 0.00 18 ALA A CA 17
ATOM 6636 C C . ALA A 1 18 ? 2.698 -1.583 0.565 1.00 0.00 18 ALA A C 17
ATOM 6637 O O . ALA A 1 18 ? 2.666 -0.535 -0.071 1.00 0.00 18 ALA A O 17
ATOM 6644 N N . ARG A 1 19 ? 3.306 -1.706 1.732 1.00 0.00 19 ARG A N 17
ATOM 6645 C CA . ARG A 1 19 ? 3.967 -0.593 2.393 1.00 0.00 19 ARG A CA 17
ATOM 6646 C C . ARG A 1 19 ? 5.133 -0.051 1.582 1.00 0.00 19 ARG A C 17
ATOM 6647 O O . ARG A 1 19 ? 5.317 1.152 1.503 1.00 0.00 19 ARG A O 17
ATOM 6668 N N . ARG A 1 20 ? 5.894 -0.938 0.962 1.00 0.00 20 ARG A N 17
ATOM 6669 C CA . ARG A 1 20 ? 7.061 -0.538 0.186 1.00 0.00 20 ARG A CA 17
ATOM 6670 C C . ARG A 1 20 ? 6.659 0.318 -1.009 1.00 0.00 20 ARG A C 17
ATOM 6671 O O . ARG A 1 20 ? 7.307 1.313 -1.318 1.00 0.00 20 ARG A O 17
ATOM 6692 N N . GLU A 1 21 ? 5.601 -0.065 -1.676 1.00 0.00 21 GLU A N 17
ATOM 6693 C CA . GLU A 1 21 ? 5.144 0.690 -2.818 1.00 0.00 21 GLU A CA 17
ATOM 6694 C C . GLU A 1 21 ? 4.445 1.965 -2.346 1.00 0.00 21 GLU A C 17
ATOM 6695 O O . GLU A 1 21 ? 4.532 3.018 -2.982 1.00 0.00 21 GLU A O 17
ATOM 6707 N N . ALA A 1 22 ? 3.782 1.871 -1.210 1.00 0.00 22 ALA A N 17
ATOM 6708 C CA . ALA A 1 22 ? 3.064 2.994 -0.646 1.00 0.00 22 ALA A CA 17
ATOM 6709 C C . ALA A 1 22 ? 3.997 4.087 -0.164 1.00 0.00 22 ALA A C 17
ATOM 6710 O O . ALA A 1 22 ? 3.764 5.255 -0.451 1.00 0.00 22 ALA A O 17
ATOM 6717 N N . GLU A 1 23 ? 5.076 3.704 0.534 1.00 0.00 23 GLU A N 17
ATOM 6718 C CA . GLU A 1 23 ? 6.026 4.652 1.162 1.00 0.00 23 GLU A CA 17
ATOM 6719 C C . GLU A 1 23 ? 6.600 5.664 0.170 1.00 0.00 23 GLU A C 17
ATOM 6720 O O . GLU A 1 23 ? 6.944 6.782 0.553 1.00 0.00 23 GLU A O 17
ATOM 6732 N N . GLU A 1 24 ? 6.667 5.283 -1.107 1.00 0.00 24 GLU A N 17
ATOM 6733 C CA . GLU A 1 24 ? 7.175 6.169 -2.151 1.00 0.00 24 GLU A CA 17
ATOM 6734 C C . GLU A 1 24 ? 6.269 7.386 -2.335 1.00 0.00 24 GLU A C 17
ATOM 6735 O O . GLU A 1 24 ? 6.713 8.440 -2.785 1.00 0.00 24 GLU A O 17
ATOM 6747 N N . ARG A 1 25 ? 5.001 7.243 -1.998 1.00 0.00 25 ARG A N 17
ATOM 6748 C CA . ARG A 1 25 ? 4.073 8.362 -2.094 1.00 0.00 25 ARG A CA 17
ATOM 6749 C C . ARG A 1 25 ? 3.581 8.785 -0.722 1.00 0.00 25 ARG A C 17
ATOM 6750 O O . ARG A 1 25 ? 3.308 9.956 -0.484 1.00 0.00 25 ARG A O 17
ATOM 6771 N N . CYS A 1 26 ? 3.499 7.837 0.170 1.00 0.00 26 CYS A N 17
ATOM 6772 C CA . CYS A 1 26 ? 3.063 8.058 1.532 1.00 0.00 26 CYS A CA 17
ATOM 6773 C C . CYS A 1 26 ? 4.201 8.652 2.354 1.00 0.00 26 CYS A C 17
ATOM 6774 O O . CYS A 1 26 ? 4.974 7.930 2.985 1.00 0.00 26 CYS A O 17
ATOM 6784 N N . THR A 1 1 ? -3.639 -6.295 3.673 1.00 0.00 1 THR A N 18
ATOM 6785 C CA . THR A 1 1 ? -3.915 -6.305 2.263 1.00 0.00 1 THR A CA 18
ATOM 6786 C C . THR A 1 1 ? -3.873 -4.871 1.691 1.00 0.00 1 THR A C 18
ATOM 6787 O O . THR A 1 1 ? -3.051 -4.572 0.822 1.00 0.00 1 THR A O 18
ATOM 6800 N N . CYS A 1 2 ? -4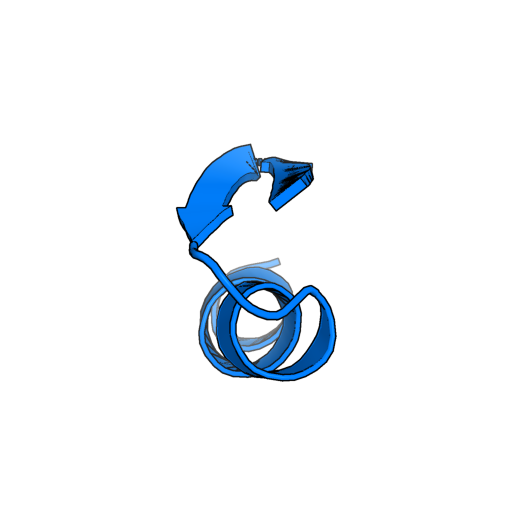.724 -3.988 2.195 1.00 0.00 2 CYS A N 18
ATOM 6801 C CA . CYS A 1 2 ? -4.796 -2.634 1.680 1.00 0.00 2 CYS A CA 18
ATOM 6802 C C . CYS A 1 2 ? -4.401 -1.608 2.732 1.00 0.00 2 CYS A C 18
ATOM 6803 O O . CYS A 1 2 ? -5.071 -1.469 3.772 1.00 0.00 2 CYS A O 18
ATOM 6810 N N . VAL A 1 3 ? -3.315 -0.921 2.480 1.00 0.00 3 VAL A N 18
ATOM 6811 C CA . VAL A 1 3 ? -2.881 0.179 3.319 1.00 0.00 3 VAL A CA 18
ATOM 6812 C C . VAL A 1 3 ? -3.307 1.473 2.637 1.00 0.00 3 VAL A C 18
ATOM 6813 O O . VAL A 1 3 ? -3.578 1.466 1.432 1.00 0.00 3 VAL A O 18
ATOM 6826 N N . GLU A 1 4 ? -3.363 2.558 3.357 1.00 0.00 4 GLU A N 18
ATOM 6827 C CA . GLU A 1 4 ? -3.865 3.788 2.785 1.00 0.00 4 GLU A CA 18
ATOM 6828 C C . GLU A 1 4 ? -2.922 4.949 3.061 1.00 0.00 4 GLU A C 18
ATOM 6829 O O . GLU A 1 4 ? -2.512 5.161 4.201 1.00 0.00 4 GLU A O 18
ATOM 6841 N N . CYS A 1 5 ? -2.577 5.682 2.025 1.00 0.00 5 CYS A N 18
ATOM 6842 C CA . CYS A 1 5 ? -1.723 6.838 2.157 1.00 0.00 5 CYS A CA 18
ATOM 6843 C C . CYS A 1 5 ? -2.160 7.954 1.204 1.00 0.00 5 CYS A C 18
ATOM 6844 O O . CYS A 1 5 ? -2.035 7.827 -0.024 1.00 0.00 5 CYS A O 18
ATOM 6875 N N . VAL A 1 8 ? -4.370 7.357 -1.783 1.00 0.00 8 VAL A N 18
ATOM 6876 C CA . VAL A 1 8 ? -3.831 6.248 -2.516 1.00 0.00 8 VAL A CA 18
ATOM 6877 C C . VAL A 1 8 ? -3.838 5.019 -1.632 1.00 0.00 8 VAL A C 18
ATOM 6878 O O . VAL A 1 8 ? -3.187 5.002 -0.581 1.00 0.00 8 VAL A O 18
ATOM 6891 N N . LYS A 1 9 ? -4.596 4.029 -2.003 1.00 0.00 9 LYS A N 18
ATOM 6892 C CA . LYS A 1 9 ? -4.581 2.800 -1.275 1.00 0.00 9 LYS A CA 18
ATOM 6893 C C . LYS A 1 9 ? -3.697 1.811 -1.997 1.00 0.00 9 LYS A C 18
ATOM 6894 O O . LYS A 1 9 ? -3.711 1.730 -3.229 1.00 0.00 9 LYS A O 18
ATOM 6913 N N . VAL A 1 10 ? -2.913 1.102 -1.254 1.00 0.00 10 VAL A N 18
ATOM 6914 C CA . VAL A 1 10 ? -2.019 0.141 -1.821 1.00 0.00 10 VAL A CA 18
ATOM 6915 C C . VAL A 1 10 ? -2.471 -1.233 -1.391 1.00 0.00 10 VAL A C 18
ATOM 6916 O O . VAL A 1 10 ? -2.388 -1.581 -0.203 1.00 0.00 10 VAL A O 18
ATOM 6929 N N . CYS A 1 11 ? -2.988 -1.980 -2.317 1.00 0.00 11 CYS A N 18
ATOM 6930 C CA . CYS A 1 11 ? -3.471 -3.297 -2.033 1.00 0.00 11 CYS A CA 18
ATOM 6931 C C . CYS A 1 11 ? -2.518 -4.329 -2.577 1.00 0.00 11 CYS A C 18
ATOM 6932 O O . CYS A 1 11 ? -2.395 -4.520 -3.786 1.00 0.00 11 CYS A O 18
ATOM 6939 N N . ARG A 1 12 ? -1.837 -4.984 -1.697 1.00 0.00 12 ARG A N 18
ATOM 6940 C CA . ARG A 1 12 ? -0.913 -6.008 -2.058 1.00 0.00 12 ARG A CA 18
ATOM 6941 C C . ARG A 1 12 ? -1.147 -7.205 -1.180 1.00 0.00 12 ARG A C 18
ATOM 6942 O O . ARG A 1 12 ? -1.513 -7.045 -0.009 1.00 0.00 12 ARG A O 18
ATOM 6963 N N . PRO A 1 13 ? -1.000 -8.415 -1.741 1.00 0.00 13 PRO A N 18
ATOM 6964 C CA . PRO A 1 13 ? -1.130 -9.664 -0.989 1.00 0.00 13 PRO A CA 18
ATOM 6965 C C . PRO A 1 13 ? -0.230 -9.653 0.241 1.00 0.00 13 PRO A C 18
ATOM 6966 O O . PRO A 1 13 ? -0.668 -9.941 1.352 1.00 0.00 13 PRO A O 18
ATOM 6977 N N . ASP A 1 14 ? 1.014 -9.276 0.044 1.00 0.00 14 ASP A N 18
ATOM 6978 C CA . ASP A 1 14 ? 1.945 -9.173 1.143 1.00 0.00 14 ASP A CA 18
ATOM 6979 C C . ASP A 1 14 ? 2.010 -7.758 1.653 1.00 0.00 14 ASP A C 18
ATOM 6980 O O . ASP A 1 14 ? 2.120 -6.808 0.857 1.00 0.00 14 ASP A O 18
ATOM 6989 N N . PRO A 1 15 ? 1.979 -7.576 2.994 1.00 0.00 15 PRO A N 18
ATOM 6990 C CA . PRO A 1 15 ? 2.095 -6.250 3.620 1.00 0.00 15 PRO A CA 18
ATOM 6991 C C . PRO A 1 15 ? 3.458 -5.641 3.307 1.00 0.00 15 PRO A C 18
ATOM 6992 O O . PRO A 1 15 ? 3.630 -4.429 3.323 1.00 0.00 15 PRO A O 18
ATOM 7003 N N . GLU A 1 16 ? 4.401 -6.527 2.999 1.00 0.00 16 GLU A N 18
ATOM 7004 C CA . GLU A 1 16 ? 5.737 -6.191 2.562 1.00 0.00 16 GLU A CA 18
ATOM 7005 C C . GLU A 1 16 ? 5.670 -5.209 1.393 1.00 0.00 16 GLU A C 18
ATOM 7006 O O . GLU A 1 16 ? 6.162 -4.074 1.475 1.00 0.00 16 GLU A O 18
ATOM 7018 N N . GLU A 1 17 ? 5.001 -5.644 0.339 1.00 0.00 17 GLU A N 18
ATOM 7019 C CA . GLU A 1 17 ? 4.888 -4.887 -0.883 1.00 0.00 17 GLU A CA 18
ATOM 7020 C C . GLU A 1 17 ? 4.008 -3.675 -0.657 1.00 0.00 17 GLU A C 18
ATOM 7021 O O . GLU A 1 17 ? 4.316 -2.580 -1.127 1.00 0.00 17 GLU A O 18
ATOM 7033 N N . ALA A 1 18 ? 2.932 -3.884 0.102 1.00 0.00 18 ALA A N 18
ATOM 7034 C CA . ALA A 1 18 ? 1.969 -2.835 0.419 1.00 0.00 18 ALA A CA 18
ATOM 7035 C C . ALA A 1 18 ? 2.655 -1.648 1.069 1.00 0.00 18 ALA A C 18
ATOM 7036 O O . ALA A 1 18 ? 2.571 -0.529 0.574 1.00 0.00 18 ALA A O 18
ATOM 7043 N N . ARG A 1 19 ? 3.375 -1.910 2.145 1.00 0.00 19 ARG A N 18
ATOM 7044 C CA . ARG A 1 19 ? 4.091 -0.873 2.867 1.00 0.00 19 ARG A CA 18
ATOM 7045 C C . ARG A 1 19 ? 5.191 -0.275 2.020 1.00 0.00 19 ARG A C 18
ATOM 7046 O O . ARG A 1 19 ? 5.349 0.936 1.990 1.00 0.00 19 ARG A O 18
ATOM 7067 N N . ARG A 1 20 ? 5.914 -1.139 1.305 1.00 0.00 20 ARG A N 18
ATOM 7068 C CA . ARG A 1 20 ? 7.000 -0.735 0.405 1.00 0.00 20 ARG A CA 18
ATOM 7069 C C . ARG A 1 20 ? 6.520 0.364 -0.541 1.00 0.00 20 ARG A C 18
ATOM 7070 O O . ARG A 1 20 ? 7.082 1.463 -0.595 1.00 0.00 20 ARG A O 18
ATOM 7091 N N . GLU A 1 21 ? 5.457 0.076 -1.235 1.00 0.00 21 GLU A N 18
ATOM 7092 C CA . GLU A 1 21 ? 4.923 0.979 -2.205 1.00 0.00 21 GLU A CA 18
ATOM 7093 C C . GLU A 1 21 ? 4.213 2.156 -1.544 1.00 0.00 21 GLU A C 18
ATOM 7094 O O . GLU A 1 21 ? 4.216 3.257 -2.080 1.00 0.00 21 GLU A O 18
ATOM 7106 N N . ALA A 1 22 ? 3.649 1.935 -0.361 1.00 0.00 22 ALA A N 18
ATOM 7107 C CA . ALA A 1 22 ? 2.996 3.000 0.390 1.00 0.00 22 ALA A CA 18
ATOM 7108 C C . ALA A 1 22 ? 3.990 4.086 0.765 1.00 0.00 22 ALA A C 18
ATOM 7109 O O . ALA A 1 22 ? 3.712 5.259 0.571 1.00 0.00 22 ALA A O 18
ATOM 7116 N N . GLU A 1 23 ? 5.170 3.681 1.241 1.00 0.00 23 GLU A N 18
ATOM 7117 C CA . GLU A 1 23 ? 6.232 4.621 1.645 1.00 0.00 23 GLU A CA 18
ATOM 7118 C C . GLU A 1 23 ? 6.614 5.561 0.504 1.00 0.00 23 GLU A C 18
ATOM 7119 O O . GLU A 1 23 ? 6.950 6.725 0.735 1.00 0.00 23 GLU A O 18
ATOM 7131 N N . GLU A 1 24 ? 6.540 5.065 -0.713 1.00 0.00 24 GLU A N 18
ATOM 7132 C CA . GLU A 1 24 ? 6.881 5.858 -1.875 1.00 0.00 24 GLU A CA 18
ATOM 7133 C C . GLU A 1 24 ? 5.705 6.691 -2.375 1.00 0.00 24 GLU A C 18
ATOM 7134 O O . GLU A 1 24 ? 5.896 7.671 -3.095 1.00 0.00 24 GLU A O 18
ATOM 7146 N N . ARG A 1 25 ? 4.499 6.310 -1.995 1.00 0.00 25 ARG A N 18
ATOM 7147 C CA . ARG A 1 25 ? 3.314 7.083 -2.356 1.00 0.00 25 ARG A CA 18
ATOM 7148 C C . ARG A 1 25 ? 3.124 8.198 -1.348 1.00 0.00 25 ARG A C 18
ATOM 7149 O O . ARG A 1 25 ? 2.465 9.200 -1.620 1.00 0.00 25 ARG A O 18
ATOM 7170 N N . CYS A 1 26 ? 3.677 7.992 -0.177 1.00 0.00 26 CYS A N 18
ATOM 7171 C CA . CYS A 1 26 ? 3.680 8.974 0.882 1.00 0.00 26 CYS A CA 18
ATOM 7172 C C . CYS A 1 26 ? 4.767 10.010 0.612 1.00 0.00 26 CYS A C 18
ATOM 7173 O O . CYS A 1 26 ? 5.950 9.787 0.908 1.00 0.00 26 CYS A O 18
ATOM 7183 N N . THR A 1 1 ? -4.093 -6.279 3.364 1.00 0.00 1 THR A N 19
ATOM 7184 C CA . THR A 1 1 ? -3.363 -6.226 2.105 1.00 0.00 1 THR A CA 19
ATOM 7185 C C . THR A 1 1 ? -3.390 -4.822 1.502 1.00 0.00 1 THR A C 19
ATOM 7186 O O . THR A 1 1 ? -2.524 -4.463 0.696 1.00 0.00 1 THR A O 19
ATOM 7199 N N . CYS A 1 2 ? -4.369 -4.034 1.883 1.00 0.00 2 CYS A N 19
ATOM 7200 C CA . CYS A 1 2 ? -4.484 -2.691 1.397 1.00 0.00 2 CYS A CA 19
ATOM 7201 C C . CYS A 1 2 ? -4.025 -1.727 2.455 1.00 0.00 2 CYS A C 19
ATOM 7202 O O . CYS A 1 2 ? -4.547 -1.716 3.578 1.00 0.00 2 CYS A O 19
ATOM 7209 N N . VAL A 1 3 ? -3.016 -0.979 2.140 1.00 0.00 3 VAL A N 19
ATOM 7210 C CA . VAL A 1 3 ? -2.563 0.060 3.013 1.00 0.00 3 VAL A CA 19
ATOM 7211 C C . VAL A 1 3 ? -3.037 1.374 2.446 1.00 0.00 3 VAL A C 19
ATOM 7212 O O . VAL A 1 3 ? -3.121 1.535 1.223 1.00 0.00 3 VAL A O 19
ATOM 7225 N N . GLU A 1 4 ? -3.377 2.277 3.286 1.00 0.00 4 GLU A N 19
ATOM 7226 C CA . GLU A 1 4 ? -3.885 3.535 2.849 1.00 0.00 4 GLU A CA 19
ATOM 7227 C C . GLU A 1 4 ? -2.879 4.603 3.121 1.00 0.00 4 GLU A C 19
ATOM 7228 O O . GLU A 1 4 ? -2.420 4.762 4.246 1.00 0.00 4 GLU A O 19
ATOM 7240 N N . CYS A 1 5 ? -2.500 5.291 2.098 1.00 0.00 5 CYS A N 19
ATOM 7241 C CA . CYS A 1 5 ? -1.552 6.345 2.217 1.00 0.00 5 CYS A CA 19
ATOM 7242 C C . CYS A 1 5 ? -2.034 7.476 1.350 1.00 0.00 5 CYS A C 19
ATOM 7243 O O . CYS A 1 5 ? -2.324 7.273 0.165 1.00 0.00 5 CYS A O 19
ATOM 7274 N N . VAL A 1 8 ? -5.057 7.053 -0.922 1.00 0.00 8 VAL A N 19
ATOM 7275 C CA . VAL A 1 8 ? -4.826 6.031 -1.917 1.00 0.00 8 VAL A CA 19
ATOM 7276 C C . VAL A 1 8 ? -4.617 4.694 -1.224 1.00 0.00 8 VAL A C 19
ATOM 7277 O O . VAL A 1 8 ? -3.812 4.593 -0.295 1.00 0.00 8 VAL A O 19
ATOM 7290 N N . LYS A 1 9 ? -5.365 3.693 -1.625 1.00 0.00 9 LYS A N 19
ATOM 7291 C CA . LYS A 1 9 ? -5.193 2.383 -1.068 1.00 0.00 9 LYS A CA 19
ATOM 7292 C C . LYS A 1 9 ? -4.304 1.557 -1.992 1.00 0.00 9 LYS A C 19
ATOM 7293 O O . LYS A 1 9 ? -4.581 1.417 -3.187 1.00 0.00 9 LYS A O 19
ATOM 7312 N N . VAL A 1 10 ? -3.230 1.070 -1.464 1.00 0.00 10 VAL A N 19
ATOM 7313 C CA . VAL A 1 10 ? -2.329 0.225 -2.211 1.00 0.00 10 VAL A CA 19
ATOM 7314 C C . VAL A 1 10 ? -2.555 -1.199 -1.748 1.00 0.00 10 VAL A C 19
ATOM 7315 O O . VAL A 1 10 ? -2.307 -1.524 -0.583 1.00 0.00 10 VAL A O 19
ATOM 7328 N N . CYS A 1 11 ? -3.073 -2.019 -2.622 1.00 0.00 11 CYS A N 19
ATOM 7329 C CA . CYS A 1 11 ? -3.396 -3.381 -2.273 1.00 0.00 11 CYS A CA 19
ATOM 7330 C C . CYS A 1 11 ? -2.409 -4.341 -2.893 1.00 0.00 11 CYS A C 19
ATOM 7331 O O . CYS A 1 11 ? -2.359 -4.503 -4.112 1.00 0.00 11 CYS A O 19
ATOM 7338 N N . ARG A 1 12 ? -1.602 -4.951 -2.061 1.00 0.00 12 ARG A N 19
ATOM 7339 C CA . ARG A 1 12 ? -0.624 -5.925 -2.499 1.00 0.00 12 ARG A CA 19
ATOM 7340 C C . ARG A 1 12 ? -0.791 -7.173 -1.650 1.00 0.00 12 ARG A C 19
ATOM 7341 O O . ARG A 1 12 ? -1.314 -7.076 -0.541 1.00 0.00 12 ARG A O 19
ATOM 7362 N N . PRO A 1 13 ? -0.372 -8.364 -2.152 1.00 0.00 13 PRO A N 19
ATOM 7363 C CA . PRO A 1 13 ? -0.509 -9.650 -1.425 1.00 0.00 13 PRO A CA 19
ATOM 7364 C C . PRO A 1 13 ? 0.105 -9.606 -0.019 1.00 0.00 13 PRO A C 19
ATOM 7365 O O . PRO A 1 13 ? -0.448 -10.163 0.948 1.00 0.00 13 PRO A O 19
ATOM 7376 N N . ASP A 1 14 ? 1.231 -8.954 0.087 1.00 0.00 14 ASP A N 19
ATOM 7377 C CA . ASP A 1 14 ? 1.901 -8.792 1.349 1.00 0.00 14 ASP A CA 19
ATOM 7378 C C . ASP A 1 14 ? 1.681 -7.398 1.851 1.00 0.00 14 ASP A C 19
ATOM 7379 O O . ASP A 1 14 ? 1.840 -6.438 1.088 1.00 0.00 14 ASP A O 19
ATOM 7388 N N . PRO A 1 15 ? 1.321 -7.239 3.132 1.00 0.00 15 PRO A N 19
ATOM 7389 C CA . PRO A 1 15 ? 1.128 -5.916 3.734 1.00 0.00 15 PRO A CA 19
ATOM 7390 C C . PRO A 1 15 ? 2.429 -5.110 3.692 1.00 0.00 15 PRO A C 19
ATOM 7391 O O . PRO A 1 15 ? 2.419 -3.894 3.541 1.00 0.00 15 PRO A O 19
ATOM 7402 N N . GLU A 1 16 ? 3.545 -5.828 3.778 1.00 0.00 16 GLU A N 19
ATOM 7403 C CA . GLU A 1 16 ? 4.873 -5.240 3.735 1.00 0.00 16 GLU A CA 19
ATOM 7404 C C . GLU A 1 16 ? 5.150 -4.668 2.351 1.00 0.00 16 GLU A C 19
ATOM 7405 O O . GLU A 1 16 ? 5.711 -3.579 2.216 1.00 0.00 16 GLU A O 19
ATOM 7417 N N . GLU A 1 17 ? 4.725 -5.402 1.331 1.00 0.00 17 GLU A N 19
ATOM 7418 C CA . GLU A 1 17 ? 4.935 -5.009 -0.052 1.00 0.00 17 GLU A CA 19
ATOM 7419 C C . GLU A 1 17 ? 4.086 -3.785 -0.356 1.00 0.00 17 GLU A C 19
ATOM 7420 O O . GLU A 1 17 ? 4.543 -2.829 -1.002 1.00 0.00 17 GLU A O 19
ATOM 7432 N N . ALA A 1 18 ? 2.864 -3.814 0.148 1.00 0.00 18 ALA A N 19
ATOM 7433 C CA . ALA A 1 18 ? 1.928 -2.726 -0.010 1.00 0.00 18 ALA A CA 19
ATOM 7434 C C . ALA A 1 18 ? 2.459 -1.473 0.657 1.00 0.00 18 ALA A C 19
ATOM 7435 O O . ALA A 1 18 ? 2.495 -0.400 0.042 1.00 0.00 18 ALA A O 19
ATOM 7442 N N . ARG A 1 19 ? 2.896 -1.623 1.912 1.00 0.00 19 ARG A N 19
ATOM 7443 C CA . ARG A 1 19 ? 3.427 -0.517 2.703 1.00 0.00 19 ARG A CA 19
ATOM 7444 C C . ARG A 1 19 ? 4.603 0.108 1.986 1.00 0.00 19 ARG A C 19
ATOM 7445 O O . ARG A 1 19 ? 4.687 1.320 1.881 1.00 0.00 19 ARG A O 19
ATOM 7466 N N . ARG A 1 20 ? 5.488 -0.757 1.482 1.00 0.00 20 ARG A N 19
ATOM 7467 C CA . ARG A 1 20 ? 6.686 -0.369 0.742 1.00 0.00 20 ARG A CA 19
ATOM 7468 C C . ARG A 1 20 ? 6.351 0.629 -0.343 1.00 0.00 20 ARG A C 19
ATOM 7469 O O . ARG A 1 20 ? 6.831 1.756 -0.337 1.00 0.00 20 ARG A O 19
ATOM 7490 N N . GLU A 1 21 ? 5.490 0.216 -1.240 1.00 0.00 21 GLU A N 19
ATOM 7491 C CA . GLU A 1 21 ? 5.140 1.026 -2.377 1.00 0.00 21 GLU A CA 19
ATOM 7492 C C . GLU A 1 21 ? 4.379 2.275 -1.971 1.00 0.00 21 GLU A C 19
ATOM 7493 O O . GLU A 1 21 ? 4.585 3.334 -2.542 1.00 0.00 21 GLU A O 19
ATOM 7505 N N . ALA A 1 22 ? 3.554 2.162 -0.945 1.00 0.00 22 ALA A N 19
ATOM 7506 C CA . ALA A 1 22 ? 2.804 3.298 -0.446 1.00 0.00 22 ALA A CA 19
ATOM 7507 C C . ALA A 1 22 ? 3.733 4.375 0.123 1.00 0.00 22 ALA A C 19
ATOM 7508 O O . ALA A 1 22 ? 3.646 5.539 -0.257 1.00 0.00 22 ALA A O 19
ATOM 7515 N N . GLU A 1 23 ? 4.655 3.977 0.985 1.00 0.00 23 GLU A N 19
ATOM 7516 C CA . GLU A 1 23 ? 5.547 4.936 1.634 1.00 0.00 23 GLU A CA 19
ATOM 7517 C C . GLU A 1 23 ? 6.583 5.486 0.659 1.00 0.00 23 GLU A C 19
ATOM 7518 O O . GLU A 1 23 ? 7.030 6.617 0.804 1.00 0.00 23 GLU A O 19
ATOM 7530 N N . GLU A 1 24 ? 6.967 4.694 -0.328 1.00 0.00 24 GLU A N 19
ATOM 7531 C CA . GLU A 1 24 ? 7.887 5.170 -1.352 1.00 0.00 24 GLU A CA 19
ATOM 7532 C C . GLU A 1 24 ? 7.173 6.118 -2.312 1.00 0.00 24 GLU A C 19
ATOM 7533 O O . GLU A 1 24 ? 7.797 6.949 -2.970 1.00 0.00 24 GLU A O 19
ATOM 7545 N N . ARG A 1 25 ? 5.871 5.981 -2.390 1.00 0.00 25 ARG A N 19
ATOM 7546 C CA . ARG A 1 25 ? 5.049 6.858 -3.190 1.00 0.00 25 ARG A CA 19
ATOM 7547 C C . ARG A 1 25 ? 4.850 8.168 -2.443 1.00 0.00 25 ARG A C 19
ATOM 7548 O O . ARG A 1 25 ? 5.215 9.233 -2.932 1.00 0.00 25 ARG A O 19
ATOM 7569 N N . CYS A 1 26 ? 4.300 8.060 -1.249 1.00 0.00 26 CYS A N 19
ATOM 7570 C CA . CYS A 1 26 ? 4.012 9.196 -0.390 1.00 0.00 26 CYS A CA 19
ATOM 7571 C C . CYS A 1 26 ? 5.299 9.901 0.041 1.00 0.00 26 CYS A C 19
ATOM 7572 O O . CYS A 1 26 ? 5.638 10.964 -0.474 1.00 0.00 26 CYS A O 19
ATOM 7582 N N . THR A 1 1 ? -4.731 -6.905 2.709 1.00 0.00 1 THR A N 20
ATOM 7583 C CA . THR A 1 1 ? -3.994 -6.820 1.454 1.00 0.00 1 THR A CA 20
ATOM 7584 C C . THR A 1 1 ? -3.833 -5.345 0.976 1.00 0.00 1 THR A C 20
ATOM 7585 O O . THR A 1 1 ? -2.933 -5.042 0.188 1.00 0.00 1 THR A O 20
ATOM 7598 N N . CYS A 1 2 ? -4.673 -4.435 1.457 1.00 0.00 2 CYS A N 20
ATOM 7599 C CA . CYS A 1 2 ? -4.608 -3.045 1.026 1.00 0.00 2 CYS A CA 20
ATOM 7600 C C . CYS A 1 2 ? -4.319 -2.126 2.204 1.00 0.00 2 CYS A C 20
ATOM 7601 O O . CYS A 1 2 ? -4.923 -2.267 3.276 1.00 0.00 2 CYS A O 20
ATOM 7608 N N . VAL A 1 3 ? -3.387 -1.224 2.026 1.00 0.00 3 VAL A N 20
ATOM 7609 C CA . VAL A 1 3 ? -3.041 -0.266 3.058 1.00 0.00 3 VAL A CA 20
ATOM 7610 C C . VAL A 1 3 ? -3.336 1.142 2.568 1.00 0.00 3 VAL A C 20
ATOM 7611 O O . VAL A 1 3 ? -3.470 1.372 1.347 1.00 0.00 3 VAL A O 20
ATOM 7624 N N . GLU A 1 4 ? -3.422 2.069 3.491 1.00 0.00 4 GLU A N 20
ATOM 7625 C CA . GLU A 1 4 ? -3.709 3.440 3.163 1.00 0.00 4 GLU A CA 20
ATOM 7626 C C . GLU A 1 4 ? -2.466 4.287 3.366 1.00 0.00 4 GLU A C 20
ATOM 7627 O O . GLU A 1 4 ? -1.753 4.126 4.362 1.00 0.00 4 GLU A O 20
ATOM 7639 N N . CYS A 1 5 ? -2.187 5.140 2.427 1.00 0.00 5 CYS A N 20
ATOM 7640 C CA . CYS A 1 5 ? -1.130 6.118 2.563 1.00 0.00 5 CYS A CA 20
ATOM 7641 C C . CYS A 1 5 ? -1.641 7.422 2.007 1.00 0.00 5 CYS A C 20
ATOM 7642 O O . CYS A 1 5 ? -1.745 7.582 0.792 1.00 0.00 5 CYS A O 20
ATOM 7673 N N . VAL A 1 8 ? -4.271 7.293 -0.640 1.00 0.00 8 VAL A N 20
ATOM 7674 C CA . VAL A 1 8 ? -3.881 6.353 -1.658 1.00 0.00 8 VAL A CA 20
ATOM 7675 C C . VAL A 1 8 ? -3.959 4.949 -1.083 1.00 0.00 8 VAL A C 20
ATOM 7676 O O . VAL A 1 8 ? -3.395 4.677 -0.018 1.00 0.00 8 VAL A O 20
ATOM 7689 N N . LYS A 1 9 ? -4.686 4.088 -1.745 1.00 0.00 9 LYS A N 20
ATOM 7690 C CA . LYS A 1 9 ? -4.835 2.731 -1.303 1.00 0.00 9 LYS A CA 20
ATOM 7691 C C . LYS A 1 9 ? -3.992 1.810 -2.174 1.00 0.00 9 LYS A C 20
ATOM 7692 O O . LYS A 1 9 ? -4.147 1.765 -3.405 1.00 0.00 9 LYS A O 20
ATOM 7711 N N . VAL A 1 10 ? -3.079 1.117 -1.566 1.00 0.00 10 VAL A N 20
ATOM 7712 C CA . VAL A 1 10 ? -2.220 0.222 -2.297 1.00 0.00 10 VAL A CA 20
ATOM 7713 C C . VAL A 1 10 ? -2.483 -1.196 -1.860 1.00 0.00 10 VAL A C 20
ATOM 7714 O O . VAL A 1 10 ? -2.525 -1.487 -0.661 1.00 0.00 10 VAL A O 20
ATOM 7727 N N . CYS A 1 11 ? -2.678 -2.049 -2.816 1.00 0.00 11 CYS A N 20
ATOM 7728 C CA . CYS A 1 11 ? -2.986 -3.416 -2.574 1.00 0.00 11 CYS A CA 20
ATOM 7729 C C . CYS A 1 11 ? -1.871 -4.309 -3.098 1.00 0.00 11 CYS A C 20
ATOM 7730 O O . CYS A 1 11 ? -1.479 -4.216 -4.254 1.00 0.00 11 CYS A O 20
ATOM 7737 N N . ARG A 1 12 ? -1.337 -5.126 -2.221 1.00 0.00 12 ARG A N 20
ATOM 7738 C CA . ARG A 1 12 ? -0.298 -6.089 -2.537 1.00 0.00 12 ARG A CA 20
ATOM 7739 C C . ARG A 1 12 ? -0.557 -7.329 -1.704 1.00 0.00 12 ARG A C 20
ATOM 7740 O O . ARG A 1 12 ? -1.259 -7.239 -0.693 1.00 0.00 12 ARG A O 20
ATOM 7761 N N . PRO A 1 13 ? -0.028 -8.504 -2.101 1.00 0.00 13 PRO A N 20
ATOM 7762 C CA . PRO A 1 13 ? -0.206 -9.769 -1.348 1.00 0.00 13 PRO A CA 20
ATOM 7763 C C . PRO A 1 13 ? 0.311 -9.671 0.087 1.00 0.00 13 PRO A C 20
ATOM 7764 O O . PRO A 1 13 ? -0.206 -10.319 0.995 1.00 0.00 13 PRO A O 20
ATOM 7775 N N . ASP A 1 14 ? 1.305 -8.840 0.279 1.00 0.00 14 ASP A N 20
ATOM 7776 C CA . ASP A 1 14 ? 1.914 -8.653 1.573 1.00 0.00 14 ASP A CA 20
ATOM 7777 C C . ASP A 1 14 ? 1.644 -7.241 2.044 1.00 0.00 14 ASP A C 20
ATOM 7778 O O . ASP A 1 14 ? 1.808 -6.292 1.264 1.00 0.00 14 ASP A O 20
ATOM 7787 N N . PRO A 1 15 ? 1.230 -7.062 3.314 1.00 0.00 15 PRO A N 20
ATOM 7788 C CA . PRO A 1 15 ? 0.943 -5.735 3.879 1.00 0.00 15 PRO A CA 20
ATOM 7789 C C . PRO A 1 15 ? 2.176 -4.831 3.878 1.00 0.00 15 PRO A C 20
ATOM 7790 O O . PRO A 1 15 ? 2.085 -3.649 3.557 1.00 0.00 15 PRO A O 20
ATOM 7801 N N . GLU A 1 16 ? 3.337 -5.409 4.181 1.00 0.00 16 GLU A N 20
ATOM 7802 C CA . GLU A 1 16 ? 4.573 -4.656 4.208 1.00 0.00 16 GLU A CA 20
ATOM 7803 C C . GLU A 1 16 ? 4.957 -4.232 2.801 1.00 0.00 16 GLU A C 20
ATOM 7804 O O . GLU A 1 16 ? 5.456 -3.128 2.587 1.00 0.00 16 GLU A O 20
ATOM 7816 N N . GLU A 1 17 ? 4.661 -5.092 1.838 1.00 0.00 17 GLU A N 20
ATOM 7817 C CA . GLU A 1 17 ? 4.926 -4.804 0.442 1.00 0.00 17 GLU A CA 20
ATOM 7818 C C . GLU A 1 17 ? 4.057 -3.624 0.027 1.00 0.00 17 GLU A C 20
ATOM 7819 O O . GLU A 1 17 ? 4.533 -2.671 -0.585 1.00 0.00 17 GLU A O 20
ATOM 7831 N N . ALA A 1 18 ? 2.784 -3.695 0.414 1.00 0.00 18 ALA A N 20
ATOM 7832 C CA . ALA A 1 18 ? 1.820 -2.655 0.123 1.00 0.00 18 ALA A CA 20
ATOM 7833 C C . ALA A 1 18 ? 2.258 -1.340 0.742 1.00 0.00 18 ALA A C 20
ATOM 7834 O O . ALA A 1 18 ? 2.205 -0.300 0.093 1.00 0.00 18 ALA A O 20
ATOM 7841 N N . ARG A 1 19 ? 2.711 -1.402 1.995 1.00 0.00 19 ARG A N 20
ATOM 7842 C CA . ARG A 1 19 ? 3.213 -0.231 2.703 1.00 0.00 19 ARG A CA 20
ATOM 7843 C C . ARG A 1 19 ? 4.376 0.390 1.954 1.00 0.00 19 ARG A C 20
ATOM 7844 O O . ARG A 1 19 ? 4.371 1.591 1.683 1.00 0.00 19 ARG A O 20
ATOM 7865 N N . ARG A 1 20 ? 5.359 -0.442 1.613 1.00 0.00 20 ARG A N 20
ATOM 7866 C CA . ARG A 1 20 ? 6.549 0.010 0.912 1.00 0.00 20 ARG A CA 20
ATOM 7867 C C . ARG A 1 20 ? 6.204 0.695 -0.391 1.00 0.00 20 ARG A C 20
ATOM 7868 O O . ARG A 1 20 ? 6.712 1.770 -0.673 1.00 0.00 20 ARG A O 20
ATOM 7889 N N . GLU A 1 21 ? 5.320 0.081 -1.164 1.00 0.00 21 GLU A N 20
ATOM 7890 C CA . GLU A 1 21 ? 4.829 0.669 -2.404 1.00 0.00 21 GLU A CA 20
ATOM 7891 C C . GLU A 1 21 ? 4.220 2.039 -2.124 1.00 0.00 21 GLU A C 20
ATOM 7892 O O . GLU A 1 21 ? 4.621 3.052 -2.716 1.00 0.00 21 GLU A O 20
ATOM 7904 N N . ALA A 1 22 ? 3.301 2.051 -1.170 1.00 0.00 22 ALA A N 20
ATOM 7905 C CA . ALA A 1 22 ? 2.543 3.221 -0.806 1.00 0.00 22 ALA A CA 20
ATOM 7906 C C . ALA A 1 22 ? 3.417 4.374 -0.354 1.00 0.00 22 ALA A C 20
ATOM 7907 O O . ALA A 1 22 ? 3.450 5.412 -1.008 1.00 0.00 22 ALA A O 20
ATOM 7914 N N . GLU A 1 23 ? 4.181 4.180 0.711 1.00 0.00 23 GLU A N 20
ATOM 7915 C CA . GLU A 1 23 ? 4.948 5.280 1.271 1.00 0.00 23 GLU A CA 20
ATOM 7916 C C . GLU A 1 23 ? 6.083 5.727 0.371 1.00 0.00 23 GLU A C 20
ATOM 7917 O O . GLU A 1 23 ? 6.489 6.889 0.421 1.00 0.00 23 GLU A O 20
ATOM 7929 N N . GLU A 1 24 ? 6.593 4.830 -0.463 1.00 0.00 24 GLU A N 20
ATOM 7930 C CA . GLU A 1 24 ? 7.641 5.203 -1.391 1.00 0.00 24 GLU A CA 20
ATOM 7931 C C . GLU A 1 24 ? 7.043 6.073 -2.495 1.00 0.00 24 GLU A C 20
ATOM 7932 O O . GLU A 1 24 ? 7.687 7.000 -2.987 1.00 0.00 24 GLU A O 20
ATOM 7944 N N . ARG A 1 25 ? 5.790 5.793 -2.856 1.00 0.00 25 ARG A N 20
ATOM 7945 C CA . ARG A 1 25 ? 5.102 6.612 -3.835 1.00 0.00 25 ARG A CA 20
ATOM 7946 C C . ARG A 1 25 ? 4.665 7.938 -3.206 1.00 0.00 25 ARG A C 20
ATOM 7947 O O . ARG A 1 25 ? 4.750 8.990 -3.841 1.00 0.00 25 ARG A O 20
ATOM 7968 N N . CYS A 1 26 ? 4.187 7.875 -1.972 1.00 0.00 26 CYS A N 20
ATOM 7969 C CA . CYS A 1 26 ? 3.773 9.061 -1.224 1.00 0.00 26 CYS A CA 20
ATOM 7970 C C . CYS A 1 26 ? 4.915 10.073 -1.092 1.00 0.00 26 CYS A C 20
ATOM 7971 O O . CYS A 1 26 ? 4.884 11.136 -1.719 1.00 0.00 26 CYS A O 20
#

Radius of gyration: 6.95 Å; Cα contacts (8 Å, |Δi|>4): 34; chains: 1; bounding box: 13×18×7 Å

Secondary structure (DSSP, 8-state):
-EEE--EEE-SSHHHHHHHHHHH-

Foldseek 3Di:
DWDDVPIFDDPDPVVRVCVNVVVD

Sequence (24 aa):
TCVECVKVCRPDPEEARREAEERCTCVECVKVCRPDPEEARREAEERCTCVECVKVCRPDPEEARREAEERCTCVECVKVCRPDPEEARREAEERCTCVECVKVCRPDPEEARREAEERCTCVECVKVCRPDPEEARREAEERCTCVECVKVCRPDPEEARREAEERCTCVECVKVCRPDPEEARREAEERCTCVECVKVCRPDPEEARREAEERCTCVECVKVCRPDPEEARREAEERCTCVECVKVCRPDPEEARREAEERCTCVECVKVCRPDPEEARREAEERCTCVECVKVCRPDPEEARREAEERCTCVECVKVCRPDPEEARREAEERCTCVECVKVCRPDPEEARREAEERCTCVECVKVCRPDPEEARREAEERCTCVECVKVCRPDPEEARREAEERCTCVECVKVCRPDPEEARREAEERCTCVECVKVCRPDPEEARREAEERCTCVECVKVCRPDPEEARREAEERC